Protein AF-A0A6V7XL40-F1 (afdb_monomer_lite)

Structure (mmCIF, N/CA/C/O backbone):
data_AF-A0A6V7XL40-F1
#
_entry.id   AF-A0A6V7XL40-F1
#
loop_
_atom_site.group_PDB
_atom_site.id
_atom_site.type_symbol
_atom_site.label_atom_id
_atom_site.label_alt_id
_atom_site.label_comp_id
_atom_site.label_asym_id
_atom_site.label_entity_id
_atom_site.label_seq_id
_atom_site.pdbx_PDB_ins_code
_atom_site.Cartn_x
_atom_site.Cartn_y
_atom_site.Cartn_z
_atom_site.occupancy
_atom_site.B_iso_or_equiv
_atom_site.auth_seq_id
_atom_site.auth_comp_id
_atom_site.auth_asym_id
_atom_site.auth_atom_id
_atom_site.pdbx_PDB_model_num
ATOM 1 N N . MET A 1 1 ? 49.633 5.378 22.545 1.00 52.31 1 MET A N 1
ATOM 2 C CA . MET A 1 1 ? 48.460 4.559 22.161 1.00 52.31 1 MET A CA 1
ATOM 3 C C . MET A 1 1 ? 47.069 5.016 22.667 1.00 52.31 1 MET A C 1
ATOM 5 O O . MET A 1 1 ? 46.115 4.449 22.156 1.00 52.31 1 MET A O 1
ATOM 9 N N . PRO A 1 2 ? 46.852 6.039 23.532 1.00 61.53 2 PRO A N 1
ATOM 10 C CA . PRO A 1 2 ? 45.483 6.381 23.978 1.00 61.53 2 PRO A CA 1
ATOM 11 C C . PRO A 1 2 ? 44.660 7.224 22.977 1.00 61.53 2 PRO A C 1
ATOM 13 O O . PRO A 1 2 ? 43.437 7.258 23.060 1.00 61.53 2 PRO A O 1
ATOM 16 N N . LYS A 1 3 ? 45.298 7.875 21.990 1.00 52.31 3 LYS A N 1
ATOM 17 C CA . LYS A 1 3 ? 44.603 8.740 21.013 1.00 52.31 3 LYS A CA 1
ATOM 18 C C . LYS A 1 3 ? 43.780 7.974 19.965 1.00 52.31 3 LYS A C 1
ATOM 20 O O . LYS A 1 3 ? 42.781 8.498 19.493 1.00 52.31 3 LYS A O 1
ATOM 25 N N . LEU A 1 4 ? 44.159 6.733 19.638 1.00 56.03 4 LEU A N 1
ATOM 26 C CA . LEU A 1 4 ? 43.422 5.912 18.666 1.00 56.03 4 LEU A CA 1
ATOM 27 C C . LEU A 1 4 ? 42.104 5.370 19.250 1.00 56.03 4 LEU A C 1
ATOM 29 O O . LEU A 1 4 ? 41.124 5.200 18.532 1.00 56.03 4 LEU A O 1
ATOM 33 N N . PHE A 1 5 ? 42.072 5.139 20.567 1.00 63.38 5 PHE A N 1
ATOM 34 C CA . PHE A 1 5 ? 40.897 4.611 21.260 1.00 63.38 5 PHE A CA 1
ATOM 35 C C . PHE A 1 5 ? 39.790 5.667 21.382 1.00 63.38 5 PHE A C 1
ATOM 37 O O . PHE A 1 5 ? 38.627 5.372 21.128 1.00 63.38 5 PHE A O 1
ATOM 44 N N . LEU A 1 6 ? 40.161 6.919 21.673 1.00 66.25 6 LEU A N 1
ATOM 45 C CA . LEU A 1 6 ? 39.222 8.044 21.749 1.00 66.25 6 LEU A CA 1
ATOM 46 C C . LEU A 1 6 ? 38.592 8.383 20.389 1.00 66.25 6 LEU A C 1
ATOM 48 O O . LEU A 1 6 ? 37.413 8.719 20.332 1.00 66.25 6 LEU A O 1
ATOM 52 N N . PHE A 1 7 ? 39.350 8.248 19.296 1.00 69.12 7 PHE A N 1
ATOM 53 C CA . PHE A 1 7 ? 38.850 8.535 17.950 1.00 69.12 7 PHE A CA 1
ATOM 54 C C . PHE A 1 7 ? 37.813 7.499 17.487 1.00 69.12 7 PHE A C 1
ATOM 56 O O . PHE A 1 7 ? 36.749 7.871 17.002 1.00 69.12 7 PHE A O 1
ATOM 63 N N . ASN A 1 8 ? 38.063 6.206 17.730 1.00 63.97 8 ASN A N 1
ATOM 64 C CA . ASN A 1 8 ? 37.089 5.150 17.433 1.00 63.97 8 ASN A CA 1
ATOM 65 C C . ASN A 1 8 ? 35.829 5.256 18.305 1.00 63.97 8 ASN A C 1
ATOM 67 O O . ASN A 1 8 ? 34.730 5.005 17.820 1.00 63.97 8 ASN A O 1
ATOM 71 N N . PHE A 1 9 ? 35.961 5.678 19.567 1.00 72.06 9 PHE A N 1
ATOM 72 C CA . PHE A 1 9 ? 34.811 5.855 20.457 1.00 72.06 9 PHE A CA 1
ATOM 73 C C . PHE A 1 9 ? 33.931 7.045 20.040 1.00 72.06 9 PHE A C 1
ATOM 75 O O . PHE A 1 9 ? 32.708 6.930 20.028 1.00 72.06 9 PHE A O 1
ATOM 82 N N . LEU A 1 10 ? 34.540 8.161 19.620 1.00 68.94 10 LEU A N 1
ATOM 83 C CA . LEU A 1 10 ? 33.813 9.308 19.065 1.00 68.94 10 LEU A CA 1
ATOM 84 C C . LEU A 1 10 ? 33.098 8.946 17.758 1.00 68.94 10 LEU A C 1
ATOM 86 O O . LEU A 1 10 ? 31.935 9.297 17.597 1.00 68.94 10 LEU A O 1
ATOM 90 N N . ILE A 1 11 ? 33.736 8.186 16.862 1.00 69.81 11 ILE A N 1
ATOM 91 C CA . ILE A 1 11 ? 33.095 7.712 15.624 1.00 69.81 11 ILE A CA 1
ATOM 92 C C . ILE A 1 11 ? 31.872 6.836 15.929 1.00 69.81 11 ILE A C 1
ATOM 94 O O . ILE A 1 11 ? 30.833 7.009 15.297 1.00 69.81 11 ILE A O 1
ATOM 98 N N . ILE A 1 12 ? 31.956 5.943 16.921 1.00 64.75 12 ILE A N 1
ATOM 99 C CA . ILE A 1 12 ? 30.818 5.106 17.332 1.00 64.75 12 ILE A CA 1
ATOM 100 C C . ILE A 1 12 ? 29.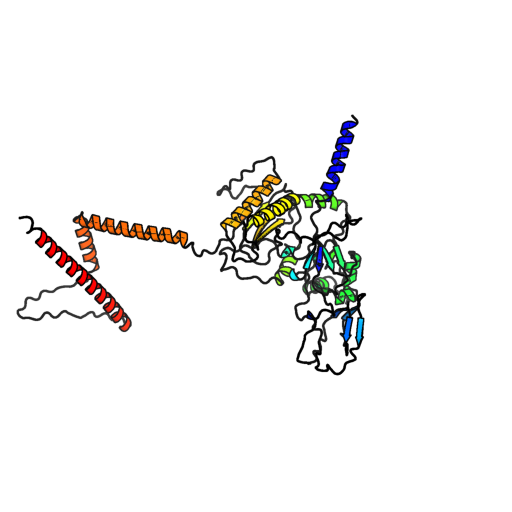686 5.967 17.909 1.00 64.75 12 ILE A C 1
ATOM 102 O O . ILE A 1 12 ? 28.534 5.746 17.547 1.00 64.75 12 ILE A O 1
ATOM 106 N N . ILE A 1 13 ? 29.992 6.977 18.733 1.00 70.94 13 ILE A N 1
ATOM 107 C CA . ILE A 1 13 ? 28.985 7.893 19.301 1.00 70.94 13 ILE A CA 1
ATOM 108 C C . ILE A 1 13 ? 28.318 8.747 18.213 1.00 70.94 13 ILE A C 1
ATOM 110 O O . ILE A 1 13 ? 27.107 8.933 18.266 1.00 70.94 13 ILE A O 1
ATOM 114 N N . TYR A 1 14 ? 29.063 9.218 17.208 1.00 61.72 14 TYR A N 1
ATOM 115 C CA . TYR A 1 14 ? 28.502 9.999 16.095 1.00 61.72 14 TYR A CA 1
ATOM 116 C C . TYR A 1 14 ? 27.740 9.142 15.070 1.00 61.72 14 TYR A C 1
ATOM 118 O O . TYR A 1 14 ? 26.803 9.634 14.444 1.00 61.72 14 TYR A O 1
ATOM 126 N N . LEU A 1 15 ? 28.083 7.858 14.912 1.00 55.84 15 LEU A N 1
ATOM 127 C CA . LEU A 1 15 ? 27.349 6.929 14.042 1.00 55.84 15 LEU A CA 1
ATOM 128 C C . LEU A 1 15 ? 26.084 6.360 14.698 1.00 55.84 15 LEU A C 1
ATOM 130 O O . LEU A 1 15 ? 25.142 6.011 13.989 1.00 55.84 15 LEU A O 1
ATOM 134 N N . PHE A 1 16 ? 26.032 6.278 16.030 1.00 54.66 16 PHE A N 1
ATOM 135 C CA . PHE A 1 16 ? 24.887 5.727 16.761 1.00 54.66 16 PHE A CA 1
ATOM 136 C C . PHE A 1 16 ? 23.542 6.448 16.517 1.00 54.66 16 PHE A C 1
ATOM 138 O O . PHE A 1 16 ? 22.542 5.750 16.335 1.00 54.66 16 PHE A O 1
ATOM 145 N N . PRO A 1 17 ? 23.460 7.797 16.473 1.00 52.09 17 PRO A N 1
ATOM 146 C CA . PRO A 1 17 ? 22.211 8.483 16.140 1.00 52.09 17 PRO A CA 1
ATOM 147 C C . PRO A 1 17 ? 21.814 8.273 14.673 1.00 52.09 17 PRO A C 1
ATOM 149 O O . PRO A 1 17 ? 20.637 8.063 14.399 1.00 52.09 17 PRO A O 1
ATOM 152 N N . PHE A 1 18 ? 22.784 8.197 13.751 1.00 51.53 18 PHE A N 1
ATOM 153 C CA . PHE A 1 18 ? 22.510 7.862 12.349 1.00 51.53 18 PHE A CA 1
ATOM 154 C C . PHE A 1 18 ? 21.955 6.436 12.209 1.00 51.53 18 PHE A C 1
ATOM 156 O O . PHE A 1 18 ? 20.991 6.227 11.486 1.00 51.53 18 PHE A O 1
ATOM 163 N N . LEU A 1 19 ? 22.487 5.456 12.947 1.00 49.34 19 LEU A N 1
ATOM 164 C CA . LEU A 1 19 ? 22.006 4.066 12.929 1.00 49.34 19 LEU A CA 1
ATOM 165 C C . LEU A 1 19 ? 20.575 3.895 13.467 1.00 49.34 19 LEU A C 1
ATOM 167 O O . LEU A 1 19 ? 19.862 3.008 13.000 1.00 49.34 19 LEU A O 1
ATOM 171 N N . LYS A 1 20 ? 20.124 4.741 14.404 1.00 47.19 20 LYS A N 1
ATOM 172 C CA . LYS A 1 20 ? 18.750 4.680 14.938 1.00 47.19 20 LYS A CA 1
ATOM 173 C C . LYS A 1 20 ? 17.686 5.190 13.963 1.00 47.19 20 LYS A C 1
ATOM 175 O O . LYS A 1 20 ? 16.531 4.794 14.088 1.00 47.19 20 LYS A O 1
ATOM 180 N N . GLN A 1 21 ? 18.063 6.017 12.990 1.00 46.59 21 GLN A N 1
ATOM 181 C CA . GLN A 1 21 ? 17.121 6.660 12.070 1.00 46.59 21 GLN A CA 1
ATOM 182 C C . GLN A 1 21 ? 16.740 5.783 10.860 1.00 46.59 21 GLN A C 1
ATOM 184 O O . GLN A 1 21 ? 15.840 6.137 10.109 1.00 46.59 21 GLN A O 1
ATOM 189 N N . PHE A 1 22 ? 17.368 4.610 10.694 1.00 44.00 22 PHE A N 1
ATOM 190 C CA . PHE A 1 22 ? 17.186 3.740 9.520 1.00 44.00 22 PHE A CA 1
ATOM 191 C C . PHE A 1 22 ? 16.277 2.526 9.731 1.00 44.00 22 PHE A C 1
ATOM 193 O O . PHE A 1 22 ? 16.297 1.600 8.916 1.00 44.00 22 PHE A O 1
ATOM 200 N N . LEU A 1 23 ? 15.475 2.490 10.798 1.00 49.78 23 LEU A N 1
ATOM 201 C CA . LEU A 1 23 ? 14.476 1.433 10.936 1.00 49.78 23 LEU A CA 1
ATOM 202 C C . LEU A 1 23 ? 13.494 1.537 9.767 1.00 49.78 23 LEU A C 1
ATOM 204 O O . LEU A 1 23 ? 12.936 2.606 9.531 1.00 49.78 23 LEU A O 1
ATOM 208 N N . ALA A 1 24 ? 13.317 0.432 9.031 1.00 53.97 24 ALA A N 1
ATOM 209 C CA . ALA A 1 24 ? 12.303 0.313 7.992 1.00 53.97 24 ALA A CA 1
ATOM 210 C C . ALA A 1 24 ? 10.995 0.896 8.537 1.00 53.97 24 ALA A C 1
ATOM 212 O O . ALA A 1 24 ? 10.492 0.408 9.550 1.00 53.97 24 ALA A O 1
ATOM 213 N N . GLU A 1 25 ? 10.538 1.997 7.930 1.00 66.44 25 GLU A N 1
ATOM 214 C CA . GLU A 1 25 ? 9.429 2.802 8.439 1.00 66.44 25 GLU A CA 1
ATOM 215 C C . GLU A 1 25 ? 8.180 1.924 8.477 1.00 66.44 25 GLU A C 1
ATOM 217 O O . GLU A 1 25 ? 7.480 1.751 7.483 1.00 66.44 25 GLU A O 1
ATOM 222 N N . SER A 1 26 ? 7.915 1.335 9.636 1.00 80.00 26 SER A N 1
ATOM 223 C CA . SER A 1 26 ? 6.609 0.786 9.946 1.00 80.00 26 SER A CA 1
ATOM 224 C C . SER A 1 26 ? 5.595 1.899 9.808 1.00 80.00 26 SER A C 1
ATOM 226 O O . SER A 1 26 ? 5.759 2.966 10.415 1.00 80.00 26 SER A O 1
ATOM 228 N N . LEU A 1 27 ? 4.561 1.651 9.027 1.00 89.75 27 LEU A N 1
ATOM 229 C CA . LEU A 1 27 ? 3.501 2.616 8.839 1.00 89.75 27 LEU A CA 1
ATOM 230 C C . LEU A 1 27 ? 2.459 2.426 9.940 1.00 89.75 27 LEU A C 1
ATOM 232 O O . LEU A 1 27 ? 2.191 1.306 10.380 1.00 89.75 27 LEU A O 1
ATOM 236 N N . LEU A 1 28 ? 1.878 3.535 10.391 1.00 92.69 28 LEU A N 1
ATOM 237 C CA . LEU A 1 28 ? 0.727 3.512 11.283 1.00 92.69 28 LEU A CA 1
ATOM 238 C C . LEU A 1 28 ? -0.531 3.629 10.433 1.00 92.69 28 LEU A C 1
ATOM 240 O O . LEU A 1 28 ? -0.762 4.660 9.806 1.00 92.69 28 LEU A O 1
ATOM 244 N N . PHE A 1 29 ? -1.353 2.595 10.426 1.00 94.81 29 PHE A N 1
ATOM 245 C CA . PHE A 1 29 ? -2.641 2.598 9.752 1.00 94.81 29 PHE A CA 1
ATOM 246 C C . PHE A 1 29 ? -3.738 2.909 10.763 1.00 94.81 29 PHE A C 1
ATOM 248 O O . PHE A 1 29 ? -4.001 2.130 11.679 1.00 94.81 29 PHE A O 1
ATOM 255 N N . GLU A 1 30 ? -4.392 4.053 10.599 1.00 95.56 30 GLU A N 1
ATOM 256 C CA . GLU A 1 30 ? -5.569 4.423 11.373 1.00 95.56 30 GLU A CA 1
ATOM 257 C C . GLU A 1 30 ? -6.850 4.017 10.647 1.00 95.56 30 GLU A C 1
ATOM 259 O O . GLU A 1 30 ? -7.038 4.308 9.464 1.00 95.56 30 GLU A O 1
ATOM 264 N N . TRP A 1 31 ? -7.768 3.401 11.384 1.00 95.75 31 TRP A N 1
ATOM 265 C CA . TRP A 1 31 ? -9.099 3.082 10.889 1.00 95.75 31 TRP A CA 1
ATOM 266 C C . TRP A 1 31 ? -9.963 4.342 10.686 1.00 95.75 31 TRP A C 1
ATOM 268 O O . TRP A 1 31 ? -10.182 5.150 11.603 1.00 95.75 31 TRP A O 1
ATOM 278 N N . ILE A 1 32 ? -10.478 4.514 9.467 1.00 94.44 32 ILE A N 1
ATOM 279 C CA . ILE A 1 32 ? -11.314 5.659 9.073 1.00 94.44 32 ILE A CA 1
ATOM 280 C C . ILE A 1 32 ? -12.787 5.464 9.467 1.00 94.44 32 ILE A C 1
ATOM 282 O O . ILE A 1 32 ? -13.358 6.409 10.038 1.00 94.44 32 ILE A O 1
ATOM 286 N N . PRO A 1 33 ? -13.434 4.312 9.174 1.00 92.25 33 PRO A N 1
ATOM 287 C CA . PRO A 1 33 ? -14.847 4.121 9.471 1.00 92.25 33 PRO A CA 1
ATOM 288 C C . PRO A 1 33 ? -15.156 4.339 10.951 1.00 92.25 33 PRO A C 1
ATOM 290 O O . PRO A 1 33 ? -14.380 4.011 11.843 1.00 92.25 33 PRO A O 1
ATOM 293 N N . SER A 1 34 ? -16.310 4.938 11.218 1.00 89.81 34 SER A N 1
ATOM 294 C CA . SER A 1 34 ? -16.709 5.338 12.565 1.00 89.81 34 SER A CA 1
ATOM 295 C C . SER A 1 34 ? -18.217 5.288 12.663 1.00 89.81 34 SER A C 1
ATOM 297 O O . SER A 1 34 ? -18.873 5.920 11.845 1.00 89.81 34 SER A O 1
ATOM 299 N N . ASN A 1 35 ? -18.772 4.625 13.670 1.00 86.38 35 ASN A N 1
ATOM 300 C CA . ASN A 1 35 ? -20.220 4.605 13.898 1.00 86.38 35 ASN A CA 1
ATOM 301 C C . ASN A 1 35 ? -20.615 5.654 14.951 1.00 86.38 35 ASN A C 1
ATOM 303 O O . ASN A 1 35 ? -21.229 5.343 15.972 1.00 86.38 35 ASN A O 1
ATOM 307 N N . GLN A 1 36 ? -20.189 6.902 14.748 1.00 88.00 36 GLN A N 1
ATOM 308 C CA . GLN A 1 36 ? -20.454 7.998 15.680 1.00 88.00 36 GLN A CA 1
ATOM 309 C C . GLN A 1 36 ? -21.864 8.566 15.477 1.00 88.00 36 GLN A C 1
ATOM 311 O O . GLN A 1 36 ? -22.170 9.094 14.409 1.00 88.00 36 GLN A O 1
ATOM 316 N N . LEU A 1 37 ? -22.700 8.502 16.516 1.00 85.75 37 LEU A N 1
ATOM 317 C CA . LEU A 1 37 ? -24.104 8.930 16.490 1.00 85.75 37 LEU A CA 1
ATOM 318 C C . LEU A 1 37 ? -24.268 10.435 16.266 1.00 85.75 37 LEU A C 1
ATOM 320 O O . LEU A 1 37 ? -25.254 10.851 15.675 1.00 85.75 37 LEU A O 1
ATOM 324 N N . SER A 1 38 ? -23.303 11.262 16.670 1.00 82.94 38 SER A N 1
ATOM 325 C CA . SER A 1 38 ? -23.374 12.714 16.459 1.00 82.94 38 SER A CA 1
ATOM 326 C C . SER A 1 38 ? -23.139 13.148 15.003 1.00 82.94 38 SER A C 1
ATOM 328 O O . SER A 1 38 ? -23.312 14.321 14.679 1.00 82.94 38 SER A O 1
ATOM 330 N N . LYS A 1 39 ? -22.752 12.235 14.097 1.00 81.69 39 LYS A N 1
ATOM 331 C CA . LYS A 1 39 ? -22.533 12.548 12.677 1.00 81.69 39 LYS A CA 1
ATOM 332 C C . LYS A 1 39 ? -23.801 12.295 11.860 1.00 81.69 39 LYS A C 1
ATOM 334 O O . LYS A 1 39 ? -24.202 11.150 11.670 1.00 81.69 39 LYS A O 1
ATOM 339 N N . THR A 1 40 ? -24.357 13.361 11.282 1.00 70.56 40 THR A N 1
ATOM 340 C CA . THR A 1 40 ? -25.590 13.344 10.466 1.00 70.56 40 THR A CA 1
ATOM 341 C C . THR A 1 40 ? -25.535 12.380 9.279 1.00 70.56 40 THR A C 1
ATOM 343 O O . THR A 1 40 ? -26.548 11.790 8.932 1.00 70.56 40 THR A O 1
ATOM 346 N N . LYS A 1 41 ? -24.352 12.132 8.696 1.00 78.62 41 LYS A N 1
ATOM 347 C CA . LYS A 1 41 ? -24.187 11.232 7.536 1.00 78.62 41 LYS A CA 1
ATOM 348 C C . LYS A 1 41 ? -24.621 9.773 7.756 1.00 78.62 41 LYS A C 1
ATOM 350 O O . LYS A 1 41 ? -24.739 9.041 6.779 1.00 78.62 41 LYS A O 1
ATOM 355 N N . TYR A 1 42 ? -24.798 9.332 9.002 1.00 73.25 42 TYR A N 1
ATOM 356 C CA . TYR A 1 42 ? -25.234 7.964 9.325 1.00 73.25 42 TYR A CA 1
ATOM 357 C C . TYR A 1 42 ? -26.732 7.848 9.613 1.00 73.25 42 TYR A C 1
ATOM 359 O O . TYR A 1 42 ? -27.263 6.746 9.765 1.00 73.25 42 TYR A O 1
ATOM 367 N N . TRP A 1 43 ? -27.419 8.983 9.655 1.00 72.44 43 TRP A N 1
ATOM 368 C CA . TRP A 1 43 ? -28.858 9.052 9.804 1.00 72.44 43 TRP A CA 1
ATOM 369 C C . TRP A 1 43 ? -29.467 9.184 8.418 1.00 72.44 43 TRP A C 1
ATOM 371 O O . TRP A 1 43 ? -29.058 10.021 7.613 1.00 72.44 43 TRP A O 1
ATOM 381 N N . ILE A 1 44 ? -30.419 8.309 8.098 1.00 68.06 44 ILE A N 1
ATOM 382 C CA . ILE A 1 44 ? -31.182 8.481 6.869 1.00 68.06 44 ILE A CA 1
ATOM 383 C C . ILE A 1 44 ? -32.331 9.425 7.178 1.00 68.06 44 ILE A C 1
ATOM 385 O O . ILE A 1 44 ? -33.244 9.056 7.915 1.00 68.06 44 ILE A O 1
ATOM 389 N N . ASN A 1 45 ? -32.320 10.586 6.524 1.00 62.38 45 ASN A N 1
ATOM 390 C CA . ASN A 1 45 ? -33.517 11.398 6.346 1.00 62.38 45 ASN A CA 1
ATOM 391 C C . ASN A 1 45 ? -34.480 10.625 5.449 1.00 62.38 45 ASN A C 1
ATOM 393 O O . ASN A 1 45 ? -34.427 10.703 4.221 1.00 62.38 45 ASN A O 1
ATOM 397 N N . LYS A 1 46 ? -35.317 9.796 6.064 1.00 53.94 46 LYS A N 1
ATOM 398 C CA . LYS A 1 46 ? -36.414 9.130 5.378 1.00 53.94 46 LYS A CA 1
ATOM 399 C C . LYS A 1 46 ? -37.636 10.022 5.496 1.00 53.94 46 LYS A C 1
ATOM 401 O O . LYS A 1 46 ? -38.193 10.166 6.574 1.00 53.94 46 LYS A O 1
ATOM 406 N N . GLU A 1 47 ? -38.096 10.530 4.361 1.00 52.97 47 GLU A N 1
ATOM 407 C CA . GLU A 1 47 ? -39.422 11.149 4.248 1.00 52.97 47 GLU A CA 1
ATOM 408 C C . GLU A 1 47 ? -40.566 10.125 4.425 1.00 52.97 47 GLU A C 1
ATOM 410 O O . GLU A 1 47 ? -41.714 10.514 4.594 1.00 52.97 47 GLU A O 1
ATOM 415 N N . ASN A 1 48 ? -40.271 8.815 4.461 1.00 44.91 48 ASN A N 1
ATOM 416 C CA . ASN A 1 48 ? -41.258 7.749 4.654 1.00 44.91 48 ASN A CA 1
ATOM 417 C C . ASN A 1 48 ? -40.956 6.917 5.913 1.00 44.91 48 ASN A C 1
ATOM 419 O O . ASN A 1 48 ? -40.038 6.087 5.929 1.00 44.91 48 ASN A O 1
ATOM 423 N N . CYS A 1 49 ? -41.769 7.139 6.951 1.00 50.97 49 CYS A N 1
ATOM 424 C CA . CYS A 1 49 ? -41.727 6.534 8.290 1.00 50.97 49 CYS A CA 1
ATOM 425 C C . CYS A 1 49 ? -42.223 5.072 8.317 1.00 50.97 49 CYS A C 1
ATOM 427 O O . CYS A 1 49 ? -43.063 4.691 9.132 1.00 50.97 49 CYS A O 1
ATOM 429 N N . GLU A 1 50 ? -41.753 4.229 7.399 1.00 54.75 50 GLU A N 1
ATOM 430 C CA . GLU A 1 50 ? -42.017 2.794 7.502 1.00 54.75 50 GLU A CA 1
ATOM 431 C C . GLU A 1 50 ? -40.981 2.130 8.410 1.00 54.75 50 GLU A C 1
ATOM 433 O O . GLU A 1 50 ? -39.783 2.067 8.094 1.00 54.75 50 GLU A O 1
ATOM 438 N N . LYS A 1 51 ? -41.477 1.602 9.535 1.00 56.28 51 LYS A N 1
ATOM 439 C CA . LYS A 1 51 ? -40.736 0.771 10.486 1.00 56.28 51 LYS A CA 1
ATOM 440 C C . LYS A 1 51 ? -40.087 -0.400 9.755 1.00 56.28 51 LYS A C 1
ATOM 442 O O . LYS A 1 51 ? -40.752 -1.364 9.384 1.00 56.28 51 LYS A O 1
ATOM 447 N N . ARG A 1 52 ? -38.767 -0.346 9.575 1.00 57.06 52 ARG A N 1
ATOM 448 C CA . ARG A 1 52 ? -37.985 -1.529 9.208 1.00 57.06 52 ARG A CA 1
ATOM 449 C C . ARG A 1 52 ? -37.503 -2.199 10.482 1.00 57.06 52 ARG A C 1
ATOM 451 O O . ARG A 1 52 ? -36.621 -1.681 11.158 1.00 57.06 52 ARG A O 1
ATOM 458 N N . GLU A 1 53 ? -38.064 -3.362 10.784 1.00 59.62 53 GLU A N 1
ATOM 459 C CA . GLU A 1 53 ? -37.478 -4.281 11.754 1.00 59.62 53 GLU A CA 1
ATOM 460 C C . GLU A 1 53 ? -36.169 -4.847 11.175 1.00 59.62 53 GLU A C 1
ATOM 462 O O . GLU A 1 53 ? -36.170 -5.818 10.421 1.00 59.62 53 GLU A O 1
ATOM 467 N N . ASN A 1 54 ? -35.030 -4.234 11.502 1.00 57.91 54 ASN A N 1
ATOM 468 C CA . ASN A 1 54 ? -33.715 -4.828 11.243 1.00 57.91 54 ASN A CA 1
ATOM 469 C C . ASN A 1 54 ? -33.420 -5.861 12.342 1.00 57.91 54 ASN A C 1
ATOM 471 O O . ASN A 1 54 ? -32.659 -5.596 13.268 1.00 57.91 54 ASN A O 1
ATOM 475 N N . LYS A 1 55 ? -34.061 -7.031 12.267 1.00 57.84 55 LYS A N 1
ATOM 476 C CA . LYS A 1 55 ? -34.068 -8.009 13.369 1.00 57.84 55 LYS A CA 1
ATOM 477 C C . LYS A 1 55 ? -32.741 -8.734 13.647 1.00 57.84 55 LYS A C 1
ATOM 479 O O . LYS A 1 55 ? -32.624 -9.327 14.706 1.00 57.84 55 LYS A O 1
ATOM 484 N N . ASN A 1 56 ? -31.725 -8.663 12.779 1.00 60.28 56 ASN A N 1
ATOM 485 C CA . ASN A 1 56 ? -30.570 -9.576 12.888 1.00 60.28 56 ASN A CA 1
ATOM 486 C C . ASN A 1 56 ? -29.169 -8.940 12.889 1.00 60.28 56 ASN A C 1
ATOM 488 O O . ASN A 1 56 ? -28.190 -9.682 12.932 1.00 60.28 56 ASN A O 1
ATOM 492 N N . ASN A 1 57 ? -29.025 -7.612 12.867 1.00 69.50 57 ASN A N 1
ATOM 493 C CA . ASN A 1 57 ? -27.691 -7.010 12.761 1.00 69.50 57 ASN A CA 1
ATOM 494 C C . ASN A 1 57 ? -27.195 -6.503 14.115 1.00 69.50 57 ASN A C 1
ATOM 496 O O . ASN A 1 57 ? -27.826 -5.647 14.733 1.00 69.50 57 ASN A O 1
ATOM 500 N N . SER A 1 58 ? -26.029 -6.998 14.535 1.00 81.38 58 SER A N 1
ATOM 501 C CA . SER A 1 58 ? -25.279 -6.441 15.656 1.00 81.38 58 SER A CA 1
ATOM 502 C C . SER A 1 58 ? -24.961 -4.966 15.412 1.00 81.38 58 SER A C 1
ATOM 504 O O . SER A 1 58 ? -24.450 -4.587 14.349 1.00 81.38 58 SER A O 1
ATOM 506 N N . PHE A 1 59 ? -25.259 -4.132 16.405 1.00 83.81 59 PHE A N 1
ATOM 507 C CA . PHE A 1 59 ? -25.070 -2.689 16.337 1.00 83.81 59 PHE A CA 1
ATOM 508 C C . PHE A 1 59 ? -23.960 -2.220 17.275 1.00 83.81 59 PHE A C 1
ATOM 510 O O . PHE A 1 59 ? -23.938 -2.575 18.448 1.00 83.81 59 PHE A O 1
ATOM 517 N N . VAL A 1 60 ? -23.046 -1.386 16.784 1.00 88.44 60 VAL A N 1
ATOM 518 C CA . VAL A 1 60 ? -22.009 -0.765 17.616 1.00 88.44 60 VAL A CA 1
ATOM 519 C C . VAL A 1 60 ? -21.923 0.700 17.252 1.00 88.44 60 VAL A C 1
ATOM 521 O O . VAL A 1 60 ? -21.617 1.014 16.102 1.00 88.44 60 VAL A O 1
ATOM 524 N N . ALA A 1 61 ? -22.161 1.586 18.214 1.00 90.88 61 ALA A N 1
ATOM 525 C CA . ALA A 1 61 ? -22.095 3.026 18.005 1.00 90.88 61 ALA A CA 1
ATOM 526 C C . ALA A 1 61 ? -21.416 3.757 19.163 1.00 90.88 61 ALA A C 1
ATOM 528 O O . ALA A 1 61 ? -21.297 3.221 20.261 1.00 90.88 61 ALA A O 1
ATOM 529 N N . ILE A 1 62 ? -20.950 4.979 18.909 1.00 92.25 62 ILE A N 1
ATOM 530 C CA . ILE A 1 62 ? -20.403 5.869 19.938 1.00 92.25 62 ILE A CA 1
ATOM 531 C C . ILE A 1 62 ? -21.162 7.191 19.931 1.00 92.25 62 ILE A C 1
ATOM 533 O O . ILE A 1 62 ? -21.366 7.795 18.877 1.00 92.25 62 ILE A O 1
ATOM 537 N N . LEU A 1 63 ? -21.569 7.654 21.104 1.00 92.62 63 LEU A N 1
ATOM 538 C CA . LEU A 1 63 ? -22.033 9.011 21.327 1.00 92.62 63 LEU A CA 1
ATOM 539 C C . LEU A 1 63 ? -20.889 9.796 21.962 1.00 92.62 63 LEU A C 1
ATOM 541 O O . LEU A 1 63 ? -20.557 9.562 23.115 1.00 92.62 63 LEU A O 1
ATOM 545 N N . ASP A 1 64 ? -20.288 10.720 21.221 1.00 90.62 64 ASP A N 1
ATOM 546 C CA . ASP A 1 64 ? -19.286 11.650 21.751 1.00 90.62 64 ASP A CA 1
ATOM 547 C C . ASP A 1 64 ? -19.685 13.070 21.339 1.00 90.62 64 ASP A C 1
ATOM 549 O O . ASP A 1 64 ? -19.306 13.564 20.274 1.00 90.62 64 ASP A O 1
ATOM 553 N N . GLY A 1 65 ? -20.593 13.651 22.126 1.00 91.25 65 GLY A N 1
ATOM 554 C CA . GLY A 1 65 ? -21.256 14.929 21.870 1.00 91.25 65 GLY A CA 1
ATOM 555 C C . GLY A 1 65 ? -22.682 14.983 22.429 1.00 91.25 65 GLY A C 1
ATOM 556 O O . GLY A 1 65 ? -23.159 14.034 23.054 1.00 91.25 65 GLY A O 1
ATOM 557 N N . GLU A 1 66 ? -23.367 16.097 22.181 1.00 91.56 66 GLU A N 1
ATOM 558 C CA . GLU A 1 66 ? -24.763 16.294 22.580 1.00 91.56 66 GLU A CA 1
ATOM 559 C C . GLU A 1 66 ? -25.727 15.758 21.513 1.00 91.56 66 GLU A C 1
ATOM 561 O O . GLU A 1 66 ? -25.552 16.008 20.320 1.00 91.56 66 GLU A O 1
ATOM 566 N N . MET A 1 67 ? -26.753 15.031 21.948 1.00 88.12 67 MET A N 1
ATOM 567 C CA . MET A 1 67 ? -27.835 14.523 21.116 1.00 88.12 67 MET A CA 1
ATOM 568 C C . MET A 1 67 ? -29.171 14.862 21.774 1.00 88.12 67 MET A C 1
ATOM 570 O O . MET A 1 67 ? -29.427 14.486 22.918 1.00 88.12 67 MET A O 1
ATOM 574 N N . LYS A 1 68 ? -30.030 15.568 21.040 1.00 85.69 68 LYS A N 1
ATOM 575 C CA . LYS A 1 68 ? -31.405 15.851 21.457 1.00 85.69 68 LYS A CA 1
ATOM 576 C C . LYS A 1 68 ? -32.309 14.782 20.879 1.00 85.69 68 LYS A C 1
ATOM 578 O O . LYS A 1 68 ? -32.265 14.531 19.678 1.00 85.69 68 LYS A O 1
ATOM 583 N N . VAL A 1 69 ? -33.075 14.115 21.733 1.00 85.62 69 VAL A N 1
ATOM 584 C CA . VAL A 1 69 ? -33.962 13.022 21.326 1.00 85.62 69 VAL A CA 1
ATOM 585 C C . VAL A 1 69 ? -35.340 13.205 21.934 1.00 85.62 69 VAL A C 1
ATOM 587 O O . VAL A 1 69 ? -35.482 13.593 23.091 1.00 85.62 69 VAL A O 1
ATOM 590 N N . TYR A 1 70 ? -36.373 12.900 21.154 1.00 81.44 70 TYR A N 1
ATOM 591 C CA . TYR A 1 70 ? -37.735 12.775 21.671 1.00 81.44 70 TYR A CA 1
ATOM 592 C C . TYR A 1 70 ? -37.995 11.362 22.210 1.00 81.44 70 TYR A C 1
ATOM 594 O O . TYR A 1 70 ? -38.556 11.180 23.285 1.00 81.44 70 TYR A O 1
ATOM 602 N N . ASN A 1 71 ? -37.566 10.352 21.451 1.00 81.88 71 ASN A N 1
ATOM 603 C CA . ASN A 1 71 ? -37.621 8.946 21.821 1.00 81.88 71 ASN A CA 1
ATOM 604 C C . ASN A 1 71 ? -36.395 8.244 21.228 1.00 81.88 71 ASN A C 1
ATOM 606 O O . ASN A 1 71 ? -36.082 8.452 20.056 1.00 81.88 71 ASN A O 1
ATOM 610 N N . LEU A 1 72 ? -35.713 7.421 22.022 1.00 82.50 72 LEU A N 1
ATOM 611 C CA . LEU A 1 72 ? -34.556 6.646 21.583 1.00 82.50 72 LEU A CA 1
ATOM 612 C C . LEU A 1 72 ? -34.891 5.159 21.685 1.00 82.50 72 LEU A C 1
ATOM 614 O O . LEU A 1 72 ? -34.994 4.610 22.780 1.00 82.50 72 LEU A O 1
ATOM 618 N N . VAL A 1 73 ? -35.047 4.507 20.535 1.00 83.50 73 VAL A N 1
ATOM 619 C CA . VAL A 1 73 ? -35.220 3.053 20.463 1.00 83.50 73 VAL A CA 1
ATOM 620 C C . VAL A 1 73 ? -33.847 2.415 20.298 1.00 83.50 73 VAL A C 1
ATOM 622 O O . VAL A 1 73 ? -33.147 2.676 19.321 1.00 83.50 73 VAL A O 1
ATOM 625 N N . LEU A 1 74 ? -33.460 1.589 21.266 1.00 84.12 74 LEU A N 1
ATOM 626 C CA . LEU A 1 74 ? -32.196 0.860 21.235 1.00 84.12 74 LEU A CA 1
ATOM 627 C C . LEU A 1 74 ? -32.340 -0.445 20.436 1.00 84.12 74 LEU A C 1
ATOM 629 O O . LEU A 1 74 ? -33.416 -1.046 20.439 1.00 84.12 74 LEU A O 1
ATOM 633 N N . PRO A 1 75 ? -31.276 -0.899 19.753 1.00 80.62 75 PRO A N 1
ATOM 634 C CA . PRO A 1 75 ? -31.279 -2.200 19.095 1.00 80.62 75 PRO A CA 1
ATOM 635 C C . PRO A 1 75 ? -31.348 -3.328 20.131 1.00 80.62 75 PRO A C 1
ATOM 637 O O . PRO A 1 75 ? -30.775 -3.215 21.212 1.00 80.62 75 PRO A O 1
ATOM 640 N N . GLU A 1 76 ? -31.982 -4.446 19.768 1.00 84.00 76 GLU A N 1
ATOM 641 C CA . GLU A 1 76 ? -32.021 -5.648 20.618 1.00 84.00 76 GLU A CA 1
ATOM 642 C C . GLU A 1 76 ? -30.617 -6.227 20.854 1.00 84.00 76 GLU A C 1
ATOM 644 O O . GLU A 1 76 ? -30.314 -6.700 21.945 1.00 84.00 76 GLU A O 1
ATOM 649 N N . ASN A 1 77 ? -29.746 -6.145 19.841 1.00 84.38 77 ASN A N 1
ATOM 650 C CA . ASN A 1 77 ? -28.371 -6.637 19.882 1.00 84.38 77 ASN A CA 1
ATOM 651 C C . ASN A 1 77 ? -27.397 -5.514 19.511 1.00 84.38 77 ASN A C 1
ATOM 653 O O . ASN A 1 77 ? -27.121 -5.276 18.332 1.00 84.38 77 ASN A O 1
ATOM 657 N N . GLY A 1 78 ? -26.852 -4.817 20.507 1.00 88.62 78 GLY A N 1
ATOM 658 C CA . GLY A 1 78 ? -25.816 -3.826 20.255 1.00 88.62 78 GLY A CA 1
ATOM 659 C C . GLY A 1 78 ? -25.215 -3.161 21.486 1.00 88.62 78 GLY A C 1
ATOM 660 O O . GLY A 1 78 ? -25.691 -3.339 22.602 1.00 88.62 78 GLY A O 1
ATOM 661 N N . ILE A 1 79 ? -24.162 -2.376 21.257 1.00 89.50 79 ILE A N 1
ATOM 662 C CA . ILE A 1 79 ? -23.502 -1.539 22.264 1.00 89.50 79 ILE A CA 1
ATOM 663 C C . ILE A 1 79 ? -23.491 -0.085 21.795 1.00 89.50 79 ILE A C 1
ATOM 665 O O . ILE A 1 79 ? -23.135 0.217 20.652 1.00 89.50 79 ILE A O 1
ATOM 669 N N . ILE A 1 80 ? -23.819 0.823 22.715 1.00 91.38 80 ILE A N 1
ATOM 670 C CA . ILE A 1 80 ? -23.579 2.259 22.568 1.00 91.38 80 ILE A CA 1
ATOM 671 C C . ILE A 1 80 ? -22.522 2.674 23.589 1.00 91.38 80 ILE A C 1
ATOM 673 O O . ILE A 1 80 ? -22.731 2.563 24.795 1.00 91.38 80 ILE A O 1
ATOM 677 N N . PHE A 1 81 ? -21.388 3.162 23.096 1.00 91.25 81 PHE A N 1
ATOM 678 C CA . PHE A 1 81 ? -20.334 3.744 23.916 1.00 91.25 81 PHE A CA 1
ATOM 679 C C . PHE A 1 81 ? -20.637 5.221 24.175 1.00 91.25 81 PHE A C 1
ATOM 681 O O . PHE A 1 81 ? -20.961 5.957 23.246 1.00 91.25 81 PHE A O 1
ATOM 688 N N . PHE A 1 82 ? -20.498 5.664 25.422 1.00 92.31 82 PHE A N 1
ATOM 689 C CA . PHE A 1 82 ? -20.633 7.069 25.800 1.00 92.31 82 PHE A CA 1
ATOM 690 C C . PHE A 1 82 ? -19.239 7.666 25.991 1.00 92.31 82 PHE A C 1
ATOM 692 O O . PHE A 1 82 ? -18.510 7.274 26.900 1.00 92.31 82 PHE A O 1
ATOM 699 N N . GLY A 1 83 ? -18.857 8.581 25.104 1.00 90.81 83 GLY A N 1
ATOM 700 C CA . GLY A 1 83 ? -17.639 9.372 25.231 1.00 90.81 83 GLY A CA 1
ATOM 701 C C . GLY A 1 83 ? -17.748 10.414 26.345 1.00 90.81 83 GLY A C 1
ATOM 702 O O . GLY A 1 83 ? -18.826 10.690 26.870 1.00 90.81 83 GLY A O 1
ATOM 703 N N . ASN A 1 84 ? -16.627 11.049 26.686 1.00 91.38 84 ASN A N 1
ATOM 704 C CA . ASN A 1 84 ? -16.571 12.025 27.783 1.00 91.38 84 ASN A CA 1
ATOM 705 C C . ASN A 1 84 ? -17.463 13.255 27.547 1.00 91.38 84 ASN A C 1
ATOM 707 O O . ASN A 1 84 ? -17.804 13.955 28.498 1.00 91.38 84 ASN A O 1
ATOM 711 N N . LYS A 1 85 ? -17.820 13.540 26.288 1.00 92.81 85 LYS A N 1
ATOM 712 C CA . LYS A 1 85 ? -18.693 14.660 25.907 1.00 92.81 85 LYS A CA 1
ATOM 713 C C . LYS A 1 85 ? -20.132 14.224 25.637 1.00 92.81 85 LYS A C 1
ATOM 715 O O . LYS A 1 85 ? -20.920 15.025 25.138 1.00 92.81 85 LYS A O 1
ATOM 720 N N . ALA A 1 86 ? -20.469 12.963 25.895 1.00 93.69 86 ALA A N 1
ATOM 721 C CA . ALA A 1 86 ? -21.790 12.429 25.618 1.00 93.69 86 ALA A CA 1
ATOM 722 C C . ALA A 1 86 ? -22.849 13.105 26.494 1.00 93.69 86 ALA A C 1
ATOM 724 O O . ALA A 1 86 ? -22.781 13.059 27.722 1.00 93.69 86 ALA A O 1
ATOM 725 N N . LYS A 1 87 ? -23.857 13.699 25.858 1.00 94.50 87 LYS A N 1
ATOM 726 C CA . LYS A 1 87 ? -25.011 14.282 26.540 1.00 94.50 87 LYS A CA 1
ATOM 727 C C . LYS A 1 87 ? -26.268 13.927 25.763 1.00 94.50 87 LYS A C 1
ATOM 729 O O . LYS A 1 87 ? -26.338 14.190 24.570 1.00 94.50 87 LYS A O 1
ATOM 734 N N . ILE A 1 88 ? -27.247 13.323 26.427 1.00 91.56 88 ILE A N 1
ATOM 735 C CA . ILE A 1 88 ? -28.569 13.080 25.844 1.00 91.56 88 ILE A CA 1
ATOM 736 C C . ILE A 1 88 ? -29.542 14.039 26.516 1.00 91.56 88 ILE A C 1
ATOM 738 O O . ILE A 1 88 ? -29.679 14.018 27.739 1.00 91.56 88 ILE A O 1
ATOM 742 N N . GLU A 1 89 ? -30.200 14.881 25.728 1.00 92.69 89 GLU A N 1
ATOM 743 C CA . GLU A 1 89 ? -31.236 15.787 26.216 1.00 92.69 89 GLU A CA 1
ATOM 744 C C . GLU A 1 89 ? -32.593 15.428 25.612 1.00 92.69 89 GLU A C 1
ATOM 746 O O . GLU A 1 89 ? -32.700 15.083 24.436 1.00 92.69 89 GLU A O 1
ATOM 751 N N . GLU A 1 90 ? -33.646 15.541 26.417 1.00 88.25 90 GLU A N 1
ATOM 752 C CA . GLU A 1 90 ? -35.016 15.391 25.935 1.00 88.25 90 GLU A CA 1
ATOM 753 C C . GLU A 1 90 ? -35.431 16.630 25.131 1.00 88.25 90 GLU A C 1
ATOM 755 O O . GLU A 1 90 ? -35.409 17.761 25.635 1.00 88.25 90 GLU A O 1
ATOM 760 N N . GLU A 1 91 ? -35.865 16.433 23.888 1.00 84.25 91 GLU A N 1
ATOM 761 C CA . GLU A 1 91 ? -36.418 17.519 23.083 1.00 84.25 91 GLU A CA 1
ATOM 762 C C . GLU A 1 91 ? -37.876 17.803 23.483 1.00 84.25 91 GLU A C 1
ATOM 764 O O . GLU A 1 91 ? -38.820 17.142 23.053 1.00 84.25 91 GLU A O 1
ATOM 769 N N . LYS A 1 92 ? -38.070 18.826 24.326 1.00 85.56 92 LYS A N 1
ATOM 770 C CA . LYS A 1 92 ? -39.388 19.195 24.885 1.00 85.56 92 LYS A CA 1
ATOM 771 C C . LYS A 1 92 ? -40.360 19.802 23.866 1.00 85.56 92 LYS A C 1
ATOM 773 O O . LYS A 1 92 ? -41.556 19.912 24.146 1.00 85.56 92 LYS A O 1
ATOM 778 N N . ASN A 1 93 ? -39.873 20.225 22.699 1.00 80.19 93 ASN A N 1
ATOM 779 C CA . ASN A 1 93 ? -40.644 21.035 21.763 1.00 80.19 93 ASN A CA 1
ATOM 780 C C . ASN A 1 93 ? -41.464 20.160 20.797 1.00 80.19 93 ASN A C 1
ATOM 782 O O . ASN A 1 93 ? -41.040 19.847 19.688 1.00 80.19 93 ASN A O 1
ATOM 786 N N . LYS A 1 94 ? -42.669 19.765 21.228 1.00 66.88 94 LYS A N 1
ATOM 787 C CA . LYS A 1 94 ? -43.584 18.882 20.475 1.00 66.88 94 LYS A CA 1
ATOM 788 C C . LYS A 1 94 ? -44.108 19.469 19.155 1.00 66.88 94 LYS A C 1
ATOM 790 O O . LYS A 1 94 ? -44.763 18.739 18.418 1.00 66.88 94 LYS A O 1
ATOM 795 N N . GLU A 1 95 ? -43.875 20.748 18.859 1.00 65.19 95 GLU A N 1
ATOM 796 C CA . GLU A 1 95 ? -44.449 21.431 17.688 1.00 65.19 95 GLU A CA 1
ATOM 797 C C . GLU A 1 95 ? -43.655 21.224 16.385 1.00 65.19 95 GLU A C 1
ATOM 799 O O . GLU A 1 95 ? -44.223 21.365 15.305 1.00 65.19 95 GLU A O 1
ATOM 804 N N . LYS A 1 96 ? -42.398 20.755 16.435 1.00 57.19 96 LYS A N 1
ATOM 805 C CA . LYS A 1 96 ? -41.644 20.305 15.241 1.00 57.19 96 LYS A CA 1
ATOM 806 C C . LYS A 1 96 ? -41.958 18.845 14.880 1.00 57.19 96 LYS A C 1
ATOM 808 O O . LYS A 1 96 ? -41.077 18.023 14.669 1.00 57.19 96 LYS A O 1
ATOM 813 N N . LYS A 1 97 ? -43.249 18.519 14.844 1.00 53.59 97 LYS A N 1
ATOM 814 C CA . LYS A 1 97 ? -43.805 17.160 14.720 1.00 53.59 97 LYS A CA 1
ATOM 815 C C . LYS A 1 97 ? -43.986 16.670 13.277 1.00 53.59 97 LYS A C 1
ATOM 817 O O . LYS A 1 97 ? -44.816 15.799 13.031 1.00 53.59 97 LYS A O 1
ATOM 822 N N . GLN A 1 98 ? -43.244 17.209 12.312 1.00 54.81 98 GLN A N 1
ATOM 823 C CA . GLN A 1 98 ? -43.086 16.515 11.033 1.00 54.81 98 GLN A CA 1
ATOM 824 C C . GLN A 1 98 ? -42.034 15.438 11.259 1.00 54.81 98 GLN A C 1
ATOM 826 O O . GLN A 1 98 ? -40.852 15.740 11.362 1.00 54.81 98 GLN A O 1
ATOM 831 N N . CYS A 1 99 ? -42.506 14.207 11.460 1.00 48.94 99 CYS A N 1
ATOM 832 C CA . CYS A 1 99 ? -41.709 13.021 11.735 1.00 48.94 99 CYS A CA 1
ATOM 833 C C . CYS A 1 99 ? -40.537 12.878 10.755 1.00 48.94 99 CYS A C 1
ATOM 835 O O . CYS A 1 99 ? -40.668 12.267 9.700 1.00 48.94 99 CYS A O 1
ATOM 837 N N . LEU A 1 100 ? -39.372 13.379 11.146 1.00 54.31 100 LEU A N 1
ATOM 838 C CA . LEU A 1 100 ? -38.101 12.798 10.755 1.00 54.31 100 LEU A CA 1
ATOM 839 C C . LEU A 1 100 ? -37.867 11.657 11.748 1.00 54.31 100 LEU A C 1
ATOM 841 O O . LEU A 1 100 ? -37.150 11.808 12.735 1.00 54.31 100 LEU A O 1
ATOM 845 N N . GLU A 1 101 ? -38.557 10.525 11.557 1.00 55.91 101 GLU A N 1
ATOM 846 C CA . GLU A 1 101 ? -38.089 9.269 12.147 1.00 55.91 101 GLU A CA 1
ATOM 847 C C . GLU A 1 101 ? -36.757 8.942 11.466 1.00 55.91 101 GLU A C 1
ATOM 849 O O . GLU A 1 101 ? -36.686 8.221 10.469 1.00 55.91 101 GLU A O 1
ATOM 854 N N . GLU A 1 102 ? -35.685 9.538 11.979 1.00 57.47 102 GLU A N 1
ATOM 855 C CA . GLU A 1 102 ? -34.334 9.225 11.557 1.00 57.47 102 GLU A CA 1
ATOM 856 C C . GLU A 1 102 ? -34.013 7.832 12.093 1.00 57.47 102 GLU A C 1
ATOM 858 O O . GLU A 1 102 ? -33.587 7.632 13.229 1.00 57.47 102 GLU A O 1
ATOM 863 N N . SER A 1 103 ? -34.263 6.814 11.274 1.00 59.44 103 SER A N 1
ATOM 864 C CA . SER A 1 103 ? -33.697 5.502 11.541 1.00 59.44 103 SER A CA 1
ATOM 865 C C . SER A 1 103 ? -32.193 5.614 11.327 1.00 59.44 103 SER A C 1
ATOM 867 O O . SER A 1 103 ? -31.762 5.972 10.221 1.00 59.44 103 SER A O 1
ATOM 869 N N . PHE A 1 104 ? -31.400 5.274 12.345 1.00 59.88 104 PHE A N 1
ATOM 870 C CA . PHE A 1 104 ? -29.979 5.037 12.139 1.00 59.88 104 PHE A CA 1
ATOM 871 C C . PHE A 1 104 ? -29.871 3.849 11.195 1.00 59.88 104 PHE A C 1
ATOM 873 O O . PHE A 1 104 ? -30.057 2.689 11.577 1.00 59.88 104 PHE A O 1
ATOM 880 N N . ASN A 1 105 ? -29.632 4.132 9.924 1.00 60.09 105 ASN A N 1
ATOM 881 C CA . ASN A 1 105 ? -29.356 3.067 9.001 1.00 60.09 105 ASN A CA 1
ATOM 882 C C . ASN A 1 105 ? -27.891 2.767 9.246 1.00 60.09 105 ASN A C 1
ATOM 884 O O . ASN A 1 105 ? -27.021 3.484 8.754 1.00 60.09 105 ASN A O 1
ATOM 888 N N . SER A 1 106 ? -27.629 1.715 10.032 1.00 53.53 106 SER A N 1
ATOM 889 C CA . SER A 1 106 ? -26.337 1.046 9.935 1.00 53.53 106 SER A CA 1
ATOM 890 C C . SER A 1 106 ? -26.106 0.894 8.437 1.00 53.53 106 SER A C 1
ATOM 892 O O . SER A 1 106 ? -27.007 0.366 7.767 1.00 53.53 106 SER A O 1
ATOM 894 N N . PRO A 1 107 ? -25.063 1.541 7.889 1.00 52.88 107 PRO A N 1
ATOM 895 C CA . PRO A 1 107 ? -24.949 1.691 6.459 1.00 52.88 107 PRO A CA 1
ATOM 896 C C . PRO A 1 107 ? -25.144 0.306 5.845 1.00 52.88 107 PRO A C 1
ATOM 898 O O . PRO A 1 107 ? -24.455 -0.638 6.203 1.00 52.88 107 PRO A O 1
ATOM 901 N N . LYS A 1 108 ? -26.147 0.165 4.966 1.00 52.69 108 LYS A N 1
ATOM 902 C CA . LYS A 1 108 ? -26.282 -1.038 4.128 1.00 52.69 108 LYS A CA 1
ATOM 903 C C . LYS A 1 108 ? -25.053 -1.226 3.230 1.00 52.69 108 LYS A C 1
ATOM 905 O O . LYS A 1 108 ? -24.937 -2.257 2.586 1.00 52.69 108 LYS A O 1
ATOM 910 N N . ILE A 1 109 ? -24.215 -0.189 3.160 1.00 49.72 109 ILE A N 1
ATOM 911 C CA . ILE A 1 109 ? -22.874 -0.184 2.602 1.00 49.72 109 ILE A CA 1
ATOM 912 C C . ILE A 1 109 ? -22.091 -1.234 3.381 1.00 49.72 109 ILE A C 1
ATOM 914 O O . ILE A 1 109 ? -21.972 -1.123 4.599 1.00 49.72 109 ILE A O 1
ATOM 918 N N . ASP A 1 110 ? -21.672 -2.256 2.647 1.00 64.56 110 ASP A N 1
ATOM 919 C CA . ASP A 1 110 ? -20.882 -3.411 3.053 1.00 64.56 110 ASP A CA 1
ATOM 920 C C . ASP A 1 110 ? -20.102 -3.181 4.349 1.00 64.56 110 ASP A C 1
ATOM 922 O O . ASP A 1 110 ? -19.358 -2.208 4.481 1.00 64.56 110 ASP A O 1
ATOM 926 N N . GLU A 1 111 ? -20.309 -4.066 5.327 1.00 85.12 111 GLU A N 1
ATOM 927 C CA . GLU A 1 111 ? -19.640 -3.994 6.623 1.00 85.12 111 GLU A CA 1
ATOM 928 C C . GLU A 1 111 ? -18.144 -3.726 6.409 1.00 85.12 111 GLU A C 1
ATOM 930 O O . GLU A 1 111 ? -17.487 -4.519 5.723 1.00 85.12 111 GLU A O 1
ATOM 935 N N . PRO A 1 112 ? -17.608 -2.605 6.932 1.00 91.06 112 PRO A N 1
ATOM 936 C CA . PRO A 1 112 ? -16.322 -2.100 6.484 1.00 91.06 112 PRO A CA 1
ATOM 937 C C . PRO A 1 112 ? -15.251 -3.159 6.710 1.00 91.06 112 PRO A C 1
ATOM 939 O O . PRO A 1 112 ? -15.086 -3.709 7.807 1.00 91.06 112 PRO A O 1
ATOM 942 N N . ASN A 1 113 ? -14.570 -3.502 5.623 1.00 93.50 113 ASN A N 1
ATOM 943 C CA . ASN A 1 113 ? -13.672 -4.636 5.590 1.00 93.50 113 ASN A CA 1
ATOM 944 C C . ASN A 1 113 ? -12.242 -4.208 5.892 1.00 93.50 113 ASN A C 1
ATOM 946 O O . ASN A 1 113 ? -11.789 -3.157 5.438 1.00 93.50 113 ASN A O 1
ATOM 950 N N . PHE A 1 114 ? -11.515 -5.061 6.611 1.00 94.88 114 PHE A N 1
ATOM 951 C CA . PHE A 1 114 ? -10.097 -4.860 6.887 1.00 94.88 114 PHE A CA 1
ATOM 952 C C . PHE A 1 114 ? -9.266 -4.739 5.603 1.00 94.88 114 PHE A C 1
ATOM 954 O O . PHE A 1 114 ? -8.293 -3.999 5.586 1.00 94.88 114 PHE A O 1
ATOM 961 N N . PHE A 1 115 ? -9.629 -5.445 4.531 1.00 95.62 115 PHE A N 1
ATOM 962 C CA . PHE A 1 115 ? -8.865 -5.459 3.280 1.00 95.62 115 PHE A CA 1
ATOM 963 C C . PHE A 1 115 ? -9.304 -4.402 2.262 1.00 95.62 115 PHE A C 1
ATOM 965 O O . PHE A 1 115 ? -8.758 -4.354 1.164 1.00 95.62 115 PHE A O 1
ATOM 972 N N . ASP A 1 116 ? -10.250 -3.537 2.615 1.00 96.06 116 ASP A N 1
ATOM 973 C CA . ASP A 1 116 ? -10.591 -2.385 1.790 1.00 96.06 116 ASP A CA 1
ATOM 974 C C . ASP A 1 116 ? -9.667 -1.210 2.142 1.00 96.06 116 ASP A C 1
ATOM 976 O O . ASP A 1 116 ? -9.734 -0.635 3.232 1.00 96.06 116 ASP A O 1
ATOM 980 N N . GLY A 1 117 ? -8.788 -0.851 1.204 1.00 95.38 117 GLY A N 1
ATOM 981 C CA . GLY A 1 117 ? -7.827 0.241 1.367 1.00 95.38 117 GLY A CA 1
ATOM 982 C C . GLY A 1 117 ? -8.473 1.607 1.621 1.00 95.38 117 GLY A C 1
ATOM 983 O O . GLY A 1 117 ? -7.824 2.475 2.198 1.00 95.38 117 GLY A O 1
ATOM 984 N N . ALA A 1 118 ? -9.744 1.810 1.253 1.00 95.31 118 ALA A N 1
ATOM 985 C CA . ALA A 1 118 ? -10.465 3.050 1.546 1.00 95.31 118 ALA A CA 1
ATOM 986 C C . ALA A 1 118 ? -10.810 3.212 3.038 1.00 95.31 118 ALA A C 1
ATOM 988 O O . ALA A 1 118 ? -11.094 4.326 3.484 1.00 95.31 118 ALA A O 1
ATOM 989 N N . ASN A 1 119 ? -10.753 2.130 3.822 1.00 96.12 119 ASN A N 1
ATOM 990 C CA . ASN A 1 119 ? -11.024 2.156 5.260 1.00 96.12 119 ASN A CA 1
ATOM 991 C C . ASN A 1 119 ? -9.802 2.542 6.105 1.00 96.12 119 ASN A C 1
ATOM 993 O O . ASN A 1 119 ? -9.918 2.659 7.329 1.00 96.12 119 ASN A O 1
ATOM 997 N N . TRP A 1 120 ? -8.651 2.783 5.474 1.00 96.44 120 TRP A N 1
ATOM 998 C CA . TRP A 1 120 ? -7.399 3.067 6.162 1.00 96.44 120 TRP A CA 1
ATOM 999 C C . TRP A 1 120 ? -6.808 4.423 5.806 1.00 96.44 120 TRP A C 1
ATOM 1001 O O . TRP A 1 120 ? -6.712 4.811 4.644 1.00 96.44 120 TRP A O 1
ATOM 1011 N N . GLN A 1 121 ? -6.335 5.123 6.833 1.00 95.06 121 GLN A N 1
ATOM 1012 C CA . GLN A 1 121 ? -5.522 6.321 6.704 1.00 95.06 121 GLN A CA 1
ATOM 1013 C C . GLN A 1 121 ? -4.110 6.016 7.185 1.00 95.06 121 GLN A C 1
ATOM 1015 O O . GLN A 1 121 ? -3.911 5.606 8.325 1.00 95.06 121 GLN A O 1
ATOM 1020 N N . ILE A 1 122 ? -3.114 6.260 6.340 1.00 92.62 122 ILE A N 1
ATOM 1021 C CA . ILE A 1 122 ? -1.716 6.075 6.723 1.00 92.62 122 ILE A CA 1
ATOM 1022 C C . ILE A 1 122 ? -1.234 7.340 7.430 1.00 92.62 122 ILE A C 1
ATOM 1024 O O . ILE A 1 122 ? -1.229 8.429 6.854 1.00 92.62 122 ILE A O 1
ATOM 1028 N N . LYS A 1 123 ? -0.813 7.189 8.682 1.00 90.44 123 LYS A N 1
ATOM 1029 C CA . LYS A 1 123 ? -0.172 8.221 9.490 1.00 90.44 123 LYS A CA 1
ATOM 1030 C C . LYS A 1 123 ? 1.336 8.005 9.509 1.00 90.44 123 LYS A C 1
ATOM 1032 O O . LYS A 1 123 ? 1.814 6.873 9.604 1.00 90.44 123 LYS A O 1
ATOM 1037 N N . LYS A 1 124 ? 2.101 9.102 9.466 1.00 74.69 124 LYS A N 1
ATOM 1038 C CA . LYS A 1 124 ? 3.523 9.041 9.823 1.00 74.69 124 LYS A CA 1
ATOM 1039 C C . LYS A 1 124 ? 3.605 8.607 11.272 1.00 74.69 124 LYS A C 1
ATOM 1041 O O . LYS A 1 124 ? 3.015 9.250 12.140 1.00 74.69 124 LYS A O 1
ATOM 1046 N N . VAL A 1 125 ? 4.377 7.562 11.544 1.00 66.62 125 VAL A N 1
ATOM 1047 C CA . VAL A 1 125 ? 4.887 7.369 12.895 1.00 66.62 125 VAL A CA 1
ATOM 1048 C C . VAL A 1 125 ? 5.867 8.516 13.117 1.00 66.62 125 VAL A C 1
ATOM 1050 O O . VAL A 1 125 ? 7.028 8.421 12.730 1.00 66.62 125 VAL A O 1
ATOM 1053 N N . LYS A 1 126 ? 5.400 9.632 13.697 1.00 60.31 126 LYS A N 1
ATOM 1054 C CA . LYS A 1 126 ? 6.303 10.544 14.407 1.00 60.31 126 LYS A CA 1
ATOM 1055 C C . LYS A 1 126 ? 7.029 9.646 15.392 1.00 60.31 126 LYS A C 1
ATOM 1057 O O . LYS A 1 126 ? 6.367 9.047 16.242 1.00 60.31 126 LYS A O 1
ATOM 1062 N N . SER A 1 127 ? 8.330 9.441 15.203 1.00 52.41 127 SER A N 1
ATOM 1063 C CA . SER A 1 127 ? 9.134 8.597 16.077 1.00 52.41 127 SER A CA 1
ATOM 1064 C C . SER A 1 127 ? 8.883 9.059 17.506 1.00 52.41 127 SER A C 1
ATOM 1066 O O . SER A 1 127 ? 9.331 10.124 17.914 1.00 52.41 127 SER A O 1
ATOM 1068 N N . VAL A 1 128 ? 8.109 8.269 18.253 1.00 42.06 128 VAL A N 1
ATOM 1069 C CA . VAL A 1 128 ? 7.609 8.596 19.602 1.00 42.06 128 VAL A CA 1
ATOM 1070 C C . VAL A 1 128 ? 8.761 8.849 20.589 1.00 42.06 128 VAL A C 1
ATOM 1072 O O . VAL A 1 128 ? 8.551 9.363 21.679 1.00 42.06 128 VAL A O 1
ATOM 1075 N N . ILE A 1 129 ? 9.989 8.536 20.178 1.00 48.69 129 ILE A N 1
ATOM 1076 C CA . ILE A 1 129 ? 11.225 8.650 20.942 1.00 48.69 129 ILE A CA 1
ATOM 1077 C C . ILE A 1 129 ? 11.650 10.116 21.184 1.00 48.69 129 ILE A C 1
ATOM 1079 O O . ILE A 1 129 ? 12.444 10.340 22.085 1.00 48.69 129 ILE A O 1
ATOM 1083 N N . GLU A 1 130 ? 11.092 11.114 20.487 1.00 48.94 130 GLU A N 1
ATOM 1084 C CA . GLU A 1 130 ? 11.432 12.539 20.715 1.00 48.94 130 GLU A CA 1
ATOM 1085 C C . GLU A 1 130 ? 10.339 13.350 21.433 1.00 48.94 130 GLU A C 1
ATOM 1087 O O . GLU A 1 130 ? 10.362 14.576 21.433 1.00 48.94 130 GLU A O 1
ATOM 1092 N N . LYS A 1 131 ? 9.376 12.695 22.096 1.00 44.66 131 LYS A N 1
ATOM 1093 C CA . LYS A 1 131 ? 8.409 13.397 22.959 1.00 44.66 131 LYS A CA 1
ATOM 1094 C C . LYS A 1 131 ? 8.971 13.666 24.356 1.00 44.66 131 LYS A C 1
ATOM 1096 O O . LYS A 1 131 ? 8.390 13.239 25.348 1.00 44.66 131 LYS A O 1
ATOM 1101 N N . GLU A 1 132 ? 10.062 14.409 24.428 1.00 47.25 132 GLU A N 1
ATOM 1102 C CA . GLU A 1 132 ? 10.365 15.227 25.598 1.00 47.25 132 GLU A CA 1
ATOM 1103 C C . GLU A 1 132 ? 10.623 16.646 25.074 1.00 47.25 132 GLU A C 1
ATOM 1105 O O . GLU A 1 132 ? 11.657 16.918 24.482 1.00 47.25 132 GLU A O 1
ATOM 1110 N N . GLU A 1 133 ? 9.628 17.523 25.261 1.00 53.16 133 GLU A N 1
ATOM 1111 C CA . GLU A 1 133 ? 9.800 18.984 25.250 1.00 53.16 133 GLU A CA 1
ATOM 1112 C C . GLU A 1 133 ? 9.999 19.676 23.877 1.00 53.16 133 GLU A C 1
ATOM 1114 O O . GLU A 1 133 ? 11.035 20.274 23.620 1.00 53.16 133 GLU A O 1
ATOM 1119 N N . TYR A 1 134 ? 8.987 19.676 22.994 1.00 47.00 134 TYR A N 1
ATOM 1120 C CA . TYR A 1 134 ? 8.953 20.619 21.859 1.00 47.00 134 TYR A CA 1
ATOM 1121 C C . TYR A 1 134 ? 7.567 21.250 21.658 1.00 47.00 134 TYR A C 1
ATOM 1123 O O . TYR A 1 134 ? 6.545 20.565 21.727 1.00 47.00 134 TYR A O 1
ATOM 1131 N N . ASP A 1 135 ? 7.588 22.571 21.453 1.00 56.12 135 ASP A N 1
ATOM 1132 C CA . ASP A 1 135 ? 6.473 23.520 21.338 1.00 56.12 135 ASP A CA 1
ATOM 1133 C C . ASP A 1 135 ? 5.321 23.051 20.428 1.00 56.12 135 ASP A C 1
ATOM 1135 O O . ASP A 1 135 ? 5.524 22.635 19.289 1.00 56.12 135 ASP A O 1
ATOM 1139 N N . GLU A 1 136 ? 4.079 23.219 20.897 1.00 64.44 136 GLU A N 1
ATOM 1140 C CA . GLU A 1 136 ? 2.825 22.853 20.206 1.00 64.44 136 GLU A CA 1
ATOM 1141 C C . GLU A 1 136 ? 2.500 23.705 18.954 1.00 64.44 136 GLU A C 1
ATOM 1143 O O . GLU A 1 136 ? 1.391 23.623 18.427 1.00 64.44 136 GLU A O 1
ATOM 1148 N N . ASN A 1 137 ? 3.441 24.513 18.453 1.00 62.72 137 ASN A N 1
ATOM 1149 C CA . ASN A 1 137 ? 3.177 25.540 17.439 1.00 62.72 137 ASN A CA 1
ATOM 1150 C C . ASN A 1 137 ? 3.779 25.273 16.046 1.00 62.72 137 ASN A C 1
ATOM 1152 O O . ASN A 1 137 ? 3.697 26.158 15.196 1.00 62.72 137 ASN A O 1
ATOM 1156 N N . GLU A 1 138 ? 4.362 24.101 15.769 1.00 55.78 138 GLU A N 1
ATOM 1157 C CA . GLU A 1 138 ? 4.909 23.822 14.430 1.00 55.78 138 GLU A CA 1
ATOM 1158 C C . GLU A 1 138 ? 3.875 23.277 13.431 1.00 55.78 138 GLU A C 1
ATOM 1160 O O . GLU A 1 138 ? 3.111 22.347 13.700 1.00 55.78 138 GLU A O 1
ATOM 1165 N N . GLU A 1 139 ? 3.900 23.936 12.273 1.00 54.62 139 GLU A N 1
ATOM 1166 C CA . GLU A 1 139 ? 2.988 23.913 11.136 1.00 54.62 139 GLU A CA 1
ATOM 1167 C C . GLU A 1 139 ? 2.692 22.519 10.557 1.00 54.62 139 GLU A C 1
ATOM 1169 O O . GLU A 1 139 ? 3.468 21.570 10.670 1.00 54.62 139 GLU A O 1
ATOM 1174 N N . GLU A 1 140 ? 1.513 22.447 9.931 1.00 57.50 140 GLU A N 1
ATOM 1175 C CA . GLU A 1 140 ? 0.890 21.326 9.224 1.00 57.50 140 GLU A CA 1
ATOM 1176 C C . GLU A 1 140 ? 1.854 20.204 8.809 1.00 57.50 140 GLU A C 1
ATOM 1178 O O . GLU A 1 140 ? 2.689 20.353 7.917 1.00 57.50 140 GLU A O 1
ATOM 1183 N N . GLU A 1 141 ? 1.682 19.035 9.439 1.00 56.78 141 GLU A N 1
ATOM 1184 C CA . GLU A 1 141 ? 2.375 17.799 9.089 1.00 56.78 141 GLU A CA 1
ATOM 1185 C C . GLU A 1 141 ? 2.266 17.539 7.577 1.00 56.78 141 GLU A C 1
ATOM 1187 O O . GLU A 1 141 ? 1.231 17.072 7.093 1.00 56.78 141 GLU A O 1
ATOM 1192 N N . GLU A 1 142 ? 3.344 17.801 6.825 1.00 56.31 142 GLU 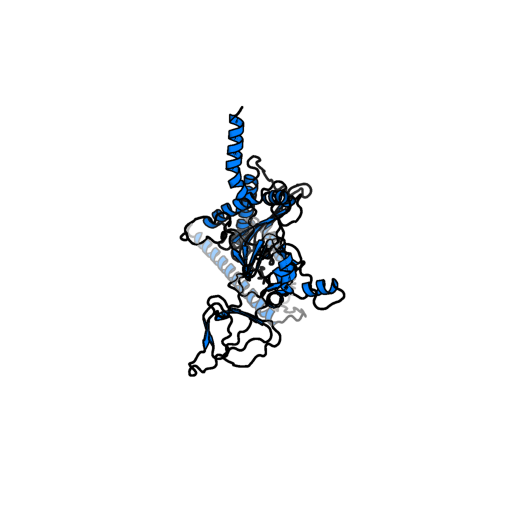A N 1
ATOM 1193 C CA . GLU A 1 142 ? 3.477 17.371 5.433 1.00 56.31 142 GLU A CA 1
ATOM 1194 C C . GLU A 1 142 ? 3.137 15.874 5.378 1.00 56.31 142 GLU A C 1
ATOM 1196 O O . GLU A 1 142 ? 3.900 15.023 5.856 1.00 56.31 142 GLU A O 1
ATOM 1201 N N . SER A 1 143 ? 1.965 15.546 4.827 1.00 56.28 143 SER A N 1
ATOM 1202 C CA . SER A 1 143 ? 1.518 14.168 4.603 1.00 56.28 143 SER A CA 1
ATOM 1203 C C . SER A 1 143 ? 2.632 13.357 3.928 1.00 56.28 143 SER A C 1
ATOM 1205 O O . SER A 1 143 ? 3.425 13.915 3.167 1.00 56.28 143 SER A O 1
ATOM 1207 N N . ILE A 1 144 ? 2.766 12.062 4.262 1.00 53.72 144 ILE A N 1
ATOM 1208 C CA . ILE A 1 144 ? 3.788 11.168 3.678 1.00 53.72 144 ILE A CA 1
ATOM 1209 C C . ILE A 1 144 ? 3.856 11.422 2.190 1.00 53.72 144 ILE A C 1
ATOM 1211 O O . ILE A 1 144 ? 2.877 11.216 1.485 1.00 53.72 144 ILE A O 1
ATOM 1215 N N . SER A 1 145 ? 5.018 11.955 1.809 1.00 52.44 145 SER A N 1
ATOM 1216 C CA . SER A 1 145 ? 5.358 12.569 0.540 1.00 52.44 145 SER A CA 1
ATOM 1217 C C . SER A 1 145 ? 4.399 12.188 -0.574 1.00 52.44 145 SER A C 1
ATOM 1219 O O . SER A 1 145 ? 4.367 11.023 -0.980 1.00 52.44 145 SER A O 1
ATOM 1221 N N . SER A 1 146 ? 3.739 13.187 -1.149 1.00 61.19 146 SER A N 1
ATOM 1222 C CA . SER A 1 146 ? 2.968 13.092 -2.392 1.00 61.19 146 SER A CA 1
ATOM 1223 C C . SER A 1 146 ? 3.704 12.369 -3.535 1.00 61.19 146 SER A C 1
ATOM 1225 O O . SER A 1 146 ? 3.098 12.079 -4.559 1.00 61.19 146 SER A O 1
ATOM 1227 N N . ASN A 1 147 ? 4.999 12.070 -3.393 1.00 70.25 147 ASN A N 1
ATOM 1228 C CA . ASN A 1 147 ? 5.899 11.554 -4.417 1.00 70.25 147 ASN A CA 1
ATOM 1229 C C . ASN A 1 147 ? 5.988 10.022 -4.492 1.00 70.25 147 ASN A C 1
ATOM 1231 O O . ASN A 1 147 ? 6.354 9.516 -5.554 1.00 70.25 147 ASN A O 1
ATOM 1235 N N . ILE A 1 148 ? 5.662 9.284 -3.422 1.00 83.88 148 ILE A N 1
ATOM 1236 C CA . ILE A 1 148 ? 5.638 7.812 -3.467 1.00 83.88 148 ILE A CA 1
ATOM 1237 C C . ILE A 1 148 ? 4.231 7.351 -3.825 1.00 83.88 148 ILE A C 1
ATOM 1239 O O . ILE A 1 148 ? 3.263 7.666 -3.136 1.00 83.88 148 ILE A O 1
ATOM 1243 N N . PHE A 1 149 ? 4.132 6.559 -4.888 1.00 90.31 149 PHE A N 1
ATOM 1244 C CA . PHE A 1 149 ? 2.898 5.868 -5.222 1.00 90.31 149 PHE A CA 1
ATOM 1245 C C . PHE A 1 149 ? 2.772 4.611 -4.368 1.00 90.31 149 PHE A C 1
ATOM 1247 O O . PHE A 1 149 ? 3.639 3.737 -4.409 1.00 90.31 149 PHE A O 1
ATOM 1254 N N . LEU A 1 150 ? 1.687 4.511 -3.608 1.00 93.25 150 LEU A N 1
ATOM 1255 C CA . LEU A 1 150 ? 1.358 3.299 -2.870 1.00 93.25 150 LEU A CA 1
ATOM 1256 C C . LEU A 1 150 ? 0.541 2.368 -3.760 1.00 93.25 150 LEU A C 1
ATOM 1258 O O . LEU A 1 150 ? -0.538 2.734 -4.234 1.00 93.25 150 LEU A O 1
ATOM 1262 N N . LEU A 1 151 ? 1.057 1.157 -3.955 1.00 96.12 151 LEU A N 1
ATOM 1263 C CA . LEU A 1 151 ? 0.329 0.074 -4.612 1.00 96.12 151 LEU A CA 1
ATOM 1264 C C . LEU A 1 151 ? -0.885 -0.328 -3.767 1.00 96.12 151 LEU A C 1
ATOM 1266 O O . LEU A 1 151 ? -0.878 -0.131 -2.551 1.00 96.12 151 LEU A O 1
ATOM 1270 N N . ASP A 1 152 ? -1.912 -0.919 -4.378 1.00 97.31 152 ASP A N 1
ATOM 1271 C CA . ASP A 1 152 ? -3.150 -1.279 -3.663 1.00 97.31 152 ASP A CA 1
ATOM 1272 C C . ASP A 1 152 ? -2.886 -2.132 -2.411 1.00 97.31 152 ASP A C 1
ATOM 1274 O O . ASP A 1 152 ? -3.407 -1.835 -1.339 1.00 97.31 152 ASP A O 1
ATOM 1278 N N . ALA A 1 153 ? -1.985 -3.111 -2.500 1.00 97.19 153 ALA A N 1
ATOM 1279 C CA . ALA A 1 153 ? -1.598 -3.962 -1.374 1.00 97.19 153 ALA A CA 1
ATOM 1280 C C . ALA A 1 153 ? -0.854 -3.233 -0.234 1.00 97.19 153 ALA A C 1
ATOM 1282 O O . ALA A 1 153 ? -0.802 -3.739 0.887 1.00 97.19 153 ALA A O 1
ATOM 1283 N N . GLN A 1 154 ? -0.300 -2.045 -0.495 1.00 95.38 154 GLN A N 1
ATOM 1284 C CA . GLN A 1 154 ? 0.328 -1.182 0.515 1.00 95.38 154 GLN A CA 1
ATOM 1285 C C . GLN A 1 154 ? -0.664 -0.202 1.160 1.00 95.38 154 GLN A C 1
ATOM 1287 O O . GLN A 1 154 ? -0.299 0.482 2.111 1.00 95.38 154 GLN A O 1
ATOM 1292 N N . LYS A 1 155 ? -1.906 -0.118 0.663 1.00 95.56 155 LYS A N 1
ATOM 1293 C CA . LYS A 1 155 ? -2.977 0.713 1.248 1.00 95.56 155 LYS A CA 1
ATOM 1294 C C . LYS A 1 155 ? -3.709 0.016 2.398 1.00 95.56 155 LYS A C 1
ATOM 1296 O O . LYS A 1 155 ? -4.576 0.615 3.022 1.00 95.56 155 LYS A O 1
ATOM 1301 N N . VAL A 1 156 ? -3.359 -1.235 2.682 1.00 96.50 156 VAL A N 1
ATOM 1302 C CA . VAL A 1 156 ? -3.917 -2.054 3.762 1.00 96.50 156 VAL A CA 1
ATOM 1303 C C . VAL A 1 156 ? -2.775 -2.479 4.689 1.00 96.50 156 VAL A C 1
ATOM 1305 O O . VAL A 1 156 ? -1.684 -2.763 4.181 1.00 96.50 156 VAL A O 1
ATOM 1308 N N . PRO A 1 157 ? -2.996 -2.557 6.017 1.00 96.06 157 PRO A N 1
ATOM 1309 C CA . PRO A 1 157 ? -1.953 -2.951 6.956 1.00 96.06 157 PRO A CA 1
ATOM 1310 C C . PRO A 1 157 ? -1.353 -4.320 6.625 1.00 96.06 157 PRO A C 1
ATOM 1312 O O . PRO A 1 157 ? -2.067 -5.261 6.264 1.00 96.06 157 PRO A O 1
ATOM 1315 N N . SER A 1 158 ? -0.039 -4.440 6.782 1.00 94.25 158 SER A N 1
ATOM 1316 C CA . SER A 1 158 ? 0.731 -5.672 6.609 1.00 94.25 158 SER A CA 1
ATOM 1317 C C . SER A 1 158 ? 1.348 -6.147 7.932 1.00 94.25 158 SER A C 1
ATOM 1319 O O . SER A 1 158 ? 1.231 -5.496 8.971 1.00 94.25 158 SER A O 1
ATOM 1321 N N . ILE A 1 159 ? 2.077 -7.269 7.895 1.00 91.50 159 ILE A N 1
ATOM 1322 C CA . ILE A 1 159 ? 2.741 -7.876 9.067 1.00 91.50 159 ILE A CA 1
ATOM 1323 C C . ILE A 1 159 ? 3.688 -6.943 9.836 1.00 91.50 159 ILE A C 1
ATOM 1325 O O . ILE A 1 159 ? 4.006 -7.217 10.992 1.00 91.50 159 ILE A O 1
ATOM 1329 N N . LYS A 1 160 ? 4.144 -5.857 9.213 1.00 89.06 160 LYS A N 1
ATOM 1330 C CA . LYS A 1 160 ? 5.107 -4.913 9.797 1.00 89.06 160 LYS A CA 1
ATOM 1331 C C . LYS A 1 160 ? 4.496 -3.624 10.304 1.00 89.06 160 LYS A C 1
ATOM 1333 O O . LYS A 1 160 ? 5.197 -2.816 10.910 1.00 89.06 160 LYS A O 1
ATOM 1338 N N . ASP A 1 161 ? 3.214 -3.449 10.047 1.00 92.38 161 ASP A N 1
ATOM 1339 C CA . ASP A 1 161 ? 2.548 -2.190 10.279 1.00 92.38 161 ASP A CA 1
ATOM 1340 C C . ASP A 1 161 ? 1.856 -2.185 11.633 1.00 92.38 161 ASP A C 1
ATOM 1342 O O . ASP A 1 161 ? 1.460 -3.228 12.168 1.00 92.38 161 ASP A O 1
ATOM 1346 N N . ASP A 1 162 ? 1.721 -0.989 12.186 1.00 92.31 162 ASP A N 1
ATOM 1347 C CA . ASP A 1 162 ? 0.930 -0.768 13.381 1.00 92.31 162 ASP A CA 1
ATOM 1348 C C . ASP A 1 162 ? -0.482 -0.387 12.977 1.00 92.31 162 ASP A C 1
ATOM 1350 O O . ASP A 1 162 ? -0.693 0.438 12.088 1.00 92.31 162 ASP A O 1
ATOM 1354 N N . VAL A 1 163 ? -1.457 -0.961 13.664 1.00 94.75 163 VAL A N 1
ATOM 1355 C CA . VAL A 1 163 ? -2.866 -0.671 13.431 1.00 94.75 163 VAL A CA 1
ATOM 1356 C C . VAL A 1 163 ? -3.437 0.080 14.621 1.00 94.75 163 VAL A C 1
ATOM 1358 O O . VAL A 1 163 ? -3.284 -0.345 15.765 1.00 94.75 163 VAL A O 1
ATOM 1361 N N . LEU A 1 164 ? -4.129 1.183 14.347 1.00 94.50 164 LEU A N 1
ATOM 1362 C CA . LEU A 1 164 ? -4.795 2.016 15.338 1.00 94.50 164 LEU A CA 1
ATOM 1363 C C . LEU A 1 164 ? -6.293 2.103 15.054 1.00 94.50 164 LEU A C 1
ATOM 1365 O O . LEU A 1 164 ? -6.723 2.644 14.035 1.00 94.50 164 LEU A O 1
ATOM 1369 N N . PHE A 1 165 ? -7.084 1.652 16.020 1.00 93.88 165 PHE A N 1
ATOM 1370 C CA . PHE A 1 165 ? -8.508 1.941 16.123 1.00 93.88 165 PHE A CA 1
ATOM 1371 C C . PHE A 1 165 ? -8.702 3.044 17.169 1.00 93.88 165 PHE A C 1
ATOM 1373 O O . PHE A 1 165 ? -8.548 2.776 18.367 1.00 93.88 165 PHE A O 1
ATOM 1380 N N . PRO A 1 166 ? -8.994 4.291 16.747 1.00 92.62 166 PRO A N 1
ATOM 1381 C CA . PRO A 1 166 ? -9.090 5.426 17.660 1.00 92.62 166 PRO A CA 1
ATOM 1382 C C . PRO A 1 166 ? -10.139 5.195 18.744 1.00 92.62 166 PRO A C 1
ATOM 1384 O O . PRO A 1 166 ? -11.249 4.752 18.453 1.00 92.62 166 PRO A O 1
ATOM 1387 N N . LYS A 1 167 ? -9.815 5.541 19.993 1.00 90.75 167 LYS A N 1
ATOM 1388 C CA . LYS A 1 167 ? -10.739 5.392 21.133 1.00 90.75 167 LYS A CA 1
ATOM 1389 C C . LYS A 1 167 ? -12.000 6.250 20.981 1.00 90.75 167 LYS A C 1
ATOM 1391 O O . LYS A 1 167 ? -13.046 5.909 21.519 1.00 90.75 167 LYS A O 1
ATOM 1396 N N . GLU A 1 168 ? -11.909 7.342 20.225 1.00 88.88 168 GLU A N 1
ATOM 1397 C CA . GLU A 1 168 ? -13.005 8.267 19.931 1.00 88.88 168 GLU A CA 1
ATOM 1398 C C . GLU A 1 168 ? -13.937 7.748 18.820 1.00 88.88 168 GLU A C 1
ATOM 1400 O O . GLU A 1 168 ? -14.931 8.394 18.482 1.00 88.88 168 GLU A O 1
ATOM 1405 N N . LYS A 1 169 ? -13.631 6.591 18.216 1.00 89.50 169 LYS A N 1
ATOM 1406 C CA . LYS A 1 169 ? -14.423 5.983 17.144 1.00 89.50 169 LYS A CA 1
ATOM 1407 C C . LYS A 1 169 ? -14.853 4.573 17.550 1.00 89.50 169 LYS A C 1
ATOM 1409 O O . LYS A 1 169 ? -14.031 3.686 17.754 1.00 89.50 169 LYS A O 1
ATOM 1414 N N . SER A 1 170 ? -16.159 4.321 17.573 1.00 85.56 170 SER A N 1
ATOM 1415 C CA . SER A 1 170 ? -16.661 2.948 17.527 1.00 85.56 170 SER A CA 1
ATOM 1416 C C . SER A 1 170 ? -16.335 2.352 16.159 1.00 85.56 170 SER A C 1
ATOM 1418 O O . SER A 1 170 ? -16.660 2.932 15.119 1.00 85.56 170 SER A O 1
ATOM 1420 N N . SER A 1 171 ? -15.680 1.196 16.173 1.00 86.62 171 SER A N 1
ATOM 1421 C CA . SER A 1 171 ? -15.252 0.496 14.966 1.00 86.62 171 SER A CA 1
ATOM 1422 C C . SER A 1 171 ? -15.963 -0.848 14.904 1.00 86.62 171 SER A C 1
ATOM 1424 O O . SER A 1 171 ? -15.946 -1.601 15.873 1.00 86.62 171 SER A O 1
ATOM 1426 N N . LYS A 1 172 ? -16.608 -1.132 13.773 1.00 89.75 172 LYS A N 1
ATOM 1427 C CA . LYS A 1 172 ? -17.031 -2.479 13.380 1.00 89.75 172 LYS A CA 1
ATOM 1428 C C . LYS A 1 172 ? -16.132 -2.870 12.213 1.00 89.75 172 LYS A C 1
ATOM 1430 O O . LYS A 1 172 ? -15.924 -2.025 11.350 1.00 89.75 172 LYS A O 1
ATOM 1435 N N . ILE A 1 173 ? -15.555 -4.063 12.205 1.00 91.31 173 ILE A N 1
ATOM 1436 C CA . ILE A 1 173 ? -14.570 -4.491 11.206 1.00 91.31 173 ILE A CA 1
ATOM 1437 C C . ILE A 1 173 ? -14.918 -5.903 10.761 1.00 91.31 173 ILE A C 1
ATOM 1439 O O . ILE A 1 173 ? -15.105 -6.790 11.595 1.00 91.31 173 ILE A O 1
ATOM 1443 N N . SER A 1 174 ? -14.950 -6.117 9.451 1.00 91.44 174 SER A N 1
ATOM 1444 C CA . SER A 1 174 ? -15.074 -7.444 8.859 1.00 91.44 174 SER A CA 1
ATOM 1445 C C . SER A 1 174 ? -13.707 -8.000 8.448 1.00 91.44 174 SER A C 1
ATOM 1447 O O . SER A 1 174 ? -12.910 -7.319 7.798 1.00 91.44 174 SER A O 1
ATOM 1449 N N . LEU A 1 175 ? -13.428 -9.244 8.840 1.00 90.56 175 LEU A N 1
ATOM 1450 C CA . LEU A 1 175 ? -12.185 -9.971 8.578 1.00 90.56 175 LEU A CA 1
ATOM 1451 C C . LEU A 1 175 ? -12.492 -11.265 7.823 1.00 90.56 175 LEU A C 1
ATOM 1453 O O . LEU A 1 175 ? -12.941 -12.257 8.399 1.00 90.56 175 LEU A O 1
ATOM 1457 N N . ASN A 1 176 ? -12.205 -11.263 6.522 1.00 86.31 176 ASN A N 1
ATOM 1458 C CA . ASN A 1 176 ? -12.484 -12.400 5.636 1.00 86.31 176 ASN A CA 1
ATOM 1459 C C . ASN A 1 176 ? -11.310 -13.372 5.483 1.00 86.31 176 ASN A C 1
ATOM 1461 O O . ASN A 1 176 ? -11.491 -14.474 4.966 1.00 86.31 176 ASN A O 1
ATOM 1465 N N . VAL A 1 177 ? -10.113 -12.957 5.897 1.00 87.25 177 VAL A N 1
ATOM 1466 C CA . VAL A 1 177 ? -8.860 -13.702 5.763 1.00 87.25 177 VAL A CA 1
ATOM 1467 C C . VAL A 1 177 ? -7.996 -13.452 6.997 1.00 87.25 177 VAL A C 1
ATOM 1469 O O . VAL A 1 177 ? -8.015 -12.359 7.563 1.00 87.25 177 VAL A O 1
ATOM 1472 N N . GLN A 1 178 ? -7.224 -14.462 7.407 1.00 86.44 178 GLN A N 1
ATOM 1473 C CA . GLN A 1 178 ? -6.213 -14.305 8.448 1.00 86.44 178 GLN A CA 1
ATOM 1474 C C . GLN A 1 178 ? -5.168 -13.262 8.032 1.00 86.44 178 GLN A C 1
ATOM 1476 O O . GLN A 1 178 ? -4.511 -13.377 6.994 1.00 86.44 178 GLN A O 1
ATOM 1481 N N . THR A 1 179 ? -4.947 -12.293 8.905 1.00 89.12 179 THR A N 1
ATOM 1482 C CA . THR A 1 179 ? -3.927 -11.267 8.750 1.00 89.12 179 THR A CA 1
ATOM 1483 C C . THR A 1 179 ? -2.986 -11.246 9.955 1.00 89.12 179 THR A C 1
ATOM 1485 O O . THR A 1 179 ? -3.235 -11.832 11.013 1.00 89.12 179 THR A O 1
ATOM 1488 N N . LYS A 1 180 ? -1.826 -10.632 9.781 1.00 90.88 180 LYS A N 1
ATOM 1489 C CA . LYS A 1 180 ? -0.860 -10.396 10.851 1.00 90.88 180 LYS A CA 1
ATOM 1490 C C . LYS A 1 180 ? -0.449 -8.945 10.755 1.00 90.88 180 LYS A C 1
ATOM 1492 O O . LYS A 1 180 ? -0.336 -8.426 9.650 1.00 90.88 180 LYS A O 1
ATOM 1497 N N . VAL A 1 181 ? -0.223 -8.332 11.901 1.00 93.19 181 VAL A N 1
ATOM 1498 C CA . VAL A 1 181 ? 0.217 -6.943 12.021 1.00 93.19 181 VAL A CA 1
ATOM 1499 C C . VAL A 1 181 ? 1.316 -6.888 13.069 1.00 93.19 181 VAL A C 1
ATOM 1501 O O . VAL A 1 181 ? 1.452 -7.809 13.882 1.00 93.19 181 VAL A O 1
ATOM 1504 N N . ARG A 1 182 ? 2.132 -5.840 13.062 1.00 89.31 182 ARG A N 1
ATOM 1505 C CA . ARG A 1 182 ? 3.192 -5.722 14.061 1.00 89.31 182 ARG A CA 1
ATOM 1506 C C . ARG A 1 182 ? 2.601 -5.426 15.422 1.00 89.31 182 ARG A C 1
ATOM 1508 O O . ARG A 1 182 ? 2.943 -6.104 16.383 1.00 89.31 182 ARG A O 1
ATOM 1515 N N . SER A 1 183 ? 1.700 -4.454 15.489 1.00 90.62 183 SER A N 1
ATOM 1516 C CA . SER A 1 183 ? 0.991 -4.104 16.711 1.00 90.62 183 SER A CA 1
ATOM 1517 C C . SER A 1 183 ? -0.439 -3.661 16.423 1.00 90.62 183 SER A C 1
ATOM 1519 O O . SER A 1 183 ? -0.774 -3.252 15.311 1.00 90.62 183 SER A O 1
ATOM 1521 N N . LEU A 1 184 ? -1.299 -3.791 17.431 1.00 92.75 184 LEU A N 1
ATOM 1522 C CA . LEU A 1 184 ? -2.710 -3.450 17.336 1.00 92.75 184 LEU A CA 1
ATOM 1523 C C . LEU A 1 184 ? -3.122 -2.650 18.570 1.00 92.75 184 LEU A C 1
ATOM 1525 O O . LEU A 1 184 ? -3.205 -3.191 19.673 1.00 92.75 184 LEU A O 1
ATOM 1529 N N . ASN A 1 185 ? -3.390 -1.365 18.372 1.00 93.56 185 ASN A N 1
ATOM 1530 C CA . ASN A 1 185 ? -4.028 -0.511 19.358 1.00 93.56 185 ASN A CA 1
ATOM 1531 C C . ASN A 1 185 ? -5.536 -0.501 19.101 1.00 93.56 185 ASN A C 1
ATOM 1533 O O . ASN A 1 185 ? -6.002 0.018 18.086 1.00 93.56 185 ASN A O 1
ATOM 1537 N N . PHE A 1 186 ? -6.289 -1.099 20.018 1.00 91.56 186 PHE A N 1
ATOM 1538 C CA . PHE A 1 186 ? -7.732 -1.237 19.927 1.00 91.56 186 PHE A CA 1
ATOM 1539 C C . PHE A 1 186 ? -8.396 -0.524 21.102 1.00 91.56 186 PHE A C 1
ATOM 1541 O O . PHE A 1 186 ? -8.117 -0.828 22.264 1.00 91.56 186 PHE A O 1
ATOM 1548 N N . SER A 1 187 ? -9.250 0.460 20.805 1.00 86.69 187 SER A N 1
ATOM 1549 C CA . SER A 1 187 ? -9.931 1.280 21.819 1.00 86.69 187 SER A CA 1
ATOM 1550 C C . SER A 1 187 ? -8.967 1.958 22.807 1.00 86.69 187 SER A C 1
ATOM 1552 O O . SER A 1 187 ? -9.269 2.103 23.989 1.00 86.69 187 SER A O 1
ATOM 1554 N N . GLY A 1 188 ? -7.791 2.374 22.326 1.00 88.12 188 GLY A N 1
ATOM 1555 C CA . GLY A 1 188 ? -6.762 3.041 23.129 1.00 88.12 188 GLY A CA 1
ATOM 1556 C C . GLY A 1 188 ? -5.820 2.100 23.884 1.00 88.12 188 GLY A C 1
ATOM 1557 O O . GLY A 1 188 ? -4.859 2.581 24.484 1.00 88.12 188 GLY A O 1
ATOM 1558 N N . ASN A 1 189 ? -6.049 0.785 23.834 1.00 92.06 189 ASN A N 1
ATOM 1559 C CA . ASN A 1 189 ? -5.194 -0.209 24.469 1.00 92.06 189 ASN A CA 1
ATOM 1560 C C . ASN A 1 189 ? -4.328 -0.915 23.428 1.00 92.06 189 ASN A C 1
ATOM 1562 O O . ASN A 1 189 ? -4.838 -1.492 22.467 1.00 92.06 189 ASN A O 1
ATOM 1566 N N . LEU A 1 190 ? -3.014 -0.920 23.650 1.00 91.56 190 LEU A N 1
ATOM 1567 C CA . LEU A 1 190 ? -2.104 -1.777 22.901 1.00 91.56 190 LEU A CA 1
ATOM 1568 C C . LEU A 1 190 ? -2.343 -3.228 23.328 1.00 91.56 190 LEU A C 1
ATOM 1570 O O . LEU A 1 190 ? -2.009 -3.604 24.452 1.00 91.56 190 LEU A O 1
ATOM 1574 N N . LEU A 1 191 ? -2.949 -4.024 22.452 1.00 90.56 191 LEU A N 1
ATOM 1575 C CA . LEU A 1 191 ? -3.277 -5.408 22.766 1.00 90.56 191 LEU A CA 1
ATOM 1576 C C . LEU A 1 191 ? -2.013 -6.271 22.741 1.00 90.56 191 LEU A C 1
ATOM 1578 O O . LEU A 1 191 ? -1.154 -6.095 21.881 1.00 90.56 191 LEU A O 1
ATOM 1582 N N . SER A 1 192 ? -1.911 -7.229 23.661 1.00 89.00 192 SER A N 1
ATOM 1583 C CA . SER A 1 192 ? -0.976 -8.356 23.564 1.00 89.00 192 SER A CA 1
ATOM 1584 C C . SER A 1 192 ? -1.567 -9.491 22.720 1.00 89.00 192 SER A C 1
ATOM 1586 O O . SER A 1 192 ? -2.777 -9.531 22.476 1.00 89.00 192 SER A O 1
ATOM 1588 N N . ASN A 1 193 ? -0.746 -10.465 22.302 1.00 83.88 193 ASN A N 1
ATOM 1589 C CA . ASN A 1 193 ? -1.262 -11.654 21.611 1.00 83.88 193 ASN A CA 1
ATOM 1590 C C . ASN A 1 193 ? -2.296 -12.413 22.447 1.00 83.88 193 ASN A C 1
ATOM 1592 O O . ASN A 1 193 ? -3.270 -12.924 21.896 1.00 83.88 193 ASN A O 1
ATOM 1596 N N . ASP A 1 194 ? -2.108 -12.481 23.765 1.00 86.69 194 ASP A N 1
ATOM 1597 C CA . ASP A 1 194 ? -3.063 -13.138 24.650 1.00 86.69 194 ASP A CA 1
ATOM 1598 C C . ASP A 1 194 ? -4.369 -12.349 24.738 1.00 86.69 194 ASP A C 1
ATOM 1600 O O . ASP A 1 194 ? -5.435 -12.938 24.596 1.00 86.69 194 ASP A O 1
ATOM 1604 N N . GLN A 1 195 ? -4.331 -11.022 24.874 1.00 89.62 195 GLN A N 1
ATOM 1605 C CA . GLN A 1 195 ? -5.555 -10.208 24.869 1.00 89.62 195 GLN A CA 1
ATOM 1606 C C . GLN A 1 195 ? -6.311 -10.332 23.543 1.00 89.62 195 GLN A C 1
ATOM 1608 O O . GLN A 1 195 ? -7.525 -10.521 23.533 1.00 89.62 195 GLN A O 1
ATOM 1613 N N . LEU A 1 196 ? -5.592 -10.312 22.422 1.00 85.12 196 LEU A N 1
ATOM 1614 C CA . LEU A 1 196 ? -6.164 -10.467 21.088 1.00 85.12 196 LEU A CA 1
ATOM 1615 C C . LEU A 1 196 ? -6.820 -11.842 20.882 1.00 85.12 196 LEU A C 1
ATOM 1617 O O . LEU A 1 196 ? -7.877 -11.932 20.261 1.00 85.12 196 LEU A O 1
ATOM 1621 N N . ARG A 1 197 ? -6.244 -12.906 21.459 1.00 82.00 197 ARG A N 1
ATOM 1622 C CA . ARG A 1 197 ? -6.846 -14.252 21.489 1.00 82.00 197 ARG A CA 1
ATOM 1623 C C . ARG A 1 197 ? -8.150 -14.311 22.274 1.00 82.00 197 ARG A C 1
ATOM 1625 O O . ARG A 1 197 ? -8.982 -15.158 21.974 1.00 82.00 197 ARG A O 1
ATOM 1632 N N . HIS A 1 198 ? -8.313 -13.465 23.284 1.00 85.06 198 HIS A N 1
ATOM 1633 C CA . HIS A 1 198 ? -9.528 -13.425 24.095 1.00 85.06 198 HIS A CA 1
ATOM 1634 C C . HIS A 1 198 ? -10.574 -12.458 23.531 1.00 85.06 198 HIS A C 1
ATOM 1636 O O . HIS A 1 198 ? -11.757 -12.637 23.797 1.00 85.06 198 HIS A O 1
ATOM 1642 N N . LEU A 1 199 ? -10.168 -11.465 22.732 1.00 85.56 199 LEU A N 1
ATOM 1643 C CA . LEU A 1 199 ? -11.035 -10.366 22.306 1.00 85.56 199 LEU A CA 1
ATOM 1644 C C . LEU A 1 199 ? -12.344 -10.841 21.643 1.00 85.56 199 LEU A C 1
ATOM 1646 O O . LEU A 1 199 ? -13.402 -10.462 22.126 1.00 85.56 199 LEU A O 1
ATOM 1650 N N . PRO A 1 200 ? -12.358 -11.721 20.629 1.00 83.12 200 PRO A N 1
ATOM 1651 C CA . PRO A 1 200 ? -13.632 -12.133 20.014 1.00 83.12 200 PRO A CA 1
ATOM 1652 C C . PRO A 1 200 ? -14.467 -13.130 20.839 1.00 83.12 200 PRO A C 1
ATOM 1654 O O . PRO A 1 200 ? -15.522 -13.578 20.390 1.00 83.12 200 PRO A O 1
ATOM 1657 N N . TYR A 1 201 ? -14.032 -13.460 22.058 1.00 82.81 201 TYR A N 1
ATOM 1658 C CA . TYR A 1 201 ? -14.880 -14.088 23.072 1.00 82.81 201 TYR A CA 1
ATOM 1659 C C . TYR A 1 201 ? -15.572 -13.083 23.987 1.00 82.81 201 TYR A C 1
ATOM 1661 O O . TYR A 1 201 ? -16.503 -13.459 24.698 1.00 82.81 201 TYR A O 1
ATOM 1669 N N . THR A 1 202 ? -15.121 -11.830 23.999 1.00 88.44 202 THR A N 1
ATOM 1670 C CA . THR A 1 202 ? -15.805 -10.770 24.730 1.00 88.44 202 THR A CA 1
ATOM 1671 C C . THR A 1 202 ? -16.993 -10.268 23.917 1.00 88.44 202 THR A C 1
ATOM 1673 O O . THR A 1 202 ? -17.043 -10.408 22.691 1.00 88.44 202 THR A O 1
ATOM 1676 N N . ILE A 1 203 ? -17.969 -9.677 24.604 1.00 88.12 203 ILE A N 1
ATOM 1677 C CA . ILE A 1 203 ? -19.164 -9.115 23.964 1.00 88.12 203 ILE A CA 1
ATOM 1678 C C . ILE A 1 203 ? -18.750 -7.997 22.995 1.00 88.12 203 ILE A C 1
ATOM 1680 O O . ILE A 1 203 ? -19.264 -7.911 21.881 1.00 88.12 203 ILE A O 1
ATOM 1684 N N . GLU A 1 204 ? -17.769 -7.180 23.381 1.00 88.81 204 GLU A N 1
ATOM 1685 C CA . GLU A 1 204 ? -17.211 -6.118 22.546 1.00 88.81 204 GLU A CA 1
ATOM 1686 C C . GLU A 1 204 ? -16.606 -6.690 21.267 1.00 88.81 204 GLU A C 1
ATOM 1688 O O . GLU A 1 204 ? -16.952 -6.237 20.177 1.00 88.81 204 GLU A O 1
ATOM 1693 N N . GLY A 1 205 ? -15.758 -7.716 21.380 1.00 88.81 205 GLY A N 1
ATOM 1694 C CA . GLY A 1 205 ? -15.140 -8.336 20.217 1.00 88.81 205 GLY A CA 1
ATOM 1695 C C . GLY A 1 205 ? -16.156 -8.996 19.292 1.00 88.81 205 GLY A C 1
ATOM 1696 O O . GLY A 1 205 ? -16.037 -8.839 18.086 1.00 88.81 205 GLY A O 1
ATOM 1697 N N . GLN A 1 206 ? -17.191 -9.661 19.809 1.00 87.38 206 GLN A N 1
ATOM 1698 C CA . GLN A 1 206 ? -18.237 -10.269 18.968 1.00 87.38 206 GLN A CA 1
ATOM 1699 C C . GLN A 1 206 ? -19.079 -9.241 18.206 1.00 87.38 206 GLN A C 1
ATOM 1701 O O . GLN A 1 206 ? -19.557 -9.517 17.105 1.00 87.38 206 GLN A O 1
ATOM 1706 N N . LEU A 1 207 ? -19.284 -8.058 18.784 1.00 88.00 207 LEU A N 1
ATOM 1707 C CA . LEU A 1 207 ? -20.075 -7.004 18.152 1.00 88.00 207 LEU A CA 1
ATOM 1708 C C . LEU A 1 207 ? -19.238 -6.135 17.205 1.00 88.00 207 LEU A C 1
ATOM 1710 O O . LEU A 1 207 ? -19.771 -5.636 16.211 1.00 88.00 207 LEU A O 1
ATOM 1714 N N . GLN A 1 208 ? -17.947 -5.957 17.494 1.00 90.12 208 GLN A N 1
ATOM 1715 C CA . GLN A 1 208 ? -17.031 -5.122 16.712 1.00 90.12 208 GLN A CA 1
ATOM 1716 C C . GLN A 1 208 ? -16.235 -5.899 15.660 1.00 90.12 208 GLN A C 1
ATOM 1718 O O . GLN A 1 208 ? -15.857 -5.307 14.654 1.00 90.12 208 GLN A O 1
ATOM 1723 N N . LEU A 1 209 ? -15.987 -7.197 15.844 1.00 89.06 209 LEU A N 1
ATOM 1724 C CA . LEU A 1 209 ? -15.242 -8.037 14.905 1.00 89.06 209 LEU A CA 1
ATOM 1725 C C . LEU A 1 209 ? -16.165 -9.074 14.279 1.00 89.06 209 LEU A C 1
ATOM 1727 O O . LEU A 1 209 ? -16.675 -9.978 14.938 1.00 89.06 209 LEU A O 1
ATOM 1731 N N . ILE A 1 210 ? -16.326 -8.966 12.968 1.00 86.94 210 ILE A N 1
ATOM 1732 C CA . ILE A 1 210 ? -17.123 -9.883 12.168 1.00 86.94 210 ILE A CA 1
ATOM 1733 C C . ILE A 1 210 ? -16.159 -10.785 11.420 1.00 86.94 210 ILE A C 1
ATOM 1735 O O . ILE A 1 210 ? -15.322 -10.321 10.647 1.00 86.94 210 ILE A O 1
ATOM 1739 N N . LEU A 1 211 ? -16.255 -12.084 11.664 1.00 84.06 211 LEU A N 1
ATOM 1740 C CA . LEU A 1 211 ? -15.414 -13.069 10.997 1.00 84.06 211 LEU A CA 1
ATOM 1741 C C . LEU A 1 211 ? -16.160 -13.610 9.777 1.00 84.06 211 LEU A C 1
ATOM 1743 O O . LEU A 1 211 ? -17.247 -14.167 9.920 1.00 84.06 211 LEU A O 1
ATOM 1747 N N . GLY A 1 212 ? -15.573 -13.458 8.590 1.00 80.00 212 GLY A N 1
ATOM 1748 C CA . GLY A 1 212 ? -16.155 -13.952 7.344 1.00 80.00 212 GLY A CA 1
ATOM 1749 C C . GLY A 1 212 ? -16.218 -15.483 7.269 1.00 80.00 212 GLY A C 1
ATOM 1750 O O . GLY A 1 212 ? -15.505 -16.198 7.979 1.00 80.00 212 GLY A O 1
ATOM 1751 N N . ASP A 1 213 ? -17.041 -16.006 6.356 1.00 74.12 213 ASP A N 1
ATOM 1752 C CA . ASP A 1 213 ? -17.333 -17.445 6.244 1.00 74.12 213 ASP A CA 1
ATOM 1753 C C . ASP A 1 213 ? -16.098 -18.326 6.049 1.00 74.12 213 ASP A C 1
ATOM 1755 O O . ASP A 1 213 ? -16.019 -19.417 6.604 1.00 74.12 213 ASP A O 1
ATOM 1759 N N . ARG A 1 214 ? -15.101 -17.870 5.284 1.00 65.75 214 ARG A N 1
ATOM 1760 C CA . ARG A 1 214 ? -13.869 -18.648 5.060 1.00 65.75 214 ARG A CA 1
ATOM 1761 C C . ARG A 1 214 ? -13.118 -18.894 6.362 1.00 65.75 214 ARG A C 1
ATOM 1763 O O . ARG A 1 214 ? -12.736 -20.025 6.655 1.00 65.75 214 ARG A O 1
ATOM 1770 N N . VAL A 1 215 ? -12.987 -17.838 7.155 1.00 61.22 215 VAL A N 1
ATOM 1771 C CA . VAL A 1 215 ? -12.373 -17.876 8.478 1.00 61.22 215 VAL A CA 1
ATOM 1772 C C . VAL A 1 215 ? -13.212 -18.777 9.389 1.00 61.22 215 VAL A C 1
ATOM 1774 O O . VAL A 1 215 ? -12.681 -19.693 10.013 1.00 61.22 215 VAL A O 1
ATOM 1777 N N . SER A 1 216 ? -14.539 -18.619 9.385 1.00 58.41 216 SER A N 1
ATOM 1778 C CA . SER A 1 216 ? -15.437 -19.435 10.213 1.00 58.41 216 SER A CA 1
ATOM 1779 C C . SER A 1 216 ? -15.417 -20.937 9.856 1.00 58.41 216 SER A C 1
ATOM 1781 O O . SER A 1 216 ? -15.478 -21.783 10.752 1.00 58.41 216 SER A O 1
ATOM 1783 N N . ILE A 1 217 ? -15.287 -21.296 8.572 1.00 58.16 217 ILE A N 1
ATOM 1784 C CA . ILE A 1 217 ? -15.265 -22.684 8.077 1.00 58.16 217 ILE A CA 1
ATOM 1785 C C . ILE A 1 217 ? -13.944 -23.387 8.399 1.00 58.16 217 ILE A C 1
ATOM 1787 O O . ILE A 1 217 ? -13.977 -24.534 8.858 1.00 58.16 217 ILE A O 1
ATOM 1791 N N . GLU A 1 218 ? -12.792 -22.746 8.172 1.00 60.09 218 GLU A N 1
ATOM 1792 C CA . GLU A 1 218 ? -11.493 -23.324 8.556 1.00 60.09 218 GLU A CA 1
ATOM 1793 C C . GLU A 1 218 ? -11.457 -23.643 10.055 1.00 60.09 218 GLU A C 1
ATOM 1795 O O . GLU A 1 218 ? -10.982 -24.709 10.454 1.00 60.09 218 GLU A O 1
ATOM 1800 N N . TYR A 1 219 ? -12.084 -22.800 10.879 1.00 58.34 219 TYR A N 1
ATOM 1801 C CA . TYR A 1 219 ? -12.220 -23.056 12.311 1.00 58.34 219 TYR A CA 1
ATOM 1802 C C . TYR A 1 219 ? -13.138 -24.225 12.651 1.00 58.34 219 TYR A C 1
ATOM 1804 O O . TYR A 1 219 ? -12.761 -25.074 13.462 1.00 58.34 219 TYR A O 1
ATOM 1812 N N . LYS A 1 220 ? -14.310 -24.325 12.013 1.00 57.81 220 LYS A N 1
ATOM 1813 C CA . LYS A 1 220 ? -15.226 -25.462 12.224 1.00 57.81 220 LYS A CA 1
ATOM 1814 C C . LYS A 1 220 ? -14.569 -26.806 11.890 1.00 57.81 220 LYS A C 1
ATOM 1816 O O . LYS A 1 220 ? -14.912 -27.815 12.497 1.00 57.81 220 LYS A O 1
ATOM 1821 N N . LYS A 1 221 ? -13.611 -26.833 10.956 1.00 60.19 221 LYS A N 1
ATOM 1822 C CA . LYS A 1 221 ? -12.847 -28.046 10.614 1.00 60.19 221 LYS A CA 1
ATOM 1823 C C . LYS A 1 221 ? -11.799 -28.425 11.667 1.00 60.19 221 LYS A C 1
ATOM 1825 O O . LYS A 1 221 ? -11.512 -29.612 11.809 1.00 60.19 221 LYS A O 1
ATOM 1830 N N . LEU A 1 222 ? -11.243 -27.454 12.394 1.00 57.69 222 LEU A N 1
ATOM 1831 C CA . LEU A 1 222 ? -10.182 -27.666 13.388 1.00 57.69 222 LEU A CA 1
ATOM 1832 C C . LEU A 1 222 ? -10.705 -28.100 14.770 1.00 57.69 222 LEU A C 1
ATOM 1834 O O . LEU A 1 222 ? -9.971 -28.764 15.496 1.00 57.69 222 LEU A O 1
ATOM 1838 N N . ASN A 1 223 ? -11.965 -27.810 15.117 1.00 46.19 223 ASN A N 1
ATOM 1839 C CA . ASN A 1 223 ? -12.588 -28.230 16.381 1.00 46.19 223 ASN A CA 1
ATOM 1840 C C . ASN A 1 223 ? -13.836 -29.093 16.128 1.00 46.19 223 ASN A C 1
ATOM 1842 O O . ASN A 1 223 ? -14.926 -28.583 15.883 1.00 46.19 223 ASN A O 1
ATOM 1846 N N . LYS A 1 224 ? -13.687 -30.424 16.215 1.00 47.69 224 LYS A N 1
ATOM 1847 C CA . LYS A 1 224 ? -14.749 -31.407 15.907 1.00 47.69 224 LYS A CA 1
ATOM 1848 C C . LYS A 1 224 ? -15.906 -31.493 16.913 1.00 47.69 224 LYS A C 1
ATOM 1850 O O . LYS A 1 224 ? -16.852 -32.229 16.655 1.00 47.69 224 LYS A O 1
ATOM 1855 N N . SER A 1 225 ? -15.894 -30.758 18.021 1.00 44.91 225 SER A N 1
ATOM 1856 C CA . SER A 1 225 ? -17.028 -30.741 18.951 1.00 44.91 225 SER A CA 1
ATOM 1857 C C . SER A 1 225 ? -16.903 -29.601 19.956 1.00 44.91 225 SER A C 1
ATOM 1859 O O . SER A 1 225 ? -16.001 -29.643 20.785 1.00 44.91 225 SER A O 1
ATOM 1861 N N . LEU A 1 226 ? -17.826 -28.636 19.873 1.00 36.88 226 LEU A N 1
ATOM 1862 C CA . LEU A 1 226 ? -18.399 -27.790 20.937 1.00 36.88 226 LEU A CA 1
ATOM 1863 C C . LEU A 1 226 ? -18.601 -26.346 20.468 1.00 36.88 226 LEU A C 1
ATOM 1865 O O . LEU A 1 226 ? -17.677 -25.643 20.063 1.00 36.88 226 LEU A O 1
ATOM 1869 N N . LEU A 1 227 ? -19.861 -25.925 20.573 1.00 45.12 227 LEU A N 1
ATOM 1870 C CA . LEU A 1 227 ? -20.288 -24.537 20.592 1.00 45.12 227 LEU A CA 1
ATOM 1871 C C . LEU A 1 227 ? -19.472 -23.762 21.649 1.00 45.12 227 LEU A C 1
ATOM 1873 O O . LEU A 1 227 ? -19.302 -24.238 22.768 1.00 45.12 227 LEU A O 1
ATOM 1877 N N . PHE A 1 228 ? -19.008 -22.566 21.276 1.00 42.22 228 PHE A N 1
ATOM 1878 C CA . PHE A 1 228 ? -18.412 -21.532 22.140 1.00 42.22 228 PHE A CA 1
ATOM 1879 C C . PHE A 1 228 ? -16.945 -21.654 22.592 1.00 42.22 228 PHE A C 1
ATOM 1881 O O . PHE A 1 228 ? -16.573 -21.000 23.556 1.00 42.22 228 PHE A O 1
ATOM 1888 N N . ASN A 1 229 ? -16.063 -22.349 21.861 1.00 37.25 229 ASN A N 1
ATOM 1889 C CA . ASN A 1 229 ? -14.608 -22.202 22.052 1.00 37.25 229 ASN A CA 1
ATOM 1890 C C . ASN A 1 229 ? -13.870 -21.894 20.726 1.00 37.25 229 ASN A C 1
ATOM 1892 O O . ASN A 1 229 ? -13.454 -22.803 20.012 1.00 37.25 229 ASN A O 1
ATOM 1896 N N . LEU A 1 230 ? -13.727 -20.602 20.395 1.00 45.03 230 LEU A N 1
ATOM 1897 C CA . LEU A 1 230 ? -13.017 -20.026 19.233 1.00 45.03 230 LEU A CA 1
ATOM 1898 C C . LEU A 1 230 ? -11.551 -19.627 19.549 1.00 45.03 230 LEU A C 1
ATOM 1900 O O . LEU A 1 230 ? -11.311 -18.456 19.796 1.00 45.03 230 LEU A O 1
ATOM 1904 N N . PRO A 1 231 ? -10.524 -20.496 19.587 1.00 42.38 231 PRO A N 1
ATOM 1905 C CA . PRO A 1 231 ? -9.173 -20.046 19.951 1.00 42.38 231 PRO A CA 1
ATOM 1906 C C . PRO A 1 231 ? -8.599 -19.085 18.887 1.00 42.38 231 PRO A C 1
ATOM 1908 O O . PRO A 1 231 ? -8.053 -19.498 17.865 1.00 42.38 231 PRO A O 1
ATOM 1911 N N . LEU A 1 232 ? -8.704 -17.778 19.138 1.00 46.94 232 LEU A N 1
ATOM 1912 C CA . LEU A 1 232 ? -8.474 -16.674 18.192 1.00 46.94 232 LEU A CA 1
ATOM 1913 C C . LEU A 1 232 ? -7.014 -16.270 18.009 1.00 46.94 232 LEU A C 1
ATOM 1915 O O . LEU A 1 232 ? -6.702 -15.194 17.509 1.00 46.94 232 LEU A O 1
ATOM 1919 N N . GLY A 1 233 ? -6.088 -17.185 18.284 1.00 44.22 233 GLY A N 1
ATOM 1920 C CA . GLY A 1 233 ? -4.667 -16.987 17.993 1.00 44.22 233 GLY A CA 1
ATOM 1921 C C . GLY A 1 233 ? -4.340 -17.008 16.503 1.00 44.22 233 GLY A C 1
ATOM 1922 O O . GLY A 1 233 ? -3.177 -17.181 16.161 1.00 44.22 233 GLY A O 1
ATOM 1923 N N . LEU A 1 234 ? -5.332 -16.914 15.613 1.00 49.88 234 LEU A N 1
ATOM 1924 C CA . LEU A 1 234 ? -5.229 -17.232 14.194 1.00 49.88 234 LEU A CA 1
ATOM 1925 C C . LEU A 1 234 ? -5.902 -16.212 13.254 1.00 49.88 234 LEU A C 1
ATOM 1927 O O . LEU A 1 234 ? -5.786 -16.434 12.065 1.00 49.88 234 LEU A O 1
ATOM 1931 N N . VAL A 1 235 ? -6.539 -15.112 13.682 1.00 56.50 235 VAL A N 1
ATOM 1932 C CA . VAL A 1 235 ? -7.110 -14.129 12.711 1.00 56.50 235 VAL A CA 1
ATOM 1933 C C . VAL A 1 235 ? -6.268 -12.865 12.592 1.00 56.50 235 VAL A C 1
ATOM 1935 O O . VAL A 1 235 ? -5.999 -12.424 11.484 1.00 56.50 235 VAL A O 1
ATOM 1938 N N . LEU A 1 236 ? -5.819 -12.323 13.721 1.00 56.78 236 LEU A N 1
ATOM 1939 C CA . LEU A 1 236 ? -4.845 -11.241 13.824 1.00 56.78 236 LEU A CA 1
ATOM 1940 C C . LEU A 1 236 ? -3.744 -11.748 14.763 1.00 56.78 236 LEU A C 1
ATOM 1942 O O . LEU A 1 236 ? -4.040 -12.210 15.864 1.00 56.78 236 LEU A O 1
ATOM 1946 N N . LYS A 1 237 ? -2.483 -11.734 14.326 1.00 63.41 237 LYS A N 1
ATOM 1947 C CA . LYS A 1 237 ? -1.327 -12.010 15.198 1.00 63.41 237 LYS A CA 1
ATOM 1948 C C . LYS A 1 237 ? -0.473 -10.761 15.298 1.00 63.41 237 LYS A C 1
ATOM 1950 O O . LYS A 1 237 ? -0.192 -10.162 14.264 1.00 63.41 237 LYS A O 1
ATOM 1955 N N . ILE A 1 238 ? -0.046 -10.442 16.514 1.00 70.25 238 ILE A N 1
ATOM 1956 C CA . ILE A 1 238 ? 0.952 -9.416 16.809 1.00 70.25 238 ILE A CA 1
ATOM 1957 C C . ILE A 1 238 ? 2.316 -10.086 16.696 1.00 70.25 238 ILE A C 1
ATOM 1959 O O . ILE A 1 238 ? 2.573 -11.115 17.333 1.00 70.25 238 ILE A O 1
ATOM 1963 N N . ASN A 1 239 ? 3.179 -9.537 15.851 1.00 69.44 239 ASN A N 1
ATOM 1964 C CA . ASN A 1 239 ? 4.543 -10.028 15.730 1.00 69.44 239 ASN A CA 1
ATOM 1965 C C . ASN A 1 239 ? 5.343 -9.601 16.977 1.00 69.44 239 ASN A C 1
ATOM 1967 O O . ASN A 1 239 ? 5.771 -8.457 17.083 1.00 69.44 239 ASN A O 1
ATOM 1971 N N . GLU A 1 240 ? 5.496 -10.494 17.960 1.00 64.44 240 GLU A N 1
ATOM 1972 C CA . GLU A 1 240 ? 6.240 -10.195 19.191 1.00 64.44 240 GLU A CA 1
ATOM 1973 C C . GLU A 1 240 ? 7.752 -10.135 18.929 1.00 64.44 240 GLU A C 1
ATOM 1975 O O . GLU A 1 240 ? 8.418 -11.149 18.744 1.00 64.44 240 GLU A O 1
ATOM 1980 N N . GLU A 1 241 ? 8.286 -8.916 18.945 1.00 59.62 241 GLU A N 1
ATOM 1981 C CA . GLU A 1 241 ? 9.643 -8.548 18.513 1.00 59.62 241 GLU A CA 1
ATOM 1982 C C . GLU A 1 241 ? 10.727 -8.695 19.613 1.00 59.62 241 GLU A C 1
ATOM 1984 O O . GLU A 1 241 ? 11.553 -7.803 19.816 1.00 59.62 241 GLU A O 1
ATOM 1989 N N . LYS A 1 242 ? 10.708 -9.775 20.410 1.00 54.75 242 LYS A N 1
ATOM 1990 C CA . LYS A 1 242 ? 11.558 -9.883 21.623 1.00 54.75 242 LYS A CA 1
ATOM 1991 C C . LYS A 1 242 ? 12.700 -10.901 21.582 1.00 54.75 242 LYS A C 1
ATOM 1993 O O . LYS A 1 242 ? 13.309 -11.161 22.622 1.00 54.75 242 LYS A O 1
ATOM 1998 N N . SER A 1 243 ? 13.052 -11.476 20.437 1.00 68.06 243 SER A N 1
ATOM 1999 C CA . SER A 1 243 ? 14.143 -12.456 20.364 1.00 68.06 243 SER A CA 1
ATOM 2000 C C . SER A 1 243 ? 15.440 -11.846 19.812 1.00 68.06 243 SER A C 1
ATOM 2002 O O . SER A 1 243 ? 15.421 -11.040 18.895 1.00 68.06 243 SER A O 1
ATOM 2004 N N . LYS A 1 244 ? 16.619 -12.276 20.292 1.00 69.56 244 LYS A N 1
ATOM 2005 C CA . LYS A 1 244 ? 17.928 -11.896 19.699 1.00 69.56 244 LYS A CA 1
ATOM 2006 C C . LYS A 1 244 ? 18.054 -12.247 18.204 1.00 69.56 244 LYS A C 1
ATOM 2008 O O . LYS A 1 244 ? 18.954 -11.762 17.523 1.00 69.56 244 LYS A O 1
ATOM 2013 N N . LYS A 1 245 ? 17.177 -13.112 17.681 1.00 72.31 245 LYS A N 1
ATOM 2014 C CA . LYS A 1 245 ? 17.067 -13.400 16.245 1.00 72.31 245 LYS A CA 1
ATOM 2015 C C . LYS A 1 245 ? 16.563 -12.175 15.466 1.00 72.31 245 LYS A C 1
ATOM 2017 O O . LYS A 1 245 ? 16.864 -12.053 14.281 1.00 72.31 245 LYS A O 1
ATOM 2022 N N . ASP A 1 246 ? 15.881 -11.259 16.145 1.00 69.88 246 ASP A N 1
ATOM 2023 C CA . ASP A 1 246 ? 15.188 -10.117 15.560 1.00 69.88 246 ASP A CA 1
ATOM 2024 C C . ASP A 1 246 ? 16.164 -8.979 15.231 1.00 69.88 246 ASP A C 1
ATOM 2026 O O . ASP A 1 246 ? 15.960 -8.285 14.246 1.00 69.88 246 ASP A O 1
ATOM 2030 N N . GLU A 1 247 ? 17.284 -8.830 15.951 1.00 77.75 247 GLU A N 1
ATOM 2031 C CA . GLU A 1 247 ? 18.331 -7.854 15.586 1.00 77.75 247 GLU A CA 1
ATOM 2032 C C . GLU A 1 247 ? 18.983 -8.199 14.239 1.00 77.75 247 GLU A C 1
ATOM 2034 O O . GLU A 1 247 ? 19.074 -7.352 13.352 1.00 77.75 247 GLU A O 1
ATOM 2039 N N . LYS A 1 248 ? 19.347 -9.474 14.030 1.00 78.56 248 LYS A N 1
ATOM 2040 C CA . LYS A 1 248 ? 19.853 -9.944 12.727 1.00 78.56 248 LYS A CA 1
AT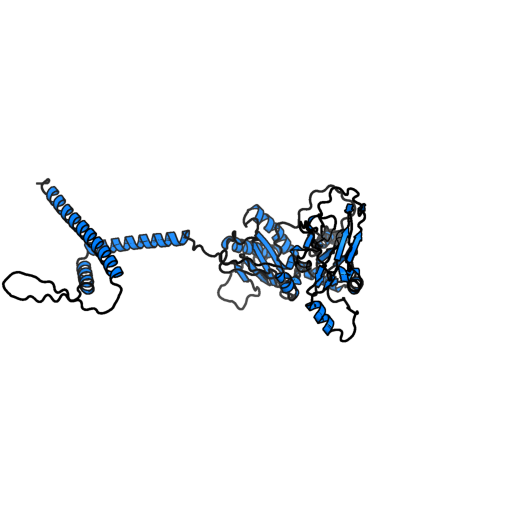OM 2041 C C . LYS A 1 248 ? 18.803 -9.823 11.626 1.00 78.56 248 LYS A C 1
ATOM 2043 O O . LYS A 1 248 ? 19.151 -9.612 10.467 1.00 78.56 248 LYS A O 1
ATOM 2048 N N . MET A 1 249 ? 17.527 -9.995 11.971 1.00 78.56 249 MET A N 1
ATOM 2049 C CA . MET A 1 249 ? 16.427 -9.797 11.033 1.00 78.56 249 MET A CA 1
ATOM 2050 C C . MET A 1 249 ? 16.296 -8.316 10.655 1.00 78.56 249 MET A C 1
ATOM 2052 O O . MET A 1 249 ? 16.219 -8.016 9.470 1.00 78.56 249 MET A O 1
ATOM 2056 N N . LYS A 1 250 ? 16.394 -7.392 11.617 1.00 79.62 250 LYS A N 1
ATOM 2057 C CA . LYS A 1 250 ? 16.372 -5.939 11.381 1.00 79.62 250 LYS A CA 1
ATOM 2058 C C . LYS A 1 250 ? 17.505 -5.480 10.468 1.00 79.62 250 LYS A C 1
ATOM 2060 O O . LYS A 1 250 ? 17.247 -4.750 9.518 1.00 79.62 250 LYS A O 1
ATOM 2065 N N . GLU A 1 251 ? 18.735 -5.946 10.687 1.00 80.75 251 GLU A N 1
ATOM 2066 C CA . GLU A 1 251 ? 19.847 -5.635 9.775 1.00 80.75 251 GLU A CA 1
ATOM 2067 C C . GLU A 1 251 ? 19.550 -6.110 8.350 1.00 80.75 251 GLU A C 1
ATOM 2069 O O . GLU A 1 251 ? 19.674 -5.340 7.398 1.00 80.75 251 GLU A O 1
ATOM 2074 N N . ARG A 1 252 ? 19.088 -7.356 8.192 1.00 82.94 252 ARG A N 1
ATOM 2075 C CA . ARG A 1 252 ? 18.706 -7.891 6.876 1.00 82.94 252 ARG A CA 1
ATOM 2076 C C . ARG A 1 252 ? 17.603 -7.078 6.218 1.00 82.94 252 ARG A C 1
ATOM 2078 O O . ARG A 1 252 ? 17.648 -6.892 5.012 1.00 82.94 252 ARG A O 1
ATOM 2085 N N . GLU A 1 253 ? 16.636 -6.589 6.978 1.00 83.44 253 GLU A N 1
ATOM 2086 C CA . GLU A 1 253 ? 15.551 -5.768 6.447 1.00 83.44 253 GLU A CA 1
ATOM 2087 C C . GLU A 1 253 ? 16.026 -4.402 5.960 1.00 83.44 253 GLU A C 1
ATOM 2089 O O . GLU A 1 253 ? 15.531 -3.925 4.944 1.00 83.44 253 GLU A O 1
ATOM 2094 N N . ILE A 1 254 ? 17.010 -3.795 6.621 1.00 82.06 254 ILE A N 1
ATOM 2095 C CA . ILE A 1 254 ? 17.607 -2.530 6.168 1.00 82.06 254 ILE A CA 1
ATOM 2096 C C . ILE A 1 254 ? 18.290 -2.718 4.805 1.00 82.06 254 ILE A C 1
ATOM 2098 O O . ILE A 1 254 ? 18.156 -1.880 3.909 1.00 82.06 254 ILE A O 1
ATOM 2102 N N . PHE A 1 255 ? 19.010 -3.829 4.625 1.00 86.75 255 PHE A N 1
ATOM 2103 C CA . PHE A 1 255 ? 19.686 -4.119 3.361 1.00 86.75 255 PHE A CA 1
ATOM 2104 C C . P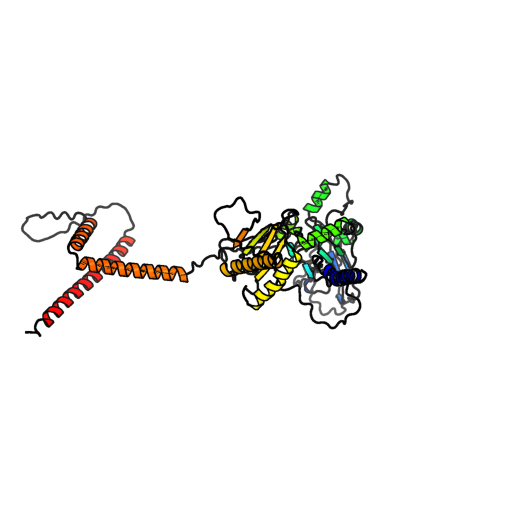HE A 1 255 ? 18.709 -4.603 2.293 1.00 86.75 255 PHE A C 1
ATOM 2106 O O . PHE A 1 255 ? 18.576 -3.984 1.246 1.00 86.75 255 PHE A O 1
ATOM 2113 N N . PHE A 1 256 ? 17.967 -5.668 2.560 1.00 89.06 256 PHE A N 1
ATOM 2114 C CA . PHE A 1 256 ? 17.178 -6.339 1.535 1.00 89.06 256 PHE A CA 1
ATOM 2115 C C . PHE A 1 256 ? 15.757 -5.818 1.402 1.00 89.06 256 PHE A C 1
ATOM 2117 O O . PHE A 1 256 ? 15.100 -6.123 0.408 1.00 89.06 256 PHE A O 1
ATOM 2124 N N . GLY A 1 257 ? 15.263 -5.058 2.375 1.00 90.00 257 GLY A N 1
ATOM 2125 C CA . GLY A 1 257 ? 13.839 -4.808 2.516 1.00 90.00 257 GLY A CA 1
ATOM 2126 C C . GLY A 1 257 ? 13.078 -6.087 2.856 1.00 90.00 257 GLY A C 1
ATOM 2127 O O . GLY A 1 257 ? 13.615 -7.199 2.921 1.00 90.00 257 GLY A O 1
ATOM 2128 N N . SER A 1 258 ? 11.776 -5.937 3.037 1.00 90.81 258 SER A N 1
ATOM 2129 C CA . SER A 1 258 ? 10.857 -7.059 3.196 1.00 90.81 258 SER A CA 1
ATOM 2130 C C . SER A 1 258 ? 9.711 -6.950 2.216 1.00 90.81 258 SER A C 1
ATOM 2132 O O . SER A 1 258 ? 9.191 -5.844 2.033 1.00 90.81 258 SER A O 1
ATOM 2134 N N . PRO A 1 259 ? 9.264 -8.074 1.648 1.00 93.31 259 PRO A N 1
ATOM 2135 C CA . PRO A 1 259 ? 8.049 -8.068 0.863 1.00 93.31 259 PRO A CA 1
ATOM 2136 C C . PRO A 1 259 ? 6.852 -7.733 1.760 1.00 93.31 259 PRO A C 1
ATOM 2138 O O . PRO A 1 259 ? 6.792 -8.131 2.927 1.00 93.31 259 PRO A O 1
ATOM 2141 N N . ASN A 1 260 ? 5.895 -6.988 1.214 1.00 94.38 260 ASN A N 1
ATOM 2142 C CA . ASN A 1 260 ? 4.623 -6.767 1.887 1.00 94.38 260 ASN A CA 1
ATOM 2143 C C . ASN A 1 260 ? 3.841 -8.090 1.881 1.00 94.38 260 ASN A C 1
ATOM 2145 O O . ASN A 1 260 ? 3.665 -8.706 0.829 1.00 94.38 260 ASN A O 1
ATOM 2149 N N . SER A 1 261 ? 3.359 -8.530 3.046 1.00 94.69 261 SER A N 1
ATOM 2150 C CA . SER A 1 261 ? 2.608 -9.787 3.169 1.00 94.69 261 SER A CA 1
ATOM 2151 C C . SER A 1 261 ? 1.339 -9.818 2.313 1.00 94.69 261 SER A C 1
ATOM 2153 O O . SER A 1 261 ? 0.906 -10.893 1.911 1.00 94.69 261 SER A O 1
ATOM 2155 N N . ASN A 1 262 ? 0.773 -8.653 1.996 1.00 96.50 262 ASN A N 1
ATOM 2156 C CA . ASN A 1 262 ? -0.435 -8.508 1.189 1.00 96.50 262 ASN A CA 1
ATOM 2157 C C . ASN A 1 262 ? -0.183 -8.694 -0.316 1.00 96.50 262 ASN A C 1
ATOM 2159 O O . ASN A 1 262 ? -1.137 -8.677 -1.085 1.00 96.50 262 ASN A O 1
ATOM 2163 N N . PHE A 1 263 ? 1.068 -8.877 -0.759 1.00 96.00 263 PHE A N 1
ATOM 2164 C CA . PHE A 1 263 ? 1.375 -9.250 -2.149 1.00 96.00 263 PHE A CA 1
ATOM 2165 C C . PHE A 1 263 ? 1.058 -10.714 -2.461 1.00 96.00 263 PHE A C 1
ATOM 2167 O O . PHE A 1 263 ? 1.026 -11.095 -3.629 1.00 96.00 263 PHE A O 1
ATOM 2174 N N . PHE A 1 264 ? 0.846 -11.533 -1.432 1.00 95.56 264 PHE A N 1
ATOM 2175 C CA . PHE A 1 264 ? 0.659 -12.968 -1.569 1.00 95.56 264 PHE A CA 1
ATOM 2176 C C . PHE A 1 264 ? -0.778 -13.375 -1.236 1.00 95.56 264 PHE A C 1
ATOM 2178 O O . PHE A 1 264 ? -1.513 -12.681 -0.529 1.00 95.56 264 PHE A O 1
ATOM 2185 N N . GLU A 1 265 ? -1.188 -14.523 -1.769 1.00 94.75 265 GLU A N 1
ATOM 2186 C CA . GLU A 1 265 ? -2.472 -15.124 -1.426 1.00 94.75 265 GLU A CA 1
ATOM 2187 C C . GLU A 1 265 ? -2.441 -15.715 -0.009 1.00 94.75 265 GLU A C 1
ATOM 2189 O O . GLU A 1 265 ? -1.399 -16.228 0.417 1.00 94.75 265 GLU A O 1
ATOM 2194 N N . PRO A 1 266 ? -3.575 -15.723 0.717 1.00 94.50 266 PRO A N 1
ATOM 2195 C CA . PRO A 1 266 ? -4.921 -15.291 0.298 1.00 94.50 266 PRO A CA 1
ATOM 2196 C C . PRO A 1 266 ? -5.245 -13.793 0.484 1.00 94.50 266 PRO A C 1
ATOM 2198 O O . PRO A 1 266 ? -6.359 -13.367 0.177 1.00 94.50 266 PRO A O 1
ATOM 2201 N N . GLN A 1 267 ? -4.336 -12.986 1.036 1.00 94.19 267 GLN A N 1
ATOM 2202 C CA . GLN A 1 267 ? -4.608 -11.579 1.361 1.00 94.19 267 GLN A CA 1
ATOM 2203 C C . GLN A 1 267 ? -4.825 -10.735 0.104 1.00 94.19 267 GLN A C 1
ATOM 2205 O O . GLN A 1 267 ? -5.721 -9.891 0.078 1.00 94.19 267 GLN A O 1
ATOM 2210 N N . PHE A 1 268 ? -4.034 -10.986 -0.940 1.00 96.62 268 PHE A N 1
ATOM 2211 C CA . PHE A 1 268 ? -4.106 -10.217 -2.175 1.00 96.62 268 PHE A CA 1
ATOM 2212 C C . PHE A 1 268 ? -5.480 -10.329 -2.853 1.00 96.62 268 PHE A C 1
ATOM 2214 O O . PHE A 1 268 ? -6.082 -9.305 -3.175 1.00 96.62 268 PHE A O 1
ATOM 2221 N N . SER A 1 269 ? -6.040 -11.538 -2.987 1.00 96.12 269 SER A N 1
ATOM 2222 C CA . SER A 1 269 ? -7.390 -11.706 -3.545 1.00 96.12 269 SER A CA 1
ATOM 2223 C C . SER A 1 269 ? -8.489 -11.080 -2.684 1.00 96.12 269 SER A C 1
ATOM 2225 O O . SER A 1 269 ? -9.429 -10.503 -3.231 1.00 96.12 269 SER A O 1
ATOM 2227 N N . ALA A 1 270 ? -8.377 -11.152 -1.352 1.00 93.88 270 ALA A N 1
ATOM 2228 C CA . ALA A 1 270 ? -9.337 -10.520 -0.445 1.00 93.88 270 ALA A CA 1
ATOM 2229 C C . ALA A 1 270 ? -9.345 -8.993 -0.574 1.00 93.88 270 ALA A C 1
ATOM 2231 O O . ALA A 1 270 ? -10.411 -8.388 -0.529 1.00 93.88 270 ALA A O 1
ATOM 2232 N N . LEU A 1 271 ? -8.176 -8.388 -0.777 1.00 96.12 271 LEU A N 1
ATOM 2233 C CA . LEU A 1 271 ? -8.029 -6.957 -1.021 1.00 96.12 271 LEU A CA 1
ATOM 2234 C C . LEU A 1 271 ? -8.575 -6.552 -2.388 1.00 96.12 271 LEU A C 1
ATOM 2236 O O . LEU A 1 271 ? -9.353 -5.606 -2.492 1.00 96.12 271 LEU A O 1
ATOM 2240 N N . CYS A 1 272 ? -8.237 -7.297 -3.440 1.00 97.56 272 CYS A N 1
ATOM 2241 C CA . CYS A 1 272 ? -8.693 -6.973 -4.789 1.00 97.56 272 CYS A CA 1
ATOM 2242 C C . CYS A 1 272 ? -10.204 -7.135 -4.992 1.00 97.56 272 CYS A C 1
ATOM 2244 O O . CYS A 1 272 ? -10.737 -6.563 -5.937 1.00 97.56 272 CYS A O 1
ATOM 2246 N N . ALA A 1 273 ? -10.907 -7.838 -4.098 1.00 96.06 273 ALA A N 1
ATOM 2247 C CA . ALA A 1 273 ? -12.369 -7.906 -4.106 1.00 96.06 273 ALA A CA 1
ATOM 2248 C C . ALA A 1 273 ? -13.050 -6.541 -3.876 1.00 96.06 273 ALA A C 1
ATOM 2250 O O . ALA A 1 273 ? -14.213 -6.385 -4.238 1.00 96.06 273 ALA A O 1
ATOM 2251 N N . PHE A 1 274 ? -12.337 -5.563 -3.305 1.00 94.94 274 PHE A N 1
ATOM 2252 C CA . PHE A 1 274 ? -12.841 -4.208 -3.045 1.00 94.94 274 PHE A CA 1
ATOM 2253 C C . PHE A 1 274 ? -12.375 -3.174 -4.080 1.00 94.94 274 PHE A C 1
ATOM 2255 O O . PHE A 1 274 ? -12.769 -2.011 -4.012 1.00 94.94 274 PHE A O 1
ATOM 2262 N N . VAL A 1 275 ? -11.538 -3.570 -5.044 1.00 95.69 275 VAL A N 1
ATOM 2263 C CA . VAL A 1 275 ? -11.000 -2.657 -6.058 1.00 95.69 275 VAL A CA 1
ATOM 2264 C C . VAL A 1 275 ? -11.775 -2.815 -7.362 1.00 95.69 275 VAL A C 1
ATOM 2266 O O . VAL A 1 275 ? -11.747 -3.866 -7.997 1.00 95.69 275 VAL A O 1
ATOM 2269 N N . ASN A 1 276 ? -12.422 -1.736 -7.799 1.00 95.31 276 ASN A N 1
ATOM 2270 C CA . ASN A 1 276 ? -13.080 -1.681 -9.101 1.00 95.31 276 ASN A CA 1
ATOM 2271 C C . ASN A 1 276 ? -12.074 -1.263 -10.179 1.00 95.31 276 ASN A C 1
ATOM 2273 O O . ASN A 1 276 ? -11.509 -0.172 -10.112 1.00 95.31 276 ASN A O 1
ATOM 2277 N N . CYS A 1 277 ? -11.858 -2.125 -11.174 1.00 96.06 277 CYS A N 1
ATOM 2278 C CA . CYS A 1 277 ? -10.916 -1.865 -12.260 1.00 96.06 277 CYS A CA 1
ATOM 2279 C C . CYS A 1 277 ? -11.580 -1.183 -13.455 1.00 96.06 277 CYS A C 1
ATOM 2281 O O . CYS A 1 277 ? -12.581 -1.665 -13.983 1.00 96.06 277 CYS A O 1
ATOM 2283 N N . GLU A 1 278 ? -10.978 -0.088 -13.915 1.00 93.88 278 GLU A N 1
ATOM 2284 C CA . GLU A 1 278 ? -11.394 0.610 -15.130 1.00 93.88 278 GLU A CA 1
ATOM 2285 C C . GLU A 1 278 ? -10.819 -0.064 -16.390 1.00 93.88 278 GLU A C 1
ATOM 2287 O O . GLU A 1 278 ? -9.692 -0.569 -16.367 1.00 93.88 278 GLU A O 1
ATOM 2292 N N . PRO A 1 279 ? -11.559 -0.078 -17.513 1.00 94.31 279 PRO A N 1
ATOM 2293 C CA . PRO A 1 279 ? -11.067 -0.636 -18.768 1.00 94.31 279 PRO A CA 1
ATOM 2294 C C . PRO A 1 279 ? -9.959 0.235 -19.382 1.00 94.31 279 PRO A C 1
ATOM 2296 O O . PRO A 1 279 ? -10.105 1.450 -19.514 1.00 94.31 279 PRO A O 1
ATOM 2299 N N . LEU A 1 280 ? -8.868 -0.394 -19.834 1.00 94.50 280 LEU A N 1
ATOM 2300 C CA . LEU A 1 280 ? -7.674 0.307 -20.335 1.00 94.50 280 LEU A CA 1
ATOM 2301 C C . LEU A 1 280 ? -7.499 0.342 -21.851 1.00 94.50 280 LEU A C 1
ATOM 2303 O O . LEU A 1 280 ? -6.576 0.996 -22.339 1.00 94.50 280 LEU A O 1
ATOM 2307 N N . ASN A 1 281 ? -8.388 -0.317 -22.595 1.00 90.19 281 ASN A N 1
ATOM 2308 C CA . ASN A 1 281 ? -8.256 -0.528 -24.041 1.00 90.19 281 ASN A CA 1
ATOM 2309 C C . ASN A 1 281 ? -8.113 0.774 -24.852 1.00 90.19 281 ASN A C 1
ATOM 2311 O O . ASN A 1 281 ? -7.621 0.744 -25.974 1.00 90.19 281 ASN A O 1
ATOM 2315 N N . ASN A 1 282 ? -8.525 1.911 -24.286 1.00 91.31 282 ASN A N 1
ATOM 2316 C CA . ASN A 1 282 ? -8.444 3.224 -24.926 1.00 91.31 282 ASN A CA 1
ATOM 2317 C C . ASN A 1 282 ? -7.131 3.976 -24.638 1.00 91.31 282 ASN A C 1
ATOM 2319 O O . ASN A 1 282 ? -6.905 5.032 -25.224 1.00 91.31 282 ASN A O 1
ATOM 2323 N N . TYR A 1 283 ? -6.282 3.475 -23.737 1.00 90.69 283 TYR A N 1
ATOM 2324 C CA . TYR A 1 283 ? -5.102 4.194 -23.241 1.00 90.69 283 TYR A CA 1
ATOM 2325 C C . TYR A 1 283 ? -3.787 3.489 -23.600 1.00 90.69 283 TYR A C 1
ATOM 2327 O O . TYR A 1 283 ? -2.859 4.120 -24.111 1.00 90.69 283 TYR A O 1
ATOM 2335 N N . CYS A 1 284 ? -3.700 2.174 -23.389 1.00 94.12 284 CYS A N 1
ATOM 2336 C CA . CYS A 1 284 ? -2.531 1.374 -23.761 1.00 94.12 284 CYS A CA 1
ATOM 2337 C C . CYS A 1 284 ? -2.931 0.003 -24.327 1.00 94.12 284 CYS A C 1
ATOM 2339 O O . CYS A 1 284 ? -3.918 -0.598 -23.919 1.00 94.12 284 CYS A O 1
ATOM 2341 N N . SER A 1 285 ? -2.165 -0.462 -25.316 1.00 92.12 285 SER A N 1
ATOM 2342 C CA . SER A 1 285 ? -2.378 -1.734 -26.025 1.00 92.12 285 SER A CA 1
ATOM 2343 C C . SER A 1 285 ? -1.805 -2.929 -25.269 1.00 92.12 285 SER A C 1
ATOM 2345 O O . SER A 1 285 ? -2.228 -4.059 -25.487 1.00 92.12 285 SER A O 1
ATOM 2347 N N . LEU A 1 286 ? -0.845 -2.671 -24.379 1.00 94.50 286 LEU A N 1
ATOM 2348 C CA . LEU A 1 286 ? -0.234 -3.668 -23.514 1.00 94.50 286 LEU A CA 1
ATOM 2349 C C . LEU A 1 286 ? -0.258 -3.146 -22.073 1.00 94.50 286 LEU A C 1
ATOM 2351 O O . LEU A 1 286 ? 0.746 -2.595 -21.617 1.00 94.50 286 LEU A O 1
ATOM 2355 N N . PRO A 1 287 ? -1.404 -3.223 -21.379 1.00 96.00 287 PRO A N 1
ATOM 2356 C CA . PRO A 1 287 ? -1.475 -2.808 -19.988 1.00 96.00 287 PRO A CA 1
ATOM 2357 C C . PRO A 1 287 ? -0.602 -3.723 -19.120 1.00 96.00 287 PRO A C 1
ATOM 2359 O O . PRO A 1 287 ? -0.328 -4.877 -19.456 1.00 96.00 287 PRO A O 1
ATOM 2362 N N . LEU A 1 288 ? -0.111 -3.187 -18.007 1.00 96.62 288 LEU A N 1
ATOM 2363 C CA . LEU A 1 288 ? 0.788 -3.889 -17.100 1.00 96.62 288 LEU A CA 1
ATOM 2364 C C . LEU A 1 288 ? 0.157 -4.015 -15.717 1.00 96.62 288 LEU A C 1
ATOM 2366 O O . LEU A 1 288 ? -0.518 -3.104 -15.253 1.00 96.62 288 LEU A O 1
ATOM 2370 N N . LYS A 1 289 ? 0.431 -5.113 -15.014 1.00 97.44 289 LYS A N 1
ATOM 2371 C CA . LYS A 1 289 ? -0.016 -5.322 -13.632 1.00 97.44 289 LYS A CA 1
ATOM 2372 C C . LYS A 1 289 ? 1.192 -5.506 -12.708 1.00 97.44 289 LYS A C 1
ATOM 2374 O O . LYS A 1 289 ? 1.734 -6.610 -12.643 1.00 97.44 289 LYS A O 1
ATOM 2379 N N . PRO A 1 290 ? 1.660 -4.436 -12.038 1.00 97.19 290 PRO A N 1
ATOM 2380 C CA . PRO A 1 290 ? 2.719 -4.532 -11.037 1.00 97.19 290 PRO A CA 1
ATOM 2381 C C . PRO A 1 290 ? 2.317 -5.466 -9.895 1.00 97.19 290 PRO A C 1
ATOM 2383 O O . PRO A 1 290 ? 1.150 -5.496 -9.496 1.00 97.19 290 PRO A O 1
ATOM 2386 N N . VAL A 1 291 ? 3.279 -6.196 -9.325 1.00 97.25 291 VAL A N 1
ATOM 2387 C CA . VAL A 1 291 ? 3.020 -6.996 -8.117 1.00 97.25 291 VAL A CA 1
ATOM 2388 C C . VAL A 1 291 ? 2.523 -6.072 -7.009 1.00 97.25 291 VAL A C 1
ATOM 2390 O O . VAL A 1 291 ? 3.162 -5.060 -6.734 1.00 97.25 291 VAL A O 1
ATOM 2393 N N . GLY A 1 292 ? 1.386 -6.416 -6.401 1.00 96.62 292 GLY A N 1
ATOM 2394 C CA . GLY A 1 292 ? 0.721 -5.604 -5.381 1.00 96.62 292 GLY A CA 1
ATOM 2395 C C . GLY A 1 292 ? -0.351 -4.639 -5.902 1.00 96.62 292 GLY A C 1
ATOM 2396 O O . GLY A 1 292 ? -1.011 -4.006 -5.082 1.00 96.62 292 GLY A O 1
ATOM 2397 N N . GLN A 1 293 ? -0.564 -4.540 -7.219 1.00 97.62 293 GLN A N 1
ATOM 2398 C CA . GLN A 1 293 ? -1.646 -3.753 -7.824 1.00 97.62 293 GLN A CA 1
ATOM 2399 C C . GLN A 1 293 ? -2.790 -4.665 -8.286 1.00 97.62 293 GLN A C 1
ATOM 2401 O O . GLN A 1 293 ? -2.540 -5.662 -8.965 1.00 97.62 293 GLN A O 1
ATOM 2406 N N . CYS A 1 294 ? -4.044 -4.344 -7.958 1.00 98.12 294 CYS A N 1
ATOM 2407 C CA . CYS A 1 294 ? -5.186 -5.210 -8.279 1.00 98.12 294 CYS A CA 1
ATOM 2408 C C . CYS A 1 294 ? -5.611 -5.134 -9.744 1.00 98.12 294 CYS A C 1
ATOM 2410 O O . CYS A 1 294 ? -5.932 -6.157 -10.358 1.00 98.12 294 CYS A O 1
ATOM 2412 N N . CYS A 1 295 ? -5.555 -3.936 -10.311 1.00 97.50 295 CYS A N 1
ATOM 2413 C CA . CYS A 1 295 ? -5.909 -3.675 -11.696 1.00 97.50 295 CYS A CA 1
ATOM 2414 C C . CYS A 1 295 ? -4.666 -3.607 -12.575 1.00 97.50 295 CYS A C 1
ATOM 2416 O O . CYS A 1 295 ? -3.582 -3.236 -12.120 1.00 97.50 295 CYS A O 1
ATOM 2418 N N . GLU A 1 296 ? -4.831 -3.939 -13.849 1.00 97.12 296 GLU A N 1
ATOM 2419 C CA . GLU A 1 296 ? -3.846 -3.543 -14.848 1.00 97.12 296 GLU A CA 1
ATOM 2420 C C . GLU A 1 296 ? -3.826 -2.007 -14.951 1.00 97.12 296 GLU A C 1
ATOM 2422 O O . GLU A 1 296 ? -4.811 -1.349 -14.604 1.00 97.12 296 GLU A O 1
ATOM 2427 N N . GLN A 1 297 ? -2.701 -1.430 -15.374 1.00 95.94 297 GLN A N 1
ATOM 2428 C CA . GLN A 1 297 ? -2.462 0.009 -15.507 1.00 95.94 297 GLN A CA 1
ATOM 2429 C C . GLN A 1 297 ? -1.522 0.301 -16.681 1.00 95.94 297 GLN A C 1
ATOM 2431 O O . GLN A 1 297 ? -0.673 -0.519 -17.036 1.00 95.94 297 GLN A O 1
ATOM 2436 N N . CYS A 1 298 ? -1.646 1.493 -17.268 1.00 96.50 298 CYS A N 1
ATOM 2437 C CA . CYS A 1 298 ? -0.664 1.996 -18.224 1.00 96.50 298 CYS A CA 1
ATOM 2438 C C . CYS A 1 298 ? 0.510 2.623 -17.458 1.00 96.50 298 CYS A C 1
ATOM 2440 O O . CYS A 1 298 ? 0.328 3.563 -16.682 1.00 96.50 298 CYS A O 1
ATOM 2442 N N . GLY A 1 299 ? 1.714 2.092 -17.650 1.00 96.62 299 GLY A N 1
ATOM 2443 C CA . GLY A 1 299 ? 2.882 2.478 -16.866 1.00 96.62 299 GLY A CA 1
ATOM 2444 C C . GLY A 1 299 ? 4.186 1.864 -17.363 1.00 96.62 299 GLY A C 1
ATOM 2445 O O . GLY A 1 299 ? 4.299 1.398 -18.499 1.00 96.62 299 GLY A O 1
ATOM 2446 N N . ALA A 1 300 ? 5.187 1.865 -16.492 1.00 97.06 300 ALA A N 1
ATOM 2447 C CA . ALA A 1 300 ? 6.437 1.142 -16.696 1.00 97.06 300 ALA A CA 1
ATOM 2448 C C . ALA A 1 300 ? 6.778 0.337 -15.441 1.00 97.06 300 ALA A C 1
ATOM 2450 O O . ALA A 1 300 ? 6.568 0.806 -14.321 1.00 97.06 300 ALA A O 1
ATOM 2451 N N . ILE A 1 301 ? 7.297 -0.873 -15.631 1.00 97.56 301 ILE A N 1
ATOM 2452 C CA . ILE A 1 301 ? 7.718 -1.784 -14.567 1.00 97.56 301 ILE A CA 1
ATOM 2453 C C . ILE A 1 301 ? 9.128 -2.259 -14.883 1.00 97.56 301 ILE A C 1
ATOM 2455 O O . ILE A 1 301 ? 9.379 -2.788 -15.964 1.00 97.56 301 ILE A O 1
ATOM 2459 N N . LEU A 1 302 ? 10.033 -2.118 -13.926 1.00 96.81 302 LEU A N 1
ATOM 2460 C CA . LEU A 1 302 ? 11.385 -2.647 -13.999 1.00 96.81 302 LEU A CA 1
ATOM 2461 C C . LEU A 1 302 ? 11.583 -3.587 -12.816 1.00 96.81 302 LEU A C 1
ATOM 2463 O O . LEU A 1 302 ? 11.561 -3.159 -11.663 1.00 96.81 302 LEU A O 1
ATOM 2467 N N . SER A 1 303 ? 11.770 -4.868 -13.110 1.00 96.62 303 SER A N 1
ATOM 2468 C CA . SER A 1 303 ? 12.071 -5.896 -12.115 1.00 96.62 303 SER A CA 1
ATOM 2469 C C . SER A 1 303 ? 13.529 -6.318 -12.221 1.00 96.62 303 SER A C 1
ATOM 2471 O O . SER A 1 303 ? 14.046 -6.425 -13.330 1.00 96.62 303 SER A O 1
ATOM 2473 N N . PHE A 1 304 ? 14.197 -6.539 -11.091 1.00 94.75 304 PHE A N 1
ATOM 2474 C CA . PHE A 1 304 ? 15.601 -6.956 -11.061 1.00 94.75 304 PHE A CA 1
ATOM 2475 C C . PHE A 1 304 ? 15.957 -7.674 -9.760 1.00 94.75 304 PHE A C 1
ATOM 2477 O O . PHE A 1 304 ? 15.399 -7.367 -8.707 1.00 94.75 304 PHE A O 1
ATOM 2484 N N . ARG A 1 305 ? 16.906 -8.614 -9.818 1.00 92.19 305 ARG A N 1
ATOM 2485 C CA . ARG A 1 305 ? 17.473 -9.269 -8.627 1.00 92.19 305 ARG A CA 1
ATOM 2486 C C . ARG A 1 305 ? 18.777 -8.598 -8.214 1.00 92.19 305 ARG A C 1
ATOM 2488 O O . ARG A 1 305 ? 19.562 -8.230 -9.088 1.00 92.19 305 ARG A O 1
ATOM 2495 N N . GLN A 1 306 ? 19.004 -8.423 -6.910 1.00 90.06 306 GLN A N 1
ATOM 2496 C CA . GLN A 1 306 ? 20.269 -7.868 -6.412 1.00 90.06 306 GLN A CA 1
ATOM 2497 C C . GLN A 1 306 ? 20.587 -8.258 -4.959 1.00 90.06 306 GLN A C 1
ATOM 2499 O O . GLN A 1 306 ? 19.876 -7.875 -4.039 1.00 90.06 306 GLN A O 1
ATOM 2504 N N . ASN A 1 307 ? 21.729 -8.910 -4.726 1.00 87.44 307 ASN A N 1
ATOM 2505 C CA . ASN A 1 307 ? 22.100 -9.456 -3.406 1.00 87.44 307 ASN A CA 1
ATOM 2506 C C . ASN A 1 307 ? 22.867 -8.466 -2.513 1.00 87.44 307 ASN A C 1
ATOM 2508 O O . ASN A 1 307 ? 23.231 -8.789 -1.386 1.00 87.44 307 ASN A O 1
ATOM 2512 N N . THR A 1 308 ? 23.179 -7.278 -3.020 1.00 86.44 308 THR A N 1
ATOM 2513 C CA . THR A 1 308 ? 23.952 -6.250 -2.299 1.00 86.44 308 THR A CA 1
ATOM 2514 C C . THR A 1 308 ? 23.238 -4.904 -2.271 1.00 86.44 308 THR A C 1
ATOM 2516 O O . THR A 1 308 ? 23.844 -3.872 -1.980 1.00 86.44 308 THR A O 1
ATOM 2519 N N . LEU A 1 309 ? 21.939 -4.896 -2.584 1.00 89.00 309 LEU A N 1
ATOM 2520 C CA . LEU A 1 309 ? 21.139 -3.685 -2.535 1.00 89.00 309 LEU A CA 1
ATOM 2521 C C . LEU A 1 309 ? 21.062 -3.192 -1.082 1.00 89.00 309 LEU A C 1
ATOM 2523 O O . LEU A 1 309 ? 20.903 -3.992 -0.168 1.00 89.00 309 LEU A O 1
ATOM 2527 N N . ASN A 1 310 ? 21.162 -1.879 -0.868 1.00 91.44 310 ASN A N 1
ATOM 2528 C CA . ASN A 1 310 ? 20.693 -1.253 0.365 1.00 91.44 310 ASN A CA 1
ATOM 2529 C C . ASN A 1 310 ? 19.318 -0.637 0.081 1.00 91.44 310 ASN A C 1
ATOM 2531 O O . ASN A 1 310 ? 19.216 0.408 -0.570 1.00 91.44 310 ASN A O 1
ATOM 2535 N N . PHE A 1 311 ? 18.264 -1.325 0.509 1.00 91.12 311 PHE A N 1
ATOM 2536 C CA . PHE A 1 311 ? 16.878 -0.997 0.197 1.00 91.12 311 PHE A CA 1
ATOM 2537 C C . PHE A 1 311 ? 16.478 0.368 0.757 1.00 91.12 311 PHE A C 1
ATOM 2539 O O . PHE A 1 311 ? 15.917 1.179 0.019 1.00 91.12 311 PHE A O 1
ATOM 2546 N N . THR A 1 312 ? 16.847 0.674 2.005 1.00 89.44 312 THR A N 1
ATOM 2547 C CA . THR A 1 312 ? 16.546 1.970 2.635 1.00 89.44 312 THR A CA 1
ATOM 2548 C C . THR A 1 312 ? 17.183 3.135 1.877 1.00 89.44 312 THR A C 1
ATOM 2550 O O . THR A 1 312 ? 16.488 4.078 1.501 1.00 89.44 312 THR A O 1
ATOM 2553 N N . LYS A 1 313 ? 18.476 3.043 1.534 1.00 91.19 313 LYS A N 1
ATOM 2554 C CA . LYS A 1 313 ? 19.147 4.067 0.710 1.00 91.19 313 LYS A CA 1
ATOM 2555 C C . LYS A 1 313 ? 18.522 4.194 -0.680 1.00 91.19 313 LYS A C 1
ATOM 2557 O O . LYS A 1 313 ? 18.394 5.294 -1.209 1.00 91.19 313 LYS A O 1
ATOM 2562 N N . SER A 1 314 ? 18.113 3.076 -1.278 1.00 92.94 314 SER A N 1
ATOM 2563 C CA . SER A 1 314 ? 17.447 3.074 -2.587 1.00 92.94 314 SER A CA 1
ATOM 2564 C C . SER A 1 314 ? 16.099 3.800 -2.529 1.00 92.94 314 SER A C 1
ATOM 2566 O O . SER A 1 314 ? 15.795 4.603 -3.411 1.00 92.94 314 SER A O 1
ATOM 2568 N N . LEU A 1 315 ? 15.322 3.589 -1.461 1.00 91.31 315 LEU A N 1
ATOM 2569 C CA . LEU A 1 315 ? 14.082 4.324 -1.208 1.00 91.31 315 LEU A CA 1
ATOM 2570 C C . LEU A 1 315 ? 14.325 5.824 -1.029 1.00 91.31 315 LEU A C 1
ATOM 2572 O O . LEU A 1 315 ? 13.561 6.619 -1.568 1.00 91.31 315 LEU A O 1
ATOM 2576 N N . GLU A 1 316 ? 15.378 6.235 -0.325 1.00 90.12 316 GLU A N 1
ATOM 2577 C CA . GLU A 1 316 ? 15.734 7.655 -0.184 1.00 90.12 316 GLU A CA 1
ATOM 2578 C C . GLU A 1 316 ? 16.093 8.300 -1.525 1.00 90.12 316 GLU A C 1
ATOM 2580 O O . GLU A 1 316 ? 15.639 9.409 -1.821 1.00 90.12 316 GLU A O 1
ATOM 2585 N N . ILE A 1 317 ? 16.855 7.594 -2.369 1.00 92.50 317 ILE A N 1
ATOM 2586 C CA . ILE A 1 317 ? 17.170 8.037 -3.734 1.00 92.50 317 ILE A CA 1
ATOM 2587 C C . ILE A 1 317 ? 15.876 8.246 -4.524 1.00 92.50 317 ILE A C 1
ATOM 2589 O O . ILE A 1 317 ? 15.722 9.280 -5.176 1.00 92.50 317 ILE A O 1
ATOM 2593 N N . ILE A 1 318 ? 14.926 7.313 -4.429 1.00 92.12 318 ILE A N 1
ATOM 2594 C CA . ILE A 1 318 ? 13.622 7.413 -5.094 1.00 92.12 318 ILE A CA 1
ATOM 2595 C C . ILE A 1 318 ? 12.782 8.556 -4.523 1.00 92.12 318 ILE A C 1
ATOM 2597 O O . ILE A 1 318 ? 12.225 9.320 -5.302 1.00 92.12 318 ILE A O 1
ATOM 2601 N N . LYS A 1 319 ? 12.721 8.735 -3.197 1.00 91.06 319 LYS A N 1
ATOM 2602 C CA . LYS A 1 319 ? 12.015 9.858 -2.549 1.00 91.06 319 LYS A CA 1
ATOM 2603 C C . LYS A 1 319 ? 12.567 11.200 -3.048 1.00 91.06 319 LYS A C 1
ATOM 2605 O O . LYS A 1 319 ? 11.806 12.066 -3.485 1.00 91.06 319 LYS A O 1
ATOM 2610 N N . LYS A 1 320 ? 13.896 11.354 -3.038 1.00 91.19 320 LYS A N 1
ATOM 2611 C CA . LYS A 1 320 ? 14.594 12.571 -3.478 1.00 91.19 320 LYS A CA 1
ATOM 2612 C C . LYS A 1 320 ? 14.395 12.831 -4.968 1.00 91.19 320 LYS A C 1
ATOM 2614 O O . LYS A 1 320 ? 14.082 13.951 -5.360 1.00 91.19 320 LYS A O 1
ATOM 2619 N N . TYR A 1 321 ? 14.572 11.813 -5.803 1.00 91.00 321 TYR A N 1
ATOM 2620 C CA . TYR A 1 321 ? 14.467 11.965 -7.250 1.00 91.00 321 TYR A CA 1
ATOM 2621 C C . TYR A 1 321 ? 13.016 12.080 -7.726 1.00 91.00 321 TYR A C 1
ATOM 2623 O O . TYR A 1 321 ? 12.741 12.851 -8.635 1.00 91.00 321 TYR A O 1
ATOM 2631 N N . GLY A 1 322 ? 12.075 11.405 -7.068 1.00 89.75 322 GLY A N 1
ATOM 2632 C CA . GLY A 1 322 ? 10.641 11.559 -7.304 1.00 89.75 322 GLY A CA 1
ATOM 2633 C C . GLY A 1 322 ? 10.156 12.983 -7.043 1.00 89.75 322 GLY A C 1
ATOM 2634 O O . GLY A 1 322 ? 9.324 13.479 -7.796 1.00 89.75 322 GLY A O 1
ATOM 2635 N N . LYS A 1 323 ? 10.728 13.672 -6.043 1.00 89.44 323 LYS A N 1
ATOM 2636 C CA . LYS A 1 323 ? 10.499 15.110 -5.836 1.00 89.44 323 LYS A CA 1
ATOM 2637 C C . LYS A 1 323 ? 10.979 15.926 -7.040 1.00 89.44 323 LYS A C 1
ATOM 2639 O O . LYS A 1 323 ? 10.190 16.649 -7.629 1.00 89.44 323 LYS A O 1
ATOM 2644 N N . LEU A 1 324 ? 12.225 15.708 -7.473 1.00 90.31 324 LEU A N 1
ATOM 2645 C CA . LEU A 1 324 ? 12.797 16.404 -8.633 1.00 90.31 324 LEU A CA 1
ATOM 2646 C C . LEU A 1 324 ? 11.985 16.171 -9.916 1.00 90.31 324 LEU A C 1
ATOM 2648 O O . LEU A 1 324 ? 11.686 17.120 -10.627 1.00 90.31 324 LEU A O 1
ATOM 2652 N N . ILE A 1 325 ? 11.595 14.926 -10.203 1.00 89.06 325 ILE A N 1
ATOM 2653 C CA . ILE A 1 325 ? 10.777 14.577 -11.375 1.00 89.06 325 ILE A CA 1
ATOM 2654 C C . ILE A 1 325 ? 9.486 15.402 -11.413 1.00 89.06 325 ILE A C 1
ATOM 2656 O O . ILE A 1 325 ? 9.083 15.855 -12.483 1.00 89.06 325 ILE A O 1
ATOM 2660 N N . LYS A 1 326 ? 8.837 15.592 -10.261 1.00 85.81 326 LYS A N 1
ATOM 2661 C CA . LYS A 1 326 ? 7.606 16.379 -10.170 1.00 85.81 326 LYS A CA 1
ATOM 2662 C C . LYS A 1 326 ? 7.857 17.873 -10.282 1.00 85.81 326 LYS A C 1
ATOM 2664 O O . LYS A 1 326 ? 7.116 18.534 -10.999 1.00 85.81 326 LYS A O 1
ATOM 2669 N N . ASP A 1 327 ? 8.910 18.374 -9.641 1.00 87.88 327 ASP A N 1
ATOM 2670 C CA . ASP A 1 327 ? 9.296 19.787 -9.710 1.00 87.88 327 ASP A CA 1
ATOM 2671 C C . ASP A 1 327 ? 9.637 20.211 -11.153 1.00 87.88 327 ASP A C 1
ATOM 2673 O O . ASP A 1 327 ? 9.357 21.338 -11.551 1.00 87.88 327 ASP A O 1
ATOM 2677 N N . PHE A 1 328 ? 10.189 19.296 -11.962 1.00 88.94 328 PHE A N 1
ATOM 2678 C CA . PHE A 1 328 ? 10.491 19.518 -13.382 1.00 88.94 328 PHE A CA 1
ATOM 2679 C C . PHE A 1 328 ? 9.379 19.075 -14.351 1.00 88.94 328 PHE A C 1
ATOM 2681 O O . PHE A 1 328 ? 9.599 19.089 -15.562 1.00 88.94 328 PHE A O 1
ATOM 2688 N N . GLU A 1 329 ? 8.215 18.650 -13.847 1.00 89.94 329 GLU A N 1
ATOM 2689 C CA . GLU A 1 329 ? 7.083 18.141 -14.645 1.00 89.94 329 GLU A CA 1
ATOM 2690 C C . GLU A 1 329 ? 7.473 17.023 -15.642 1.00 89.94 329 GLU A C 1
ATOM 2692 O O . GLU A 1 329 ? 6.856 16.832 -16.692 1.00 89.94 329 GLU A O 1
ATOM 2697 N N . TRP A 1 330 ? 8.497 16.231 -15.307 1.00 89.69 330 TRP A N 1
ATOM 2698 C CA . TRP A 1 330 ? 8.958 15.095 -16.115 1.00 89.69 330 TRP A CA 1
ATOM 2699 C C . TRP A 1 330 ? 8.016 13.901 -16.074 1.00 89.69 330 TRP A C 1
ATOM 2701 O O . TRP A 1 330 ? 8.222 12.950 -16.822 1.00 89.69 330 TRP A O 1
ATOM 2711 N N . LEU A 1 331 ? 7.006 13.921 -15.217 1.00 91.06 331 LEU A N 1
ATOM 2712 C CA . LEU A 1 331 ? 5.873 13.015 -15.274 1.00 91.06 331 LEU A CA 1
ATOM 2713 C C . LEU A 1 331 ? 4.586 13.807 -14.982 1.00 91.06 331 LEU A C 1
ATOM 2715 O O . LEU A 1 331 ? 4.648 14.860 -14.342 1.00 91.06 331 LEU A O 1
ATOM 2719 N N . PRO A 1 332 ? 3.408 13.305 -15.395 1.00 90.44 332 PRO A N 1
ATOM 2720 C CA . PRO A 1 332 ? 2.127 13.907 -15.030 1.00 90.44 332 PRO A CA 1
ATOM 2721 C C . PRO A 1 332 ? 1.978 14.069 -13.509 1.00 90.44 332 PRO A C 1
ATOM 2723 O O . PRO A 1 332 ? 2.441 13.218 -12.750 1.00 90.44 332 PRO A O 1
ATOM 2726 N N . LYS A 1 333 ? 1.271 15.113 -13.054 1.00 88.94 333 LYS A N 1
ATOM 2727 C CA . LYS A 1 333 ? 1.093 15.419 -11.616 1.00 88.94 333 LYS A CA 1
ATOM 2728 C C . LYS A 1 333 ? 0.513 14.251 -10.805 1.00 88.94 333 LYS A C 1
ATOM 2730 O O . LYS A 1 333 ? 0.905 14.049 -9.657 1.00 88.94 333 LYS A O 1
ATOM 2735 N N . ASP A 1 334 ? -0.343 13.453 -11.439 1.00 89.69 334 ASP A N 1
ATOM 2736 C CA . ASP A 1 334 ? -1.017 12.294 -10.840 1.00 89.69 334 ASP A CA 1
ATOM 2737 C C . ASP A 1 334 ? -0.239 10.975 -10.974 1.00 89.69 334 ASP A C 1
ATOM 2739 O O . ASP A 1 334 ? -0.740 9.902 -10.625 1.00 89.69 334 ASP A O 1
ATOM 2743 N N . SER A 1 335 ? 0.986 11.036 -11.493 1.00 92.00 335 SER A N 1
ATOM 2744 C CA . SER A 1 335 ? 1.886 9.893 -11.510 1.00 92.00 335 SER A CA 1
ATOM 2745 C C . SER A 1 335 ? 2.639 9.751 -10.194 1.00 92.00 335 SER A C 1
ATOM 2747 O O . SER A 1 335 ? 2.862 10.710 -9.442 1.00 92.00 335 SER A O 1
ATOM 2749 N N . GLY A 1 336 ? 3.090 8.535 -9.931 1.00 92.25 336 GLY A N 1
ATOM 2750 C CA . GLY A 1 336 ? 4.063 8.318 -8.886 1.00 92.25 336 GLY A CA 1
ATOM 2751 C C . GLY A 1 336 ? 4.876 7.056 -9.098 1.00 92.25 336 GLY A C 1
ATOM 2752 O O . GLY A 1 336 ? 4.637 6.253 -10.003 1.00 92.25 336 GLY A O 1
ATOM 2753 N N . ILE A 1 337 ? 5.880 6.931 -8.243 1.00 95.25 337 ILE A N 1
ATOM 2754 C CA . ILE A 1 337 ? 6.903 5.899 -8.317 1.00 95.25 337 ILE A CA 1
ATOM 2755 C C . ILE A 1 337 ? 6.725 5.000 -7.099 1.00 95.25 337 ILE A C 1
ATOM 2757 O O . ILE A 1 337 ? 6.626 5.500 -5.976 1.00 95.25 337 ILE A O 1
ATOM 2761 N N . SER A 1 338 ? 6.710 3.690 -7.309 1.00 95.56 338 SER A N 1
ATOM 2762 C CA . SER A 1 338 ? 6.762 2.702 -6.237 1.00 95.56 338 SER A CA 1
ATOM 2763 C C . SER A 1 338 ? 8.020 1.850 -6.365 1.00 95.56 338 SER A C 1
ATOM 2765 O O . SER A 1 338 ? 8.512 1.588 -7.466 1.00 95.56 338 SER A O 1
ATOM 2767 N N . PHE A 1 339 ? 8.561 1.438 -5.220 1.00 96.00 339 PHE A N 1
ATOM 2768 C CA . PHE A 1 339 ? 9.717 0.558 -5.143 1.00 96.00 339 PHE A CA 1
ATOM 2769 C C . PHE A 1 339 ? 9.531 -0.447 -4.022 1.00 96.00 339 PHE A C 1
ATOM 2771 O O . PHE A 1 339 ? 9.367 -0.072 -2.860 1.00 96.00 339 PHE A O 1
ATOM 2778 N N . VAL A 1 340 ? 9.510 -1.724 -4.387 1.00 95.69 340 VAL A N 1
ATOM 2779 C CA . VAL A 1 340 ? 9.122 -2.807 -3.486 1.00 95.69 340 VAL A CA 1
ATOM 2780 C C . VAL A 1 340 ? 9.963 -4.055 -3.735 1.00 95.69 340 VAL A C 1
ATOM 2782 O O . VAL A 1 340 ? 10.413 -4.306 -4.852 1.00 95.69 340 VAL A O 1
ATOM 2785 N N . ARG A 1 341 ? 10.156 -4.860 -2.687 1.00 95.62 341 ARG A N 1
ATOM 2786 C CA . ARG A 1 341 ? 10.596 -6.255 -2.807 1.00 95.62 341 ARG A CA 1
ATOM 2787 C C . ARG A 1 341 ? 9.366 -7.133 -3.033 1.00 95.62 341 ARG A C 1
ATOM 2789 O O . ARG A 1 341 ? 8.376 -6.970 -2.324 1.00 95.62 341 ARG A O 1
ATOM 2796 N N . ILE A 1 342 ? 9.416 -8.031 -4.012 1.00 96.06 342 ILE A N 1
ATOM 2797 C CA . ILE A 1 342 ? 8.242 -8.783 -4.493 1.00 96.06 342 ILE A CA 1
ATOM 2798 C C . ILE A 1 342 ? 8.341 -10.296 -4.276 1.00 96.06 342 ILE A C 1
ATOM 2800 O O . ILE A 1 342 ? 7.442 -11.032 -4.674 1.00 96.06 342 ILE A O 1
ATOM 2804 N N . ASP A 1 343 ? 9.403 -10.774 -3.631 1.00 94.69 343 ASP A N 1
ATOM 2805 C CA . ASP A 1 343 ? 9.586 -12.181 -3.289 1.00 94.69 343 ASP A CA 1
ATOM 2806 C C . ASP A 1 343 ? 10.033 -12.390 -1.836 1.00 94.69 343 ASP A C 1
ATOM 2808 O O . ASP A 1 343 ? 10.451 -11.466 -1.138 1.00 94.69 343 ASP A O 1
ATOM 2812 N N . ASN A 1 344 ? 9.925 -13.643 -1.392 1.00 91.94 344 ASN A N 1
ATOM 2813 C CA . ASN A 1 344 ? 10.376 -14.102 -0.077 1.00 91.94 344 ASN A CA 1
ATOM 2814 C C . ASN A 1 344 ? 11.774 -14.756 -0.128 1.00 91.94 344 ASN A C 1
ATOM 2816 O O . ASN A 1 344 ? 12.199 -15.341 0.865 1.00 91.94 344 ASN A O 1
ATOM 2820 N N . ASP A 1 345 ? 12.472 -14.720 -1.272 1.00 90.44 345 ASP A N 1
ATOM 2821 C CA . ASP A 1 345 ? 13.812 -15.304 -1.402 1.00 90.44 345 ASP A CA 1
ATOM 2822 C C . ASP A 1 345 ? 14.851 -14.342 -0.822 1.00 90.44 345 ASP A C 1
ATOM 2824 O O . ASP A 1 345 ? 15.092 -13.262 -1.358 1.00 90.44 345 ASP A O 1
ATOM 2828 N N . ASP A 1 346 ? 15.430 -14.708 0.318 1.00 84.19 346 ASP A N 1
ATOM 2829 C CA . ASP A 1 346 ? 16.460 -13.916 0.995 1.00 84.19 346 ASP A CA 1
ATOM 2830 C C . ASP A 1 346 ? 17.833 -14.005 0.321 1.00 84.19 346 ASP A C 1
ATOM 2832 O O . ASP A 1 346 ? 18.694 -13.170 0.592 1.00 84.19 346 ASP A O 1
ATOM 2836 N N . PHE A 1 347 ? 18.063 -15.007 -0.529 1.00 86.88 347 PHE A N 1
ATOM 2837 C CA . PHE A 1 347 ? 19.348 -15.189 -1.199 1.00 86.88 347 PHE A CA 1
ATOM 2838 C C . PHE A 1 347 ? 19.442 -14.383 -2.484 1.00 86.88 347 PHE A C 1
ATOM 2840 O O . PHE A 1 347 ? 20.510 -13.849 -2.769 1.00 86.88 347 PHE A O 1
ATOM 2847 N N . HIS A 1 348 ? 18.348 -14.292 -3.239 1.00 88.81 348 HIS A N 1
ATOM 2848 C CA . HIS A 1 348 ? 18.294 -13.558 -4.501 1.00 88.81 348 HIS A CA 1
ATOM 2849 C C . HIS A 1 348 ? 17.087 -12.626 -4.549 1.00 88.81 348 HIS A C 1
ATOM 2851 O O . HIS A 1 348 ? 16.228 -12.821 -5.403 1.00 88.81 348 HIS A O 1
ATOM 2857 N N . PRO A 1 349 ? 16.988 -11.620 -3.667 1.00 92.12 349 PRO A N 1
ATOM 2858 C CA . PRO A 1 349 ? 15.778 -10.818 -3.552 1.00 92.12 349 PRO A CA 1
ATOM 2859 C C . PRO A 1 349 ? 15.433 -10.135 -4.878 1.00 92.12 349 PRO A C 1
ATOM 2861 O O . PRO A 1 349 ? 16.293 -9.545 -5.543 1.00 92.12 349 PRO A O 1
ATOM 2864 N N . LEU A 1 350 ? 14.161 -10.235 -5.256 1.00 94.94 350 LEU A N 1
ATOM 2865 C CA . LEU A 1 350 ? 13.588 -9.640 -6.454 1.00 94.94 350 LEU A CA 1
ATOM 2866 C C . LEU A 1 350 ? 12.908 -8.323 -6.096 1.00 94.94 350 LEU A C 1
ATOM 2868 O O . LEU A 1 350 ? 11.967 -8.266 -5.299 1.00 94.94 350 LEU A O 1
ATOM 2872 N N . TYR A 1 351 ? 13.368 -7.262 -6.737 1.00 96.56 351 TYR A N 1
ATOM 2873 C CA . TYR A 1 351 ? 12.840 -5.919 -6.593 1.00 96.56 351 TYR A CA 1
ATOM 2874 C C . TYR A 1 351 ? 12.011 -5.533 -7.806 1.00 96.56 351 TYR A C 1
ATOM 2876 O O . TYR A 1 351 ? 12.234 -6.016 -8.916 1.00 96.56 351 TYR A O 1
ATOM 2884 N N . GLN A 1 352 ? 11.071 -4.623 -7.589 1.00 97.38 352 GLN A N 1
ATOM 2885 C CA . GLN A 1 352 ? 10.258 -4.011 -8.623 1.00 97.38 352 GLN A CA 1
ATOM 2886 C C . GLN A 1 352 ? 10.221 -2.503 -8.393 1.00 97.38 352 GLN A C 1
ATOM 2888 O O . GLN A 1 352 ? 9.831 -2.038 -7.321 1.00 97.38 352 GLN A O 1
ATOM 2893 N N . ILE A 1 353 ? 10.602 -1.749 -9.417 1.00 97.31 353 ILE A N 1
ATOM 2894 C CA . ILE A 1 353 ? 10.270 -0.335 -9.558 1.00 97.31 353 ILE A CA 1
ATOM 2895 C C . ILE A 1 353 ? 9.058 -0.278 -10.481 1.00 97.31 353 ILE A C 1
ATOM 2897 O O . ILE A 1 353 ? 9.041 -0.947 -11.517 1.00 97.31 353 ILE A O 1
ATOM 2901 N N . SER A 1 354 ? 8.053 0.515 -10.140 1.00 97.38 354 SER A N 1
ATOM 2902 C CA . SER A 1 354 ? 6.985 0.836 -11.084 1.00 97.38 354 SER A CA 1
ATOM 2903 C C . SER A 1 354 ? 6.674 2.320 -11.089 1.00 97.38 354 SER A C 1
ATOM 2905 O O . SER A 1 354 ? 6.660 2.964 -10.044 1.00 97.38 354 SER A O 1
ATOM 2907 N N . ILE A 1 355 ? 6.436 2.853 -12.284 1.00 96.69 355 ILE A N 1
ATOM 2908 C CA . ILE A 1 355 ? 5.928 4.205 -12.491 1.00 96.69 355 ILE A CA 1
ATOM 2909 C C . ILE A 1 355 ? 4.522 4.064 -13.036 1.00 96.69 355 ILE A C 1
ATOM 2911 O O . ILE A 1 355 ? 4.316 3.512 -14.121 1.00 96.69 355 ILE A O 1
ATOM 2915 N N . LEU A 1 356 ? 3.567 4.542 -12.252 1.00 94.81 356 LEU A N 1
ATOM 2916 C CA . LEU A 1 356 ? 2.146 4.380 -12.503 1.00 94.81 356 LEU A CA 1
ATOM 2917 C C . LEU A 1 356 ? 1.487 5.745 -12.519 1.00 94.81 356 LEU A C 1
ATOM 2919 O O . LEU A 1 356 ? 1.949 6.686 -11.870 1.00 94.81 356 LEU A O 1
ATOM 2923 N N . ASN A 1 357 ? 0.406 5.848 -13.276 1.00 91.81 357 ASN A N 1
ATOM 2924 C CA . ASN A 1 357 ? -0.425 7.034 -13.302 1.00 91.81 357 ASN A CA 1
ATOM 2925 C C . ASN A 1 357 ? -1.767 6.718 -12.656 1.00 91.81 357 ASN A C 1
ATOM 2927 O O . ASN A 1 357 ? -2.353 5.678 -12.950 1.00 91.81 357 ASN A O 1
ATOM 2931 N N . LYS A 1 358 ? -2.273 7.615 -11.804 1.00 89.25 358 LYS A N 1
ATOM 2932 C CA . LYS A 1 358 ? -3.619 7.470 -11.239 1.00 89.25 358 LYS A CA 1
ATOM 2933 C C . LYS A 1 358 ? -4.686 7.446 -12.336 1.00 89.25 358 LYS A C 1
ATOM 2935 O O . LYS A 1 358 ? -5.692 6.768 -12.170 1.00 89.25 358 LYS A O 1
ATOM 2940 N N . HIS A 1 359 ? -4.456 8.167 -13.437 1.00 89.25 359 HIS A N 1
ATOM 2941 C CA . HIS A 1 359 ? -5.351 8.189 -14.588 1.00 89.25 359 HIS A CA 1
ATOM 2942 C C . HIS A 1 359 ? -4.591 7.890 -15.887 1.00 89.25 359 HIS A C 1
ATOM 2944 O O . HIS A 1 359 ? -3.646 8.591 -16.258 1.00 89.25 359 HIS A O 1
ATOM 2950 N N . SER A 1 360 ? -5.020 6.859 -16.613 1.00 88.94 360 SER A N 1
ATOM 2951 C CA . SER A 1 360 ? -4.311 6.334 -17.790 1.00 88.94 360 SER A CA 1
ATOM 2952 C C . SER A 1 360 ? -4.265 7.293 -18.989 1.00 88.94 360 SER A C 1
ATOM 2954 O O . SER A 1 360 ? -3.462 7.095 -19.896 1.00 88.94 360 SER A O 1
ATOM 2956 N N . SER A 1 361 ? -5.069 8.365 -18.992 1.00 88.50 361 SER A N 1
ATOM 2957 C CA . SER A 1 361 ? -5.118 9.347 -20.092 1.00 88.50 361 SER A CA 1
ATOM 2958 C C . SER A 1 361 ? -3.812 10.098 -20.329 1.00 88.50 361 SER A C 1
ATOM 2960 O O . SER A 1 361 ? -3.563 10.531 -21.448 1.00 88.50 361 SER A O 1
ATOM 2962 N N . ASN A 1 362 ? -2.989 10.274 -19.292 1.00 89.06 362 ASN A N 1
ATOM 2963 C CA . ASN A 1 362 ? -1.771 11.086 -19.379 1.00 89.06 362 ASN A CA 1
ATOM 2964 C C . ASN A 1 362 ? -0.518 10.209 -19.533 1.00 89.06 362 ASN A C 1
ATOM 2966 O O . ASN A 1 362 ? 0.590 10.642 -19.226 1.00 89.06 362 ASN A O 1
ATOM 2970 N N . TYR A 1 363 ? -0.685 8.947 -19.933 1.00 91.25 363 TYR A N 1
ATOM 2971 C CA . TYR A 1 363 ? 0.424 8.024 -20.129 1.00 91.25 363 TYR A CA 1
ATOM 2972 C C . TYR A 1 363 ? 1.235 8.369 -21.388 1.00 91.25 363 TYR A C 1
ATOM 2974 O O . TYR A 1 363 ? 0.675 8.543 -22.470 1.00 91.25 363 TYR A O 1
ATOM 2982 N N . ASN A 1 364 ? 2.562 8.425 -21.243 1.00 92.38 364 ASN A N 1
ATOM 2983 C CA . ASN A 1 364 ? 3.514 8.568 -22.344 1.00 92.38 364 ASN A CA 1
ATOM 2984 C C . ASN A 1 364 ? 4.605 7.504 -22.193 1.00 92.38 364 ASN A C 1
ATOM 2986 O O . ASN A 1 364 ? 5.385 7.539 -21.240 1.00 92.38 364 ASN A O 1
ATOM 2990 N N . GLU A 1 365 ? 4.655 6.569 -23.138 1.00 92.38 365 GLU A N 1
ATOM 2991 C CA . GLU A 1 365 ? 5.558 5.415 -23.100 1.00 92.38 365 GLU A CA 1
ATOM 2992 C C . GLU A 1 365 ? 7.028 5.833 -22.966 1.00 92.38 365 GLU A C 1
ATOM 2994 O O . GLU A 1 365 ? 7.686 5.475 -21.989 1.00 92.38 365 GLU A O 1
ATOM 2999 N N . ASN A 1 366 ? 7.518 6.675 -23.879 1.00 92.12 366 ASN A N 1
ATOM 3000 C CA . ASN A 1 366 ? 8.919 7.105 -23.913 1.00 92.12 366 ASN A CA 1
ATOM 3001 C C . ASN A 1 366 ? 9.340 7.796 -22.612 1.00 92.12 366 ASN A C 1
ATOM 3003 O O . ASN A 1 366 ? 10.422 7.540 -22.082 1.00 92.12 366 ASN A O 1
ATOM 3007 N N . GLN A 1 367 ? 8.465 8.648 -22.077 1.00 93.62 367 GLN A N 1
ATOM 3008 C CA . GLN A 1 367 ? 8.716 9.384 -20.844 1.00 93.62 367 GLN A CA 1
ATOM 3009 C C . GLN A 1 367 ? 8.807 8.436 -19.640 1.00 93.62 367 GLN A C 1
ATOM 3011 O O . GLN A 1 367 ? 9.786 8.475 -18.896 1.00 93.62 367 GLN A O 1
ATOM 3016 N N . PHE A 1 368 ? 7.841 7.528 -19.477 1.00 94.38 368 PHE A N 1
ATOM 3017 C CA . PHE A 1 368 ? 7.814 6.592 -18.348 1.00 94.38 368 PHE A CA 1
ATOM 3018 C C . PHE A 1 368 ? 8.983 5.592 -18.411 1.00 94.38 368 PHE A C 1
ATOM 3020 O O . PHE A 1 368 ? 9.629 5.345 -17.389 1.00 94.38 368 PHE A O 1
ATOM 3027 N N . CYS A 1 369 ? 9.308 5.060 -19.596 1.00 94.00 369 CYS A N 1
ATOM 3028 C CA . CYS A 1 369 ? 10.442 4.146 -19.783 1.00 94.00 369 CYS A CA 1
ATOM 3029 C C . CYS A 1 369 ? 11.800 4.825 -19.555 1.00 94.00 369 CYS A C 1
ATOM 3031 O O . CYS A 1 369 ? 12.713 4.215 -18.999 1.00 94.00 369 CYS A O 1
ATOM 3033 N N . SER A 1 370 ? 11.959 6.082 -19.979 1.00 93.81 370 SER A N 1
ATOM 3034 C CA . SER A 1 370 ? 13.205 6.820 -19.749 1.00 93.81 370 SER A CA 1
ATOM 3035 C C . SER A 1 370 ? 13.403 7.097 -18.260 1.00 93.81 370 SER A C 1
ATOM 3037 O O . SER A 1 370 ? 14.477 6.840 -17.717 1.00 93.81 370 SER A O 1
ATOM 3039 N N . VAL A 1 371 ? 12.352 7.559 -17.575 1.00 95.06 371 VAL A N 1
ATOM 3040 C CA . VAL A 1 371 ? 12.429 7.904 -16.150 1.00 95.06 371 VAL A CA 1
ATOM 3041 C C . VAL A 1 371 ? 12.720 6.671 -15.293 1.00 95.06 371 VAL A C 1
ATOM 3043 O O . VAL A 1 371 ? 13.553 6.747 -14.390 1.00 95.06 371 VAL A O 1
ATOM 3046 N N . ILE A 1 372 ? 12.101 5.516 -15.571 1.00 95.19 372 ILE A N 1
ATOM 3047 C CA . ILE A 1 372 ? 12.365 4.300 -14.785 1.00 95.19 372 ILE A CA 1
ATOM 3048 C C . ILE A 1 372 ? 13.810 3.813 -14.943 1.00 95.19 372 ILE A C 1
ATOM 3050 O O . ILE A 1 372 ? 14.426 3.382 -13.963 1.00 95.19 372 ILE A O 1
ATOM 3054 N N . TRP A 1 373 ? 14.384 3.952 -16.142 1.00 94.06 373 TRP A N 1
ATOM 3055 C CA . TRP A 1 373 ? 15.792 3.647 -16.377 1.00 94.06 373 TRP A CA 1
ATOM 3056 C C . TRP A 1 373 ? 16.722 4.581 -15.612 1.00 94.06 373 TRP A C 1
ATOM 3058 O O . TRP A 1 373 ? 17.695 4.121 -15.009 1.00 94.06 373 TRP A O 1
ATOM 3068 N N . ASP A 1 374 ? 16.423 5.876 -15.606 1.00 94.75 374 ASP A N 1
ATOM 3069 C CA . ASP A 1 374 ? 17.227 6.862 -14.889 1.00 94.75 374 ASP A CA 1
ATOM 3070 C C . ASP A 1 374 ? 17.166 6.655 -13.371 1.00 94.75 374 ASP A C 1
ATOM 3072 O O . ASP A 1 374 ? 18.197 6.754 -12.698 1.00 94.75 374 ASP A O 1
ATOM 3076 N N . ILE A 1 375 ? 16.001 6.284 -12.824 1.00 94.56 375 ILE A N 1
ATOM 3077 C CA . ILE A 1 375 ? 15.865 5.871 -11.417 1.00 94.56 375 ILE A CA 1
ATOM 3078 C C . ILE A 1 375 ? 16.774 4.678 -11.131 1.00 94.56 375 ILE A C 1
ATOM 3080 O O . ILE A 1 375 ? 17.564 4.716 -10.186 1.00 94.56 375 ILE A O 1
ATOM 3084 N N . PHE A 1 376 ? 16.688 3.626 -11.948 1.00 94.94 376 PHE A N 1
ATOM 3085 C CA . PHE A 1 376 ? 17.484 2.419 -11.750 1.00 94.94 376 PHE A CA 1
ATOM 3086 C C . PHE A 1 376 ? 18.989 2.711 -11.799 1.00 94.94 376 PHE A C 1
ATOM 3088 O O . PHE A 1 376 ? 19.725 2.281 -10.909 1.00 94.94 376 PHE A O 1
ATOM 3095 N N . LYS A 1 377 ? 19.452 3.511 -12.769 1.00 93.06 377 LYS A N 1
ATOM 3096 C CA . LYS A 1 377 ? 20.857 3.944 -12.856 1.00 93.06 377 LYS A CA 1
ATOM 3097 C C . LYS A 1 377 ? 21.308 4.678 -11.594 1.00 93.06 377 LYS A C 1
ATOM 3099 O O . LYS A 1 377 ? 22.399 4.415 -11.097 1.00 93.06 377 LYS A O 1
ATOM 3104 N N . ARG A 1 378 ? 20.472 5.561 -11.041 1.00 93.75 378 ARG A N 1
ATOM 3105 C CA . ARG A 1 378 ? 20.781 6.296 -9.802 1.00 93.75 378 ARG A CA 1
ATOM 3106 C C . ARG A 1 378 ? 20.836 5.387 -8.582 1.00 93.75 378 ARG A C 1
ATOM 3108 O O . ARG A 1 378 ? 21.723 5.563 -7.753 1.00 93.75 378 ARG A O 1
ATOM 3115 N N . ILE A 1 379 ? 19.934 4.410 -8.484 1.00 92.44 379 ILE A N 1
ATOM 3116 C CA . ILE A 1 379 ? 19.982 3.384 -7.434 1.00 92.44 379 ILE A CA 1
ATOM 3117 C C . ILE A 1 379 ? 21.306 2.615 -7.525 1.00 92.44 379 ILE A C 1
ATOM 3119 O O . ILE A 1 379 ? 22.016 2.503 -6.528 1.00 92.44 379 ILE A O 1
ATOM 3123 N N . GLN A 1 380 ? 21.691 2.168 -8.724 1.00 90.12 380 GLN A N 1
ATOM 3124 C CA . GLN A 1 380 ? 22.960 1.466 -8.942 1.00 90.12 380 GLN A CA 1
ATOM 3125 C C . GLN A 1 380 ? 24.176 2.324 -8.570 1.00 90.12 380 GLN A C 1
ATOM 3127 O O . GLN A 1 380 ? 25.054 1.853 -7.851 1.00 90.12 380 GLN A O 1
ATOM 3132 N N . GLN A 1 381 ? 24.212 3.593 -8.987 1.00 89.88 381 GLN A N 1
ATOM 3133 C CA . GLN A 1 381 ? 25.294 4.530 -8.653 1.00 89.88 381 GLN A CA 1
ATOM 3134 C C . GLN A 1 381 ? 25.377 4.832 -7.152 1.00 89.88 381 GLN A C 1
ATOM 3136 O O . GLN A 1 381 ? 26.473 4.936 -6.606 1.00 89.88 381 GLN A O 1
ATOM 3141 N N . GLY A 1 382 ? 24.232 4.967 -6.477 1.00 86.56 382 GLY A N 1
ATOM 3142 C CA . GLY A 1 382 ? 24.176 5.229 -5.038 1.00 86.56 382 GLY A CA 1
ATOM 3143 C C . GLY A 1 382 ? 24.637 4.046 -4.182 1.00 86.56 382 GLY A C 1
ATOM 3144 O O . GLY A 1 382 ? 25.093 4.249 -3.058 1.00 86.56 382 GLY A O 1
ATOM 3145 N N . ILE A 1 383 ? 24.543 2.824 -4.712 1.00 82.25 383 ILE A N 1
ATOM 3146 C CA . ILE A 1 383 ? 25.016 1.600 -4.049 1.00 82.25 383 ILE A CA 1
ATOM 3147 C C . ILE A 1 383 ? 26.486 1.337 -4.383 1.00 82.25 383 ILE A C 1
ATOM 3149 O O . ILE A 1 383 ? 27.280 1.042 -3.493 1.00 82.25 383 ILE A O 1
ATOM 3153 N N . ASN A 1 384 ? 26.852 1.478 -5.656 1.00 73.19 384 ASN A N 1
ATOM 3154 C CA . ASN A 1 384 ? 28.164 1.140 -6.191 1.00 73.19 384 ASN A CA 1
ATOM 3155 C C . ASN A 1 384 ? 28.931 2.402 -6.597 1.00 73.19 384 ASN A C 1
ATOM 3157 O O . ASN A 1 384 ? 29.347 2.529 -7.748 1.00 73.19 384 ASN A O 1
ATOM 3161 N N . SER A 1 385 ? 29.177 3.322 -5.658 1.00 65.31 385 SER A N 1
ATOM 3162 C CA . SER A 1 385 ? 29.911 4.579 -5.915 1.00 65.31 385 SER A CA 1
ATOM 3163 C C . SER A 1 385 ? 31.311 4.393 -6.529 1.00 65.31 385 SER A C 1
ATOM 3165 O O . SER A 1 385 ? 31.941 5.370 -6.925 1.00 65.31 385 SER A O 1
ATOM 3167 N N . HIS A 1 386 ? 31.806 3.153 -6.611 1.00 58.31 386 HIS A N 1
ATOM 3168 C CA . HIS A 1 386 ? 33.134 2.797 -7.104 1.00 58.31 386 HIS A CA 1
ATOM 3169 C C . HIS A 1 386 ? 33.152 1.891 -8.346 1.00 58.31 386 HIS A C 1
ATOM 3171 O O . HIS A 1 386 ? 34.240 1.599 -8.835 1.00 58.31 386 HIS A O 1
ATOM 3177 N N . LEU A 1 387 ? 32.005 1.450 -8.881 1.00 50.06 387 LEU A N 1
ATOM 3178 C CA . LEU A 1 387 ? 31.970 0.599 -10.078 1.00 50.06 387 LEU A CA 1
ATOM 3179 C C . LEU A 1 387 ? 31.069 1.223 -11.154 1.00 50.06 387 LEU A C 1
ATOM 3181 O O . LEU A 1 387 ? 29.851 1.268 -10.966 1.00 50.06 387 LEU A O 1
ATOM 3185 N N . PRO A 1 388 ? 31.629 1.690 -12.288 1.00 53.12 388 PRO A N 1
ATOM 3186 C CA . PRO A 1 388 ? 30.826 2.056 -13.443 1.00 53.12 388 PRO A CA 1
ATOM 3187 C C . PRO A 1 388 ? 30.229 0.771 -14.024 1.00 53.12 388 PRO A C 1
ATOM 3189 O O . PRO A 1 388 ? 30.876 0.044 -14.771 1.00 53.12 388 PRO A O 1
ATOM 3192 N N . VAL A 1 389 ? 28.996 0.450 -13.635 1.00 55.72 389 VAL A N 1
ATOM 3193 C CA . VAL A 1 389 ? 28.246 -0.639 -14.262 1.00 55.72 389 VAL A CA 1
ATOM 3194 C C . VAL A 1 389 ? 27.728 -0.114 -15.597 1.00 55.72 389 VAL A C 1
ATOM 3196 O O . VAL A 1 389 ? 26.638 0.452 -15.684 1.00 55.72 389 VAL A O 1
ATOM 3199 N N . GLU A 1 390 ? 28.541 -0.243 -16.641 1.00 53.34 390 GLU A N 1
ATOM 3200 C CA . GLU A 1 390 ? 28.099 -0.029 -18.015 1.00 53.34 390 GLU A CA 1
ATOM 3201 C C . GLU A 1 390 ? 27.247 -1.235 -18.430 1.00 53.34 390 GLU A C 1
ATOM 3203 O O . GLU A 1 390 ? 27.747 -2.277 -18.847 1.00 53.34 390 GLU A O 1
ATOM 3208 N N . TYR A 1 391 ? 25.934 -1.129 -18.219 1.00 56.03 391 TYR A N 1
ATOM 3209 C CA . TYR A 1 391 ? 24.989 -2.147 -18.662 1.00 56.03 391 TYR A CA 1
ATOM 3210 C C . TYR A 1 391 ? 24.776 -2.006 -20.172 1.00 56.03 391 TYR A C 1
ATOM 3212 O O . TYR A 1 391 ? 24.087 -1.087 -20.620 1.00 56.03 391 TYR A O 1
ATOM 3220 N N . GLN A 1 392 ? 25.355 -2.915 -20.954 1.00 52.12 392 GLN A N 1
ATOM 3221 C CA . GLN A 1 392 ? 24.998 -3.090 -22.359 1.00 52.12 392 GLN A CA 1
ATOM 3222 C C . GLN A 1 392 ? 23.913 -4.173 -22.455 1.00 52.12 392 GLN A C 1
ATOM 3224 O O . GLN A 1 392 ? 24.196 -5.330 -22.143 1.00 52.12 392 GLN A O 1
ATOM 3229 N N . PRO A 1 393 ? 22.671 -3.842 -22.859 1.00 53.47 393 PRO A N 1
ATOM 3230 C CA . PRO A 1 393 ? 21.654 -4.851 -23.124 1.00 53.47 393 PRO A CA 1
ATOM 3231 C C . PRO A 1 393 ? 22.086 -5.676 -24.345 1.00 53.47 393 PRO A C 1
ATOM 3233 O O . PRO A 1 393 ? 21.872 -5.266 -25.483 1.00 53.47 393 PRO A O 1
ATOM 3236 N N . SER A 1 394 ? 22.734 -6.824 -24.133 1.00 48.06 394 SER A N 1
ATOM 3237 C CA . SER A 1 394 ? 23.022 -7.753 -25.227 1.00 48.06 394 SER A CA 1
ATOM 3238 C C . SER A 1 394 ? 21.734 -8.490 -25.589 1.00 48.06 394 SER A C 1
ATOM 3240 O O . SER A 1 394 ? 21.248 -9.302 -24.804 1.00 48.06 394 SER A O 1
ATOM 3242 N N . ALA A 1 395 ? 21.188 -8.212 -26.770 1.00 53.12 395 ALA A N 1
ATOM 3243 C CA . ALA A 1 395 ? 19.923 -8.769 -27.248 1.00 53.12 395 ALA A CA 1
ATOM 3244 C C . ALA A 1 395 ? 19.958 -10.280 -27.578 1.00 53.12 395 ALA A C 1
ATOM 3246 O O . ALA A 1 395 ? 18.944 -10.815 -28.005 1.00 53.12 395 ALA A O 1
ATOM 3247 N N . GLU A 1 396 ? 21.092 -10.974 -27.405 1.00 54.16 396 GLU A N 1
ATOM 3248 C CA . GLU A 1 396 ? 21.302 -12.300 -28.016 1.00 54.16 396 GLU A CA 1
ATOM 3249 C C . GLU A 1 396 ? 21.702 -13.437 -27.060 1.00 54.16 396 GLU A C 1
ATOM 3251 O O . GLU A 1 396 ? 21.884 -14.557 -27.520 1.00 54.16 396 GLU A O 1
ATOM 3256 N N . ASN A 1 397 ? 21.804 -13.221 -25.742 1.00 48.22 397 ASN A N 1
ATOM 3257 C CA . ASN A 1 397 ? 22.155 -14.299 -24.801 1.00 48.22 397 ASN A CA 1
ATOM 3258 C C . ASN A 1 397 ? 21.253 -14.293 -23.557 1.00 48.22 397 ASN A C 1
ATOM 3260 O O . ASN A 1 397 ? 21.628 -13.764 -22.510 1.00 48.22 397 ASN A O 1
ATOM 3264 N N . GLU A 1 398 ? 20.071 -14.902 -23.671 1.00 51.22 398 GLU A N 1
ATOM 3265 C CA . GLU A 1 398 ? 19.056 -14.969 -22.604 1.00 51.22 398 GLU A CA 1
ATOM 3266 C C . GLU A 1 398 ? 19.465 -15.822 -21.381 1.00 51.22 398 GLU A C 1
ATOM 3268 O O . GLU A 1 398 ? 18.882 -15.665 -20.312 1.00 51.22 398 GLU A O 1
ATOM 3273 N N . ASP A 1 399 ? 20.511 -16.654 -21.464 1.00 47.84 399 ASP A N 1
ATOM 3274 C CA . ASP A 1 399 ? 20.695 -17.743 -20.487 1.00 47.84 399 ASP A CA 1
ATOM 3275 C C . ASP A 1 399 ? 21.772 -17.544 -19.397 1.00 47.84 399 ASP A C 1
ATOM 3277 O O . ASP A 1 399 ? 21.975 -18.449 -18.584 1.00 47.84 399 ASP A O 1
ATOM 3281 N N . LYS A 1 400 ? 22.503 -16.416 -19.327 1.00 43.28 400 LYS A N 1
ATOM 3282 C CA . LYS A 1 400 ? 23.685 -16.327 -18.423 1.00 43.28 400 LYS A CA 1
ATOM 3283 C C . LYS A 1 400 ? 23.922 -15.044 -17.625 1.00 43.28 400 LYS A C 1
ATOM 3285 O O . LYS A 1 400 ? 25.012 -14.884 -17.073 1.00 43.28 400 LYS A O 1
ATOM 3290 N N . PHE A 1 401 ? 22.942 -14.160 -17.466 1.00 48.75 401 PHE A N 1
ATOM 3291 C CA . PHE A 1 401 ? 23.133 -12.993 -16.599 1.00 48.75 401 PHE A CA 1
ATOM 3292 C C . PHE A 1 401 ? 22.509 -13.180 -15.212 1.00 48.75 401 PHE A C 1
ATOM 3294 O O . PHE A 1 401 ? 21.309 -13.369 -15.061 1.00 48.75 401 PHE A O 1
ATOM 3301 N N . TYR A 1 402 ? 23.353 -13.047 -14.181 1.00 54.50 402 TYR A N 1
ATOM 3302 C CA . TYR A 1 402 ? 23.004 -13.013 -12.751 1.00 54.50 402 TYR A CA 1
ATOM 3303 C C . TYR A 1 402 ? 22.069 -11.849 -12.357 1.00 54.50 402 TYR A C 1
ATOM 3305 O O . TYR A 1 402 ? 21.675 -11.727 -11.200 1.00 54.50 402 TYR A O 1
ATOM 3313 N N . PHE A 1 403 ? 21.686 -11.011 -13.319 1.00 62.41 403 PHE A N 1
ATOM 3314 C CA . PHE A 1 403 ? 20.745 -9.917 -13.161 1.00 62.41 403 PHE A CA 1
ATOM 3315 C C . PHE A 1 403 ? 19.535 -10.201 -14.044 1.00 62.41 403 PHE A C 1
ATOM 3317 O O . PHE A 1 403 ? 19.554 -9.916 -15.237 1.00 62.41 403 PHE A O 1
ATOM 3324 N N . ASP A 1 404 ? 18.482 -10.767 -13.451 1.00 78.62 404 ASP A N 1
ATOM 3325 C CA . ASP A 1 404 ? 17.178 -10.944 -14.103 1.00 78.62 404 ASP A CA 1
ATOM 3326 C C . ASP A 1 404 ? 16.481 -9.578 -14.248 1.00 78.62 404 ASP A C 1
ATOM 3328 O O . ASP A 1 404 ? 15.517 -9.272 -13.547 1.00 78.62 404 ASP A O 1
ATOM 3332 N N . LEU A 1 405 ? 17.065 -8.702 -15.071 1.00 87.56 405 LEU A N 1
ATOM 3333 C CA . LEU A 1 405 ? 16.618 -7.337 -15.307 1.00 87.56 405 LEU A CA 1
ATOM 3334 C C . LEU A 1 405 ? 15.583 -7.337 -16.429 1.00 87.56 405 LEU A C 1
ATOM 3336 O O . LEU A 1 405 ? 15.907 -7.471 -17.607 1.00 87.56 405 LEU A O 1
ATOM 3340 N N . LYS A 1 406 ? 14.322 -7.163 -16.050 1.00 90.06 406 LYS A N 1
ATOM 3341 C CA . LYS A 1 406 ? 13.176 -7.161 -16.956 1.00 90.06 406 LYS A CA 1
ATOM 3342 C C . LYS A 1 406 ? 12.513 -5.795 -16.917 1.00 90.06 406 LYS A C 1
ATOM 3344 O O . LYS A 1 406 ? 11.836 -5.463 -15.946 1.00 90.06 406 LYS A O 1
ATOM 3349 N N . LEU A 1 407 ? 12.685 -5.020 -17.985 1.00 91.56 407 LEU A N 1
ATOM 3350 C CA . LEU A 1 407 ? 11.916 -3.800 -18.212 1.00 91.56 407 LEU A CA 1
ATOM 3351 C C . LEU A 1 407 ? 10.700 -4.122 -19.079 1.00 91.56 407 LEU A C 1
ATOM 3353 O O . LEU A 1 407 ? 10.826 -4.684 -20.165 1.00 91.56 407 LEU A O 1
ATOM 3357 N N . LYS A 1 408 ? 9.524 -3.723 -18.607 1.00 93.12 408 LYS A N 1
ATOM 3358 C CA . LYS A 1 408 ? 8.274 -3.751 -19.360 1.00 93.12 408 LYS A CA 1
ATOM 3359 C C . LYS A 1 408 ? 7.684 -2.352 -19.368 1.00 93.12 408 LYS A C 1
ATOM 3361 O O . LYS A 1 408 ? 7.504 -1.747 -18.314 1.00 93.12 408 LYS A O 1
ATOM 3366 N N . CYS A 1 409 ? 7.340 -1.866 -20.549 1.00 92.50 409 CYS A N 1
ATOM 3367 C CA . CYS A 1 409 ? 6.599 -0.629 -20.719 1.00 92.50 409 CYS A CA 1
ATOM 3368 C C . CYS A 1 409 ? 5.257 -0.921 -21.372 1.00 92.50 409 CYS A C 1
ATOM 3370 O O . CYS A 1 409 ? 5.159 -1.807 -22.224 1.00 92.50 409 CYS A O 1
ATOM 3372 N N . SER A 1 410 ? 4.217 -0.210 -20.942 1.00 87.56 410 SER A N 1
ATOM 3373 C CA . SER A 1 410 ? 2.939 -0.287 -21.631 1.00 87.56 410 SER A CA 1
ATOM 3374 C C . SER A 1 410 ? 3.082 0.338 -23.007 1.00 87.56 410 SER A C 1
ATOM 3376 O O . SER A 1 410 ? 3.597 1.438 -23.150 1.00 87.56 410 SER A O 1
ATOM 3378 N N . ARG A 1 411 ? 2.605 -0.342 -24.042 1.00 86.50 411 ARG A N 1
ATOM 3379 C CA . ARG A 1 411 ? 2.647 0.239 -25.379 1.00 86.50 411 ARG A CA 1
ATOM 3380 C C . ARG A 1 411 ? 1.463 1.174 -25.545 1.00 86.50 411 ARG A C 1
ATOM 3382 O O . ARG A 1 411 ? 0.322 0.710 -25.449 1.00 86.50 411 ARG A O 1
ATOM 3389 N N . GLN A 1 412 ? 1.695 2.461 -25.773 1.00 82.88 412 GLN A N 1
ATOM 3390 C CA . GLN A 1 412 ? 0.595 3.415 -25.950 1.00 82.88 412 GLN A CA 1
ATOM 3391 C C . GLN A 1 412 ? -0.271 2.972 -27.140 1.00 82.88 412 GLN A C 1
ATOM 3393 O O . GLN A 1 412 ? 0.270 2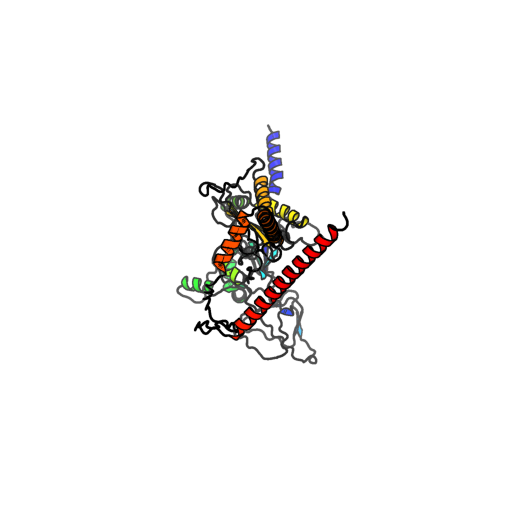.591 -28.183 1.00 82.88 412 GLN A O 1
ATOM 3398 N N . VAL A 1 413 ? -1.609 2.951 -26.997 1.00 75.06 413 VAL A N 1
ATOM 3399 C CA . VAL A 1 413 ? -2.459 2.697 -28.173 1.00 75.06 413 VAL A CA 1
ATOM 3400 C C . VAL A 1 413 ? -2.242 3.877 -29.091 1.00 75.06 413 VAL A C 1
ATOM 3402 O O . VAL A 1 413 ? -2.673 4.996 -28.814 1.00 75.06 413 VAL A O 1
ATOM 3405 N N . GLY A 1 414 ? -1.539 3.624 -30.185 1.00 56.00 414 GLY A N 1
ATOM 3406 C CA . GLY A 1 414 ? -1.459 4.588 -31.247 1.00 56.00 414 GLY A CA 1
ATOM 3407 C C . GLY A 1 414 ? -2.873 4.854 -31.751 1.00 56.00 414 GLY A C 1
ATOM 3408 O O . GLY A 1 414 ? -3.421 4.070 -32.521 1.00 56.00 414 GLY A O 1
ATOM 3409 N N . ILE A 1 415 ? -3.369 6.063 -31.495 1.00 52.34 415 ILE A N 1
ATOM 3410 C CA . ILE A 1 415 ? -3.591 6.942 -32.642 1.00 52.34 415 ILE A CA 1
ATOM 3411 C C . ILE A 1 415 ? -2.270 6.852 -33.406 1.00 52.34 415 ILE A C 1
ATOM 3413 O O . ILE A 1 415 ? -1.314 7.507 -32.996 1.00 52.34 415 ILE A O 1
ATOM 3417 N N . ILE A 1 416 ? -2.155 5.912 -34.362 1.00 53.50 416 ILE A N 1
ATOM 3418 C CA . ILE A 1 416 ? -0.957 5.720 -35.190 1.00 53.50 416 ILE A CA 1
ATOM 3419 C C . ILE A 1 416 ? -0.483 7.119 -35.490 1.00 53.50 416 ILE A C 1
ATOM 3421 O O . ILE A 1 416 ? -1.305 7.860 -36.029 1.00 53.50 416 ILE A O 1
ATOM 3425 N N . HIS A 1 417 ? 0.708 7.503 -35.007 1.00 53.09 417 HIS A N 1
ATOM 3426 C CA . HIS A 1 417 ? 1.136 8.895 -35.003 1.00 53.09 417 HIS A CA 1
ATOM 3427 C C . HIS A 1 417 ? 0.841 9.442 -36.388 1.00 53.09 417 HIS A C 1
ATOM 3429 O O . HIS A 1 417 ? 1.563 9.154 -37.340 1.00 53.09 417 HIS A O 1
ATOM 3435 N N . PHE A 1 418 ? -0.263 10.185 -36.522 1.00 58.28 418 PHE A N 1
ATOM 3436 C CA . PHE A 1 418 ? -0.685 10.666 -37.830 1.00 58.28 418 PHE A CA 1
ATOM 3437 C C . PHE A 1 418 ? 0.470 11.526 -38.356 1.00 58.28 418 PHE A C 1
ATOM 3439 O O . PHE A 1 418 ? 0.785 11.501 -39.527 1.00 58.28 418 PHE A O 1
ATOM 3446 N N . LYS A 1 419 ? 1.230 12.145 -37.444 1.00 56.62 419 LYS A N 1
ATOM 3447 C CA . LYS A 1 419 ? 2.497 12.838 -37.681 1.00 56.62 419 LYS A CA 1
ATOM 3448 C C . LYS A 1 419 ? 3.643 12.018 -38.286 1.00 56.62 419 LYS A C 1
ATOM 3450 O O . LYS A 1 419 ? 4.476 12.642 -38.921 1.00 56.62 419 LYS A O 1
ATOM 3455 N N . GLU A 1 420 ? 3.724 10.701 -38.114 1.00 67.06 420 GLU A N 1
ATOM 3456 C CA . GLU A 1 420 ? 4.727 9.858 -38.790 1.00 67.06 420 GLU A CA 1
ATOM 3457 C C . GLU A 1 420 ? 4.167 9.252 -40.076 1.00 67.06 420 GLU A C 1
ATOM 3459 O O . GLU A 1 420 ? 4.837 9.243 -41.107 1.00 67.06 420 GLU A O 1
ATOM 3464 N N . LEU A 1 421 ? 2.903 8.823 -40.057 1.00 77.31 421 LEU A N 1
ATOM 3465 C CA . LEU A 1 421 ? 2.259 8.223 -41.224 1.00 77.31 421 LEU A CA 1
ATOM 3466 C C . LEU A 1 421 ? 1.959 9.265 -42.320 1.00 77.31 421 LEU A C 1
ATOM 3468 O O . LEU A 1 421 ? 2.030 8.943 -43.501 1.00 77.31 421 LEU A O 1
ATOM 3472 N N . VAL A 1 422 ? 1.707 10.528 -41.956 1.00 83.19 422 VAL A N 1
ATOM 3473 C CA . VAL A 1 422 ? 1.499 11.651 -42.889 1.00 83.19 422 VAL A CA 1
ATOM 3474 C C . VAL A 1 422 ? 2.747 11.938 -43.730 1.00 83.19 422 VAL A C 1
ATOM 3476 O O . VAL A 1 422 ? 2.595 11.965 -44.945 1.00 83.19 422 VAL A O 1
ATOM 3479 N N . PRO A 1 423 ? 3.969 12.103 -43.184 1.00 86.88 423 PRO A N 1
ATOM 3480 C CA . PRO A 1 423 ? 5.177 12.236 -43.994 1.00 86.88 423 PRO A CA 1
ATOM 3481 C C . PRO A 1 423 ? 5.402 11.054 -44.935 1.00 86.88 423 PRO A C 1
ATOM 3483 O O . PRO A 1 423 ? 5.745 11.278 -46.091 1.00 86.88 423 PRO A O 1
ATOM 3486 N N . TRP A 1 424 ? 5.171 9.814 -44.488 1.00 90.50 424 TRP A N 1
ATOM 3487 C CA . TRP A 1 424 ? 5.296 8.633 -45.352 1.00 90.50 424 TRP A CA 1
ATOM 3488 C C . TRP A 1 424 ? 4.235 8.601 -46.455 1.00 90.50 424 TRP A C 1
ATOM 3490 O O . TRP A 1 424 ? 4.564 8.295 -47.599 1.00 90.50 424 TRP A O 1
ATOM 3500 N N . LEU A 1 425 ? 2.989 8.981 -46.157 1.00 91.88 425 LEU A N 1
ATOM 3501 C CA . LEU A 1 425 ? 1.944 9.159 -47.167 1.00 91.88 425 LEU A CA 1
ATOM 3502 C C . LEU A 1 425 ? 2.299 10.284 -48.145 1.00 91.88 425 LEU A C 1
ATOM 3504 O O . LEU A 1 425 ? 2.174 10.093 -49.350 1.00 91.88 425 LEU A O 1
ATOM 3508 N N . PHE A 1 426 ? 2.789 11.427 -47.660 1.00 94.19 426 PHE A N 1
ATOM 3509 C CA . PHE A 1 426 ? 3.242 12.535 -48.503 1.00 94.19 426 PHE A CA 1
ATOM 3510 C C . PHE A 1 426 ? 4.424 12.128 -49.386 1.00 94.19 426 PHE A C 1
ATOM 3512 O O . PHE A 1 426 ? 4.403 12.411 -50.580 1.00 94.19 426 PHE A O 1
ATOM 3519 N N . LEU A 1 427 ? 5.421 11.422 -48.845 1.00 95.00 427 LEU A N 1
ATOM 3520 C CA . LEU A 1 427 ? 6.541 10.874 -49.616 1.00 95.00 427 LEU A CA 1
ATOM 3521 C C . LEU A 1 427 ? 6.059 9.855 -50.648 1.00 95.00 427 LEU A C 1
ATOM 3523 O O . LEU A 1 427 ? 6.504 9.905 -51.790 1.00 95.00 427 LEU A O 1
ATOM 3527 N N . GLY A 1 428 ? 5.114 8.985 -50.285 1.00 95.81 428 GLY A N 1
ATOM 3528 C CA . GLY A 1 428 ? 4.479 8.047 -51.209 1.00 95.81 428 GLY A CA 1
ATOM 3529 C C . GLY A 1 428 ? 3.751 8.756 -52.354 1.00 95.81 428 GLY A C 1
ATOM 3530 O O . GLY A 1 428 ? 3.905 8.368 -53.511 1.00 95.81 428 GLY A O 1
ATOM 3531 N N . ILE A 1 429 ? 3.025 9.840 -52.060 1.00 96.31 429 ILE A N 1
ATOM 3532 C CA . ILE A 1 429 ? 2.348 10.674 -53.065 1.00 96.31 429 ILE A CA 1
ATOM 3533 C C . ILE A 1 429 ? 3.371 11.376 -53.969 1.00 96.31 429 ILE A C 1
ATOM 3535 O O . ILE A 1 429 ? 3.238 11.314 -55.190 1.00 96.31 429 ILE A O 1
ATOM 3539 N N . ILE A 1 430 ? 4.410 12.002 -53.405 1.00 96.38 430 ILE A N 1
ATOM 3540 C CA . ILE A 1 430 ? 5.469 12.678 -54.174 1.00 96.38 430 ILE A CA 1
ATOM 3541 C C . ILE A 1 430 ? 6.186 11.676 -55.080 1.00 96.38 430 ILE A C 1
ATOM 3543 O O . ILE A 1 430 ? 6.350 11.936 -56.272 1.00 96.38 430 ILE A O 1
ATOM 3547 N N . PHE A 1 431 ? 6.563 10.513 -54.547 1.00 96.81 431 PHE A N 1
ATOM 3548 C CA . PHE A 1 431 ? 7.198 9.448 -55.318 1.00 96.81 431 PHE A CA 1
ATOM 3549 C C . PHE A 1 431 ? 6.288 8.960 -56.450 1.00 96.81 431 PHE A C 1
ATOM 3551 O O . PHE A 1 431 ? 6.742 8.831 -57.584 1.00 96.81 431 PHE A O 1
ATOM 3558 N N . GLY A 1 432 ? 4.991 8.780 -56.179 1.00 96.69 432 GLY A N 1
ATOM 3559 C CA . GLY A 1 432 ? 3.994 8.442 -57.195 1.00 96.69 432 GLY A CA 1
ATOM 3560 C C . GLY A 1 432 ? 3.905 9.485 -58.313 1.00 96.69 432 GLY A C 1
ATOM 3561 O O . GLY A 1 432 ? 3.929 9.126 -59.489 1.00 96.69 432 GLY A O 1
ATOM 3562 N N . VAL A 1 433 ? 3.876 10.779 -57.978 1.00 96.88 433 VAL A N 1
ATOM 3563 C CA . VAL A 1 433 ? 3.856 11.872 -58.968 1.00 96.88 433 VAL A CA 1
ATOM 3564 C C . VAL A 1 433 ? 5.142 11.900 -59.795 1.00 96.88 433 VAL A C 1
ATOM 3566 O O . VAL A 1 433 ? 5.074 11.999 -61.021 1.00 96.88 433 VAL A O 1
ATOM 3569 N N . VAL A 1 434 ? 6.311 11.766 -59.162 1.00 96.56 434 VAL A N 1
ATOM 3570 C CA . VAL A 1 434 ? 7.607 11.723 -59.860 1.00 96.56 434 VAL A CA 1
ATOM 3571 C C . VAL A 1 434 ? 7.677 10.523 -60.800 1.00 96.56 434 VAL A C 1
ATOM 3573 O O . VAL A 1 434 ? 8.090 10.683 -61.947 1.00 96.56 434 VAL A O 1
ATOM 3576 N N . LEU A 1 435 ? 7.218 9.348 -60.364 1.00 96.06 435 LEU A N 1
ATOM 3577 C CA . LEU A 1 435 ? 7.159 8.150 -61.198 1.00 96.06 435 LEU A CA 1
ATOM 3578 C C . LEU A 1 435 ? 6.247 8.368 -62.415 1.00 96.06 435 LEU A C 1
ATOM 3580 O O . LEU A 1 435 ? 6.650 8.077 -63.539 1.00 96.06 435 LEU A O 1
ATOM 3584 N N . ILE A 1 436 ? 5.054 8.941 -62.220 1.00 95.38 436 ILE A N 1
ATOM 3585 C CA . ILE A 1 436 ? 4.122 9.264 -63.313 1.00 95.38 436 ILE A CA 1
ATOM 3586 C C . ILE A 1 436 ? 4.765 10.238 -64.308 1.00 95.38 436 ILE A C 1
ATOM 3588 O O . ILE A 1 436 ? 4.662 10.040 -65.520 1.00 95.38 436 ILE A O 1
ATOM 3592 N N . LEU A 1 437 ? 5.447 11.278 -63.825 1.00 95.62 437 LEU A N 1
ATOM 3593 C CA . LEU A 1 437 ? 6.134 12.251 -64.676 1.00 95.62 437 LEU A CA 1
ATOM 3594 C C . LEU A 1 437 ? 7.329 11.637 -65.413 1.00 95.62 437 LEU A C 1
ATOM 3596 O O . LEU A 1 437 ? 7.511 11.916 -66.599 1.00 95.62 437 LEU A O 1
ATOM 3600 N N . ALA A 1 438 ? 8.107 10.778 -64.755 1.00 94.62 438 ALA A N 1
ATOM 3601 C CA . ALA A 1 438 ? 9.225 10.060 -65.358 1.00 94.62 438 ALA A CA 1
ATOM 3602 C C . ALA A 1 438 ? 8.740 9.114 -66.463 1.00 94.62 438 ALA A C 1
ATOM 3604 O O . ALA A 1 438 ? 9.234 9.184 -67.587 1.00 94.62 438 ALA A O 1
ATOM 3605 N N . VAL A 1 439 ? 7.702 8.316 -66.190 1.00 93.31 439 VAL A N 1
ATOM 3606 C CA . VAL A 1 439 ? 7.062 7.442 -67.184 1.00 93.31 439 VAL A CA 1
ATOM 3607 C C . VAL A 1 439 ? 6.488 8.264 -68.337 1.00 93.31 439 VAL A C 1
ATOM 3609 O O . VAL A 1 439 ? 6.685 7.908 -69.495 1.00 93.31 439 VAL A O 1
ATOM 3612 N N . ARG A 1 440 ? 5.829 9.398 -68.064 1.00 93.06 440 ARG A N 1
ATOM 3613 C CA . ARG A 1 440 ? 5.298 10.297 -69.105 1.00 93.06 440 ARG A CA 1
ATOM 3614 C C . ARG A 1 440 ? 6.406 10.915 -69.965 1.00 93.06 440 ARG A C 1
ATOM 3616 O O . ARG A 1 440 ? 6.228 11.062 -71.174 1.00 93.06 440 ARG A O 1
ATOM 3623 N N . SER A 1 441 ? 7.526 11.295 -69.356 1.00 93.12 441 SER A N 1
ATOM 3624 C CA . SER A 1 441 ? 8.698 11.837 -70.051 1.00 93.12 441 SER A CA 1
ATOM 3625 C C . SER A 1 441 ? 9.340 10.780 -70.953 1.00 93.12 441 SER A C 1
ATOM 3627 O O . SER A 1 441 ? 9.550 11.024 -72.144 1.00 93.12 441 SER A O 1
ATOM 3629 N N . GLU A 1 442 ? 9.552 9.575 -70.421 1.00 93.19 442 GLU A N 1
ATOM 3630 C CA . GLU A 1 442 ? 10.123 8.449 -71.162 1.00 93.19 442 GLU A CA 1
ATOM 3631 C C . GLU A 1 442 ? 9.194 7.997 -72.295 1.00 93.19 442 GLU A C 1
ATOM 3633 O O . GLU A 1 442 ? 9.639 7.774 -73.417 1.00 93.19 442 GLU A O 1
ATOM 3638 N N . TYR A 1 443 ? 7.881 7.986 -72.057 1.00 91.81 443 TYR A N 1
ATOM 3639 C CA . TYR A 1 443 ? 6.868 7.748 -73.085 1.00 91.81 443 TYR A CA 1
ATOM 3640 C C . TYR A 1 443 ? 6.974 8.736 -74.253 1.00 91.81 443 TYR A C 1
ATOM 3642 O O . TYR A 1 443 ? 6.878 8.343 -75.418 1.00 91.81 443 TYR A O 1
ATOM 3650 N N . ARG A 1 444 ? 7.213 10.025 -73.980 1.00 89.69 444 ARG A N 1
ATOM 3651 C CA . ARG A 1 444 ? 7.408 11.020 -75.045 1.00 89.69 444 ARG A CA 1
ATOM 3652 C C . ARG A 1 444 ? 8.707 10.783 -75.814 1.00 89.69 444 ARG A C 1
ATOM 3654 O O . ARG A 1 444 ? 8.688 10.862 -77.041 1.00 89.69 444 ARG A O 1
ATOM 3661 N N . ARG A 1 445 ? 9.811 10.458 -75.141 1.00 92.56 445 ARG A N 1
ATOM 3662 C CA . ARG A 1 445 ? 11.127 10.302 -75.787 1.00 92.56 445 ARG A CA 1
ATOM 3663 C C . ARG A 1 445 ? 11.300 8.972 -76.519 1.00 92.56 445 ARG A C 1
ATOM 3665 O O . ARG A 1 445 ? 11.963 8.942 -77.551 1.00 92.56 445 ARG A O 1
ATOM 3672 N N . ASN A 1 446 ? 10.684 7.895 -76.038 1.00 91.94 446 ASN A N 1
ATOM 3673 C CA . ASN A 1 446 ? 10.950 6.543 -76.516 1.00 91.94 446 ASN A CA 1
ATOM 3674 C C . ASN A 1 446 ? 9.771 5.962 -77.328 1.00 91.94 446 ASN A C 1
ATOM 3676 O O . ASN A 1 446 ? 8.771 5.526 -76.751 1.00 91.94 446 ASN A O 1
ATOM 3680 N N . PRO A 1 447 ? 9.863 5.898 -78.671 1.00 89.00 447 PRO A N 1
ATOM 3681 C CA . PRO A 1 447 ? 8.776 5.399 -79.516 1.00 89.00 447 PRO A CA 1
ATOM 3682 C C . PRO A 1 447 ? 8.473 3.908 -79.301 1.00 89.00 447 PRO A C 1
ATOM 3684 O O . PRO A 1 447 ? 7.334 3.487 -79.503 1.00 89.00 447 PRO A O 1
ATOM 3687 N N . ARG A 1 448 ? 9.444 3.107 -78.833 1.00 90.44 448 ARG A N 1
ATOM 3688 C CA . ARG A 1 448 ? 9.219 1.684 -78.520 1.00 90.44 448 ARG A CA 1
ATOM 3689 C C . ARG A 1 448 ? 8.312 1.504 -77.309 1.00 90.44 448 ARG A C 1
ATOM 3691 O O . ARG A 1 448 ? 7.440 0.642 -77.333 1.00 90.44 448 ARG A O 1
ATOM 3698 N N . LEU A 1 449 ? 8.472 2.343 -76.283 1.00 86.19 449 LEU A N 1
ATOM 3699 C CA . LEU A 1 449 ? 7.611 2.314 -75.100 1.00 86.19 449 LEU A CA 1
ATOM 3700 C C . LEU A 1 449 ? 6.165 2.697 -75.459 1.00 86.19 449 LEU A C 1
ATOM 3702 O O . LEU A 1 449 ? 5.228 2.108 -74.927 1.00 86.19 449 LEU A O 1
ATOM 3706 N N . ARG A 1 450 ? 5.974 3.631 -76.405 1.00 89.38 450 ARG A N 1
ATOM 3707 C CA . ARG A 1 450 ? 4.635 3.989 -76.907 1.00 89.38 450 ARG A CA 1
ATOM 3708 C C . ARG A 1 450 ? 3.955 2.829 -77.613 1.00 89.38 450 ARG A C 1
ATOM 3710 O O . ARG A 1 450 ? 2.791 2.568 -77.338 1.00 89.38 450 ARG A O 1
ATOM 3717 N N . LEU A 1 451 ? 4.681 2.135 -78.489 1.00 87.12 451 LEU A N 1
ATOM 3718 C CA . LEU A 1 451 ? 4.165 0.953 -79.178 1.00 87.12 451 LEU A CA 1
ATOM 3719 C C . LEU A 1 451 ? 3.841 -0.164 -78.185 1.00 87.12 451 LEU A C 1
ATOM 3721 O O . LEU A 1 451 ? 2.747 -0.705 -78.247 1.00 87.12 451 LEU A O 1
ATOM 3725 N N . PHE A 1 452 ? 4.718 -0.426 -77.212 1.00 89.44 452 PHE A N 1
ATOM 3726 C CA . PHE A 1 452 ? 4.475 -1.422 -76.166 1.00 89.44 452 PHE A CA 1
ATOM 3727 C C . PHE A 1 452 ? 3.231 -1.104 -75.324 1.00 89.44 452 PHE A C 1
ATOM 3729 O O . PHE A 1 452 ? 2.397 -1.975 -75.097 1.00 89.44 452 PHE A O 1
ATOM 3736 N N . ILE A 1 453 ? 3.067 0.148 -74.884 1.00 82.88 453 ILE A N 1
ATOM 3737 C CA . ILE A 1 453 ? 1.884 0.566 -74.118 1.00 82.88 453 ILE A CA 1
ATOM 3738 C C . ILE A 1 453 ? 0.626 0.534 -74.992 1.00 82.88 453 ILE A C 1
ATOM 3740 O O . ILE A 1 453 ? -0.415 0.083 -74.524 1.00 82.88 453 ILE A O 1
ATOM 3744 N N . ALA A 1 454 ? 0.706 0.955 -76.257 1.00 80.75 454 ALA A N 1
ATOM 3745 C CA . ALA A 1 454 ? -0.412 0.875 -77.193 1.00 80.75 454 ALA A CA 1
ATOM 3746 C C . ALA A 1 454 ? -0.825 -0.579 -77.468 1.00 80.75 454 ALA A C 1
ATOM 3748 O O . ALA A 1 454 ? -2.014 -0.870 -77.520 1.00 80.75 454 ALA A O 1
ATOM 3749 N N . GLU A 1 455 ? 0.132 -1.495 -77.601 1.00 83.38 455 GLU A N 1
ATOM 3750 C CA . GLU A 1 455 ? -0.098 -2.922 -77.843 1.00 83.38 455 GLU A CA 1
ATOM 3751 C C . GLU A 1 455 ? -0.629 -3.638 -76.592 1.00 83.38 455 GLU A C 1
ATOM 3753 O O . GLU A 1 455 ? -1.585 -4.408 -76.680 1.00 83.38 455 GLU A O 1
ATOM 3758 N N . SER A 1 456 ? -0.110 -3.296 -75.410 1.00 79.69 456 SER A N 1
ATOM 3759 C CA . SER A 1 456 ? -0.610 -3.790 -74.122 1.00 79.69 456 SER A CA 1
ATOM 3760 C C . SER A 1 456 ? -2.042 -3.311 -73.837 1.00 79.69 456 SER A C 1
ATOM 3762 O O . SER A 1 456 ? -2.924 -4.115 -73.540 1.00 79.69 456 SER A O 1
ATOM 3764 N N . LEU A 1 457 ? -2.333 -2.020 -74.051 1.00 75.75 457 LEU A N 1
ATOM 3765 C CA . LEU A 1 457 ? -3.694 -1.477 -73.921 1.00 75.75 457 LEU A CA 1
ATOM 3766 C C . LEU A 1 457 ? -4.654 -2.031 -74.985 1.00 75.75 457 LEU A C 1
ATOM 3768 O O . LEU A 1 457 ? -5.853 -2.156 -74.728 1.00 75.75 457 LEU A O 1
ATOM 3772 N N . ARG A 1 458 ? -4.144 -2.383 -76.171 1.00 68.06 458 ARG A N 1
ATOM 3773 C CA . ARG A 1 458 ? -4.924 -3.033 -77.232 1.00 68.06 458 ARG A CA 1
ATOM 3774 C C . ARG A 1 458 ? -5.321 -4.460 -76.851 1.00 68.06 458 ARG A C 1
ATOM 3776 O O . ARG A 1 458 ? -6.431 -4.865 -77.187 1.00 68.06 458 ARG A O 1
ATOM 3783 N N . ASN A 1 459 ? -4.474 -5.181 -76.117 1.00 62.03 459 ASN A N 1
ATOM 3784 C CA . ASN A 1 459 ? -4.771 -6.540 -75.662 1.00 62.03 459 ASN A CA 1
ATOM 3785 C C . ASN A 1 459 ? -5.829 -6.606 -74.552 1.00 62.03 459 ASN A C 1
ATOM 3787 O O . ASN A 1 459 ? -6.545 -7.599 -74.474 1.00 62.03 459 ASN A O 1
ATOM 3791 N N . GLU A 1 460 ? -5.982 -5.565 -73.728 1.00 59.16 460 GLU A N 1
ATOM 3792 C CA . GLU A 1 460 ? -6.934 -5.619 -72.606 1.00 59.16 460 GLU A CA 1
ATOM 3793 C C . GLU A 1 460 ? -8.327 -5.036 -72.892 1.00 59.16 460 GLU A C 1
ATOM 3795 O O . GLU A 1 460 ? -9.255 -5.297 -72.126 1.00 59.16 460 GLU A O 1
ATOM 3800 N N . ARG A 1 461 ? -8.532 -4.261 -73.972 1.00 53.53 461 ARG A N 1
ATOM 3801 C CA . ARG A 1 461 ? -9.839 -3.607 -74.225 1.00 53.53 461 ARG A CA 1
ATOM 3802 C C . ARG A 1 461 ? -10.504 -3.850 -75.568 1.00 53.53 461 ARG A C 1
ATOM 3804 O O . ARG A 1 461 ? -11.636 -3.404 -75.745 1.00 53.53 461 ARG A O 1
ATOM 3811 N N . PHE A 1 462 ? -9.911 -4.623 -76.469 1.00 49.38 462 PHE A N 1
ATOM 3812 C CA . PHE A 1 462 ? -10.678 -5.167 -77.586 1.00 49.38 462 PHE A CA 1
ATOM 3813 C C . PHE A 1 462 ? -11.146 -6.579 -77.240 1.00 49.38 462 PHE A C 1
ATOM 3815 O O . PHE A 1 462 ? -10.596 -7.576 -77.695 1.00 49.38 462 PHE A O 1
ATOM 3822 N N . LEU A 1 463 ? -12.234 -6.645 -76.460 1.00 49.53 463 LEU A N 1
ATOM 3823 C CA . LEU A 1 463 ? -13.236 -7.692 -76.668 1.00 49.53 463 LEU A CA 1
ATOM 3824 C C . LEU A 1 463 ? -13.426 -7.824 -78.179 1.00 49.53 463 LEU A C 1
ATOM 3826 O O . LEU A 1 463 ? -13.661 -6.815 -78.838 1.00 49.53 463 LEU A O 1
ATOM 3830 N N . ASN A 1 464 ? -13.261 -9.037 -78.701 1.00 51.41 464 ASN A N 1
ATOM 3831 C CA . ASN A 1 464 ? -13.402 -9.415 -80.104 1.00 51.41 464 ASN A CA 1
ATOM 3832 C C . ASN A 1 464 ? -14.609 -8.743 -80.787 1.00 51.41 464 ASN A C 1
ATOM 3834 O O . ASN A 1 464 ? -15.676 -9.346 -80.910 1.00 51.41 464 ASN A O 1
ATOM 3838 N N . ILE A 1 465 ? -14.455 -7.517 -81.289 1.00 50.16 465 ILE A N 1
ATOM 3839 C CA . ILE A 1 465 ? -15.399 -6.950 -82.244 1.00 50.16 465 ILE A CA 1
ATOM 3840 C C . ILE A 1 465 ? -15.021 -7.582 -83.578 1.00 50.16 465 ILE A C 1
ATOM 3842 O O . ILE A 1 465 ? -14.201 -7.067 -84.336 1.00 50.16 465 ILE A O 1
ATOM 3846 N N . ASN A 1 466 ? -15.591 -8.758 -83.836 1.00 48.16 466 ASN A N 1
ATOM 3847 C CA . ASN A 1 466 ? -15.565 -9.387 -85.148 1.00 48.16 466 ASN A CA 1
ATOM 3848 C C . ASN A 1 466 ? -16.381 -8.515 -86.111 1.00 48.16 466 ASN A C 1
ATOM 3850 O O . ASN A 1 466 ? -17.581 -8.718 -86.295 1.00 48.16 466 ASN A O 1
ATOM 3854 N N . VAL A 1 467 ? -15.736 -7.529 -86.731 1.00 46.78 467 VAL A N 1
ATOM 3855 C CA . VAL A 1 467 ? -16.339 -6.762 -87.823 1.00 46.78 467 VAL A CA 1
ATOM 3856 C C . VAL A 1 467 ? -16.359 -7.658 -89.062 1.00 46.78 467 VAL A C 1
ATOM 3858 O O . VAL A 1 467 ? -15.388 -7.748 -89.813 1.00 46.78 467 VAL A O 1
ATOM 3861 N N . LYS A 1 468 ? -17.474 -8.366 -89.277 1.00 44.75 468 LYS A N 1
ATOM 3862 C CA . LYS A 1 468 ? -17.753 -9.024 -90.558 1.00 44.75 468 LYS A CA 1
ATOM 3863 C C . LYS A 1 468 ? -18.182 -7.963 -91.565 1.00 44.75 468 LYS A C 1
ATOM 3865 O O . LYS A 1 468 ? -19.325 -7.518 -91.555 1.00 44.75 468 LYS A O 1
ATOM 3870 N N . TRP A 1 469 ? -17.281 -7.607 -92.471 1.00 40.69 469 TRP A N 1
ATOM 3871 C CA . TRP A 1 469 ? -17.625 -6.813 -93.644 1.00 40.69 469 TRP A CA 1
ATOM 3872 C C . TRP A 1 469 ? -18.532 -7.635 -94.567 1.00 40.69 469 TRP A C 1
ATOM 3874 O O . TRP A 1 469 ? -18.078 -8.564 -95.236 1.00 40.69 469 TRP A O 1
ATOM 3884 N N . ARG A 1 470 ? -19.829 -7.312 -94.602 1.00 41.31 470 ARG A N 1
ATOM 3885 C CA . ARG A 1 470 ? -20.718 -7.762 -95.678 1.00 41.31 470 ARG A CA 1
ATOM 3886 C C . ARG A 1 470 ? -20.622 -6.767 -96.824 1.00 41.31 470 ARG A C 1
ATOM 3888 O O . ARG A 1 470 ? -20.966 -5.601 -96.679 1.00 41.31 470 ARG A O 1
ATOM 3895 N N . ARG A 1 471 ? -20.157 -7.245 -97.976 1.00 42.28 471 ARG A N 1
ATOM 3896 C CA . ARG A 1 471 ? -20.249 -6.513 -99.237 1.00 42.28 471 ARG A CA 1
ATOM 3897 C C . ARG A 1 471 ? -21.699 -6.625 -99.711 1.00 42.28 471 ARG A C 1
ATOM 3899 O O . ARG A 1 471 ? -22.120 -7.698 -100.130 1.00 42.28 471 ARG A O 1
ATOM 3906 N N . GLY A 1 472 ? -22.462 -5.551 -99.579 1.00 40.31 472 GLY A N 1
ATOM 3907 C CA . GLY A 1 472 ? -23.843 -5.483 -100.037 1.00 40.31 472 GLY A CA 1
ATOM 3908 C C . GLY A 1 472 ? -24.252 -4.030 -100.172 1.00 40.31 472 GLY A C 1
ATOM 3909 O O . GLY A 1 472 ? -24.205 -3.284 -99.204 1.00 40.31 472 GLY A O 1
ATOM 3910 N N . THR A 1 473 ? -24.564 -3.639 -101.397 1.00 52.47 473 THR A N 1
ATOM 3911 C CA . THR A 1 473 ? -25.084 -2.331 -101.785 1.00 52.47 473 THR A CA 1
ATOM 3912 C C . THR A 1 473 ? -26.323 -1.959 -100.969 1.00 52.47 473 THR A C 1
ATOM 3914 O O . THR A 1 473 ? -27.248 -2.764 -100.869 1.00 52.47 473 THR A O 1
ATOM 3917 N N . ASN A 1 474 ? -26.323 -0.710 -100.507 1.00 47.62 474 ASN A N 1
ATOM 3918 C CA . ASN A 1 474 ? -27.376 0.060 -99.841 1.00 47.62 474 ASN A CA 1
ATOM 3919 C C . ASN A 1 474 ? -27.339 0.119 -98.307 1.00 47.62 474 ASN A C 1
ATOM 3921 O O . ASN A 1 474 ? -27.125 -0.855 -97.593 1.00 47.62 474 ASN A O 1
ATOM 3925 N N . GLU A 1 475 ? -27.522 1.362 -97.873 1.00 53.44 475 GLU A N 1
ATOM 3926 C CA . GLU A 1 475 ? -27.466 1.939 -96.539 1.00 53.44 475 GLU A CA 1
ATOM 3927 C C . GLU A 1 475 ? -28.308 1.174 -95.510 1.00 53.44 475 GLU A C 1
ATOM 3929 O O . GLU A 1 475 ? -29.508 0.989 -95.693 1.00 53.44 475 GLU A O 1
ATOM 3934 N N . ASN A 1 476 ? -27.647 0.721 -94.439 1.00 44.66 476 ASN A N 1
ATOM 3935 C CA . ASN A 1 476 ? -28.017 0.893 -93.025 1.00 44.66 476 ASN A CA 1
ATOM 3936 C C . ASN A 1 476 ? -27.122 -0.016 -92.166 1.00 44.66 476 ASN A C 1
ATOM 3938 O O . ASN A 1 476 ? -27.120 -1.239 -92.305 1.00 44.66 476 ASN A O 1
ATOM 3942 N N . VAL A 1 477 ? -26.315 0.594 -91.292 1.00 41.94 477 VAL A N 1
ATOM 3943 C CA . VAL A 1 477 ? -25.437 -0.120 -90.354 1.00 41.94 477 VAL A CA 1
ATOM 3944 C C . VAL A 1 477 ? -26.222 -0.378 -89.072 1.00 41.94 477 VAL A C 1
ATOM 3946 O O . VAL A 1 477 ? -26.348 0.507 -88.232 1.00 41.94 477 VAL A O 1
ATOM 3949 N N . GLU A 1 478 ? -26.744 -1.589 -88.908 1.00 46.19 478 GLU A N 1
ATOM 3950 C CA . GLU A 1 478 ? -27.269 -2.044 -87.618 1.00 46.19 478 GLU A CA 1
ATOM 3951 C C . GLU A 1 478 ? -26.137 -2.655 -86.782 1.00 46.19 478 GLU A C 1
ATOM 3953 O O . GLU A 1 47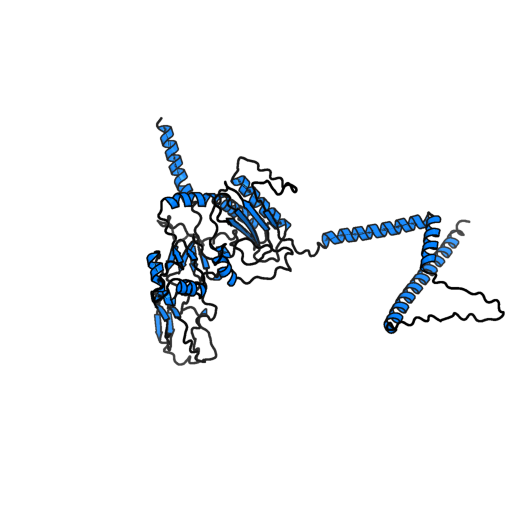8 ? -25.460 -3.600 -87.198 1.00 46.19 478 GLU A O 1
ATOM 3958 N N . ILE A 1 479 ? -25.917 -2.099 -85.588 1.00 43.91 479 ILE A N 1
ATOM 3959 C CA . ILE A 1 479 ? -24.983 -2.637 -84.594 1.00 43.91 479 ILE A CA 1
ATOM 3960 C C . ILE A 1 479 ? -25.693 -3.789 -83.865 1.00 43.91 479 ILE A C 1
ATOM 3962 O O . ILE A 1 479 ? -26.767 -3.568 -83.303 1.00 43.91 479 ILE A O 1
ATOM 3966 N N . PRO A 1 480 ? -25.131 -5.011 -83.816 1.00 44.38 480 PRO A N 1
ATOM 3967 C CA . PRO A 1 480 ? -25.775 -6.121 -83.127 1.00 44.38 480 PRO A CA 1
ATOM 3968 C C . PRO A 1 480 ? -25.705 -5.935 -81.604 1.00 44.38 480 PRO A C 1
ATOM 3970 O O . PRO A 1 480 ? -24.669 -6.166 -80.982 1.00 44.38 480 PRO A O 1
ATOM 3973 N N . THR A 1 481 ? -26.827 -5.577 -80.980 1.00 49.50 481 THR A N 1
ATOM 3974 C CA . THR A 1 481 ? -27.028 -5.689 -79.529 1.00 49.50 481 THR A CA 1
ATOM 3975 C C . THR A 1 481 ? -27.518 -7.095 -79.197 1.00 49.50 481 THR A C 1
ATOM 3977 O O . THR A 1 481 ? -28.711 -7.326 -79.043 1.00 49.50 481 THR A O 1
ATOM 3980 N N . ASN A 1 482 ? -26.607 -8.062 -79.111 1.00 44.44 482 ASN A N 1
ATOM 3981 C CA . ASN A 1 482 ? -26.920 -9.364 -78.523 1.00 44.44 482 ASN A CA 1
ATOM 3982 C C . ASN A 1 482 ? -25.802 -9.765 -77.564 1.00 44.44 482 ASN A C 1
ATOM 3984 O O . ASN A 1 482 ? -24.900 -10.528 -77.906 1.00 44.44 482 ASN A O 1
ATOM 3988 N N . TRP A 1 483 ? -25.872 -9.228 -76.344 1.00 43.62 483 TRP A N 1
ATOM 3989 C CA . TRP A 1 483 ? -25.128 -9.753 -75.208 1.00 43.62 483 TRP A CA 1
ATOM 3990 C C . TRP A 1 483 ? -26.089 -10.577 -74.357 1.00 43.62 483 TRP A C 1
ATOM 3992 O O . TRP A 1 483 ? -26.816 -10.052 -73.521 1.00 43.62 483 TRP A O 1
ATOM 4002 N N . ASN A 1 484 ? -26.133 -11.881 -74.628 1.00 49.00 484 ASN A N 1
ATOM 4003 C CA . ASN A 1 484 ? -26.955 -12.818 -73.876 1.00 49.00 484 ASN A CA 1
ATOM 4004 C C . ASN A 1 484 ? -26.135 -13.328 -72.683 1.00 49.00 484 ASN A C 1
ATOM 4006 O O . ASN A 1 484 ? -25.420 -14.325 -72.778 1.00 49.00 484 ASN A O 1
ATOM 4010 N N . GLY A 1 485 ? -26.162 -12.567 -71.592 1.00 44.19 485 GLY A N 1
ATOM 4011 C CA . GLY A 1 485 ? -25.562 -12.925 -70.313 1.00 44.19 485 GLY A CA 1
ATOM 4012 C C . GLY A 1 485 ? -26.650 -13.093 -69.265 1.00 44.19 485 GLY A C 1
ATOM 4013 O O . GLY A 1 485 ? -26.917 -12.163 -68.512 1.00 44.19 485 GLY A O 1
ATOM 4014 N N . ASN A 1 486 ? -27.267 -14.275 -69.216 1.00 50.12 486 ASN A N 1
ATOM 4015 C CA . ASN A 1 486 ? -28.134 -14.675 -68.112 1.00 50.12 486 ASN A CA 1
ATOM 4016 C C . ASN A 1 486 ? -27.284 -14.821 -66.849 1.00 50.12 486 ASN A C 1
ATOM 4018 O O . ASN A 1 486 ? -26.671 -15.860 -66.639 1.00 50.12 486 ASN A O 1
ATOM 4022 N N . ASN A 1 487 ? -27.232 -13.765 -66.045 1.00 45.22 487 ASN A N 1
ATOM 4023 C CA . ASN A 1 487 ? -27.002 -13.823 -64.609 1.00 45.22 487 ASN A CA 1
ATOM 4024 C C . ASN A 1 487 ? -27.704 -12.603 -64.011 1.00 45.22 487 ASN A C 1
ATOM 4026 O O . ASN A 1 487 ? -27.279 -11.468 -64.234 1.00 45.22 487 ASN A O 1
ATOM 4030 N N . GLU A 1 488 ? -28.800 -12.862 -63.297 1.00 53.31 488 GLU A N 1
ATOM 4031 C CA . GLU A 1 488 ? -29.560 -11.881 -62.526 1.00 53.31 488 GLU A CA 1
ATOM 4032 C C . GLU A 1 488 ? -28.632 -11.169 -61.535 1.00 53.31 488 GLU A C 1
ATOM 4034 O O . GLU A 1 488 ? -28.296 -11.678 -60.467 1.00 53.31 488 GLU A O 1
ATOM 4039 N N . ILE A 1 489 ? -28.207 -9.965 -61.904 1.00 48.12 489 ILE A N 1
ATOM 4040 C CA . ILE A 1 489 ? -27.642 -8.984 -60.988 1.00 48.12 489 ILE A CA 1
ATOM 4041 C C . ILE A 1 489 ? -28.429 -7.702 -61.221 1.00 48.12 489 ILE A C 1
ATOM 4043 O O . ILE A 1 489 ? -28.268 -7.054 -62.248 1.00 48.12 489 ILE A O 1
ATOM 4047 N N . ASN A 1 490 ? -29.276 -7.396 -60.240 1.00 50.31 490 ASN A N 1
ATOM 4048 C CA . ASN A 1 490 ? -30.083 -6.193 -60.036 1.00 50.31 490 ASN A CA 1
ATOM 4049 C C . ASN A 1 490 ? -29.743 -5.004 -60.973 1.00 50.31 490 ASN A C 1
ATOM 4051 O O . ASN A 1 490 ? -28.779 -4.261 -60.752 1.00 50.31 490 ASN A O 1
ATOM 4055 N N . ASP A 1 491 ? -30.560 -4.823 -62.014 1.00 53.41 491 ASP A N 1
ATOM 4056 C CA . ASP A 1 491 ? -30.319 -3.899 -63.135 1.00 53.41 491 ASP A CA 1
ATOM 4057 C C . ASP A 1 491 ? -30.249 -2.414 -62.733 1.00 53.41 491 ASP A C 1
ATOM 4059 O O . ASP A 1 491 ? -29.602 -1.608 -63.408 1.00 53.41 491 ASP A O 1
ATOM 4063 N N . GLN A 1 492 ? -30.810 -2.027 -61.585 1.00 51.88 492 GLN A N 1
ATOM 4064 C CA . GLN A 1 492 ? -30.830 -0.621 -61.169 1.00 51.88 492 GLN A CA 1
ATOM 4065 C C . GLN A 1 492 ? -29.450 -0.094 -60.729 1.00 51.88 492 GLN A C 1
ATOM 4067 O O . GLN A 1 492 ? -29.143 1.087 -60.906 1.00 51.88 492 GLN A O 1
ATOM 4072 N N . THR A 1 493 ? -28.585 -0.948 -60.171 1.00 53.62 493 THR A N 1
ATOM 4073 C CA . THR A 1 493 ? -27.245 -0.534 -59.708 1.00 53.62 493 THR A CA 1
ATOM 4074 C C . THR A 1 493 ? -26.244 -0.475 -60.863 1.00 53.62 493 THR A C 1
ATOM 4076 O O . THR A 1 493 ? -25.320 0.338 -60.846 1.00 53.62 493 THR A O 1
ATOM 4079 N N . ARG A 1 494 ? -26.457 -1.286 -61.908 1.00 46.72 494 ARG A N 1
ATOM 4080 C CA . ARG A 1 494 ? -25.617 -1.305 -63.112 1.00 46.72 494 ARG A CA 1
ATOM 4081 C C . ARG A 1 494 ? -25.856 -0.101 -64.018 1.00 46.72 494 ARG A C 1
ATOM 4083 O O . ARG A 1 494 ? -24.880 0.466 -64.503 1.00 46.72 494 ARG A O 1
ATOM 4090 N N . ILE A 1 495 ? -27.106 0.337 -64.186 1.00 54.78 495 ILE A N 1
ATOM 4091 C CA . ILE A 1 495 ? -27.439 1.499 -65.029 1.00 54.78 495 ILE A CA 1
ATOM 4092 C C . ILE A 1 495 ? -26.860 2.799 -64.443 1.00 54.78 495 ILE A C 1
ATOM 4094 O O . ILE A 1 495 ? -26.322 3.616 -65.188 1.00 54.78 495 ILE A O 1
ATOM 4098 N N . ASN A 1 496 ? -26.861 2.955 -63.114 1.00 48.59 496 ASN A N 1
ATOM 4099 C CA . ASN A 1 496 ? -26.317 4.153 -62.463 1.00 48.59 496 ASN A CA 1
ATOM 4100 C C . ASN A 1 496 ? -24.781 4.178 -62.419 1.00 48.59 496 ASN A C 1
ATOM 4102 O O . ASN A 1 496 ? -24.182 5.250 -62.520 1.00 48.59 496 ASN A O 1
ATOM 4106 N N . LEU A 1 497 ? -24.118 3.020 -62.312 1.00 47.06 497 LEU A N 1
ATOM 4107 C CA . LEU A 1 497 ? -22.654 2.973 -62.342 1.00 47.06 497 LEU A CA 1
ATOM 4108 C C . LEU A 1 497 ? -22.114 3.185 -63.764 1.00 47.06 497 LEU A C 1
ATOM 4110 O O . LEU A 1 497 ? -21.125 3.893 -63.944 1.00 47.06 497 LEU A O 1
ATOM 4114 N N . PHE A 1 498 ? -22.780 2.623 -64.779 1.00 43.78 498 PHE A N 1
ATOM 4115 C CA . PHE A 1 498 ? -22.359 2.810 -66.165 1.00 43.78 498 PHE A CA 1
ATOM 4116 C C . PHE A 1 498 ? -22.633 4.228 -66.664 1.00 43.78 498 PHE A C 1
ATOM 4118 O O . PHE A 1 498 ? -21.724 4.809 -67.241 1.00 43.78 498 PHE A O 1
ATOM 4125 N N . SER A 1 499 ? -23.796 4.830 -66.383 1.00 49.44 499 SER A N 1
ATOM 4126 C CA . SER A 1 499 ? -24.097 6.199 -66.841 1.00 49.44 499 SER A CA 1
ATOM 4127 C C . SER A 1 499 ? -23.163 7.251 -66.229 1.00 49.44 499 SER A C 1
ATOM 4129 O O . SER A 1 499 ? -22.723 8.168 -66.926 1.00 49.44 499 SER A O 1
ATOM 4131 N N . THR A 1 500 ? -22.778 7.078 -64.961 1.00 47.72 500 THR A N 1
ATOM 4132 C CA . THR A 1 500 ? -21.869 8.001 -64.264 1.00 47.72 500 THR A CA 1
ATOM 4133 C C . THR A 1 500 ? -20.428 7.863 -64.766 1.00 47.72 500 THR A C 1
ATOM 4135 O O . THR A 1 500 ? -19.733 8.863 -64.966 1.00 47.72 500 THR A O 1
ATOM 4138 N N . VAL A 1 501 ? -19.971 6.634 -65.032 1.00 46.66 501 VAL A N 1
ATOM 4139 C CA . VAL A 1 501 ? -18.606 6.380 -65.522 1.00 46.66 501 VAL A CA 1
ATOM 4140 C C . VAL A 1 501 ? -18.466 6.707 -67.013 1.00 46.66 501 VAL A C 1
ATOM 4142 O O . VAL A 1 501 ? -17.471 7.319 -67.398 1.00 46.66 501 VAL A O 1
ATOM 4145 N N . THR A 1 502 ? -19.452 6.402 -67.864 1.00 49.03 502 THR A N 1
ATOM 4146 C CA . THR A 1 502 ? -19.382 6.753 -69.296 1.00 49.03 502 THR A CA 1
ATOM 4147 C C . THR A 1 502 ? -19.613 8.240 -69.541 1.00 49.03 502 THR A C 1
ATOM 4149 O O . THR A 1 502 ? -18.966 8.805 -70.421 1.00 49.03 502 THR A O 1
ATOM 4152 N N . GLY A 1 503 ? -20.455 8.899 -68.737 1.00 52.41 503 GLY A N 1
ATOM 4153 C CA . GLY A 1 503 ? -20.617 10.355 -68.771 1.00 52.41 503 GLY A CA 1
ATOM 4154 C C . GLY A 1 503 ? -19.304 11.071 -68.456 1.00 52.41 503 GLY A C 1
ATOM 4155 O O . GLY A 1 503 ? -18.832 11.872 -69.262 1.00 52.41 503 GLY A O 1
ATOM 4156 N N . SER A 1 504 ? -18.648 10.679 -67.358 1.00 50.06 504 SER A N 1
ATOM 4157 C CA . SER A 1 504 ? -17.391 11.291 -66.898 1.00 50.06 504 SER A CA 1
ATOM 4158 C C . SER A 1 504 ? -16.218 11.031 -67.850 1.00 50.06 504 SER A C 1
ATOM 4160 O O . SER A 1 504 ? -15.386 11.910 -68.075 1.00 50.06 504 SER A O 1
ATOM 4162 N N . VAL A 1 505 ? -16.153 9.837 -68.451 1.00 49.12 505 VAL A N 1
ATOM 4163 C CA . VAL A 1 505 ? -15.112 9.502 -69.434 1.00 49.12 505 VAL A CA 1
ATOM 4164 C C . VAL A 1 505 ? -15.367 10.200 -70.771 1.00 49.12 505 VAL A C 1
ATOM 4166 O O . VAL A 1 505 ? -14.414 10.708 -71.357 1.00 49.12 505 VAL A O 1
ATOM 4169 N N . SER A 1 506 ? -16.615 10.311 -71.242 1.00 48.59 506 SER A N 1
ATOM 4170 C CA . SER A 1 506 ? -16.909 11.051 -72.482 1.00 48.59 506 SER A CA 1
ATOM 4171 C C . SER A 1 506 ? -16.653 12.555 -72.336 1.00 48.59 506 SER A C 1
ATOM 4173 O O . SER A 1 506 ? -16.117 13.171 -73.254 1.00 48.59 506 SER A O 1
ATOM 4175 N N . GLU A 1 507 ? -16.933 13.140 -71.165 1.00 59.16 507 GLU A N 1
ATOM 4176 C CA . GLU A 1 507 ? -16.659 14.553 -70.894 1.00 59.16 507 GLU A CA 1
ATOM 4177 C C . GLU A 1 507 ? -15.151 14.822 -70.782 1.00 59.16 507 GLU A C 1
ATOM 4179 O O . GLU A 1 507 ? -14.655 15.813 -71.322 1.00 59.16 507 GLU A O 1
ATOM 4184 N N . PHE A 1 508 ? -14.398 13.919 -70.146 1.00 58.22 508 PHE A N 1
ATOM 4185 C CA . PHE A 1 508 ? -12.940 14.017 -70.059 1.00 58.22 508 PHE A CA 1
ATOM 4186 C C . PHE A 1 508 ? -12.269 13.855 -71.427 1.00 58.22 508 PHE A C 1
ATOM 4188 O O . PHE A 1 508 ? -11.375 14.629 -71.767 1.00 58.22 508 PHE A O 1
ATOM 4195 N N . VAL A 1 509 ? -12.722 12.894 -72.238 1.00 55.62 509 VAL A N 1
ATOM 4196 C CA . VAL A 1 509 ? -12.204 12.670 -73.594 1.00 55.62 509 VAL A CA 1
ATOM 4197 C C . VAL A 1 509 ? -12.555 13.854 -74.501 1.00 55.62 509 VAL A C 1
ATOM 4199 O O . VAL A 1 509 ? -11.661 14.385 -75.154 1.00 55.62 509 VAL A O 1
ATOM 4202 N N . ASN A 1 510 ? -13.787 14.371 -74.462 1.00 58.75 510 ASN A N 1
ATOM 4203 C CA . ASN A 1 510 ? -14.163 15.553 -75.245 1.00 58.75 510 ASN A CA 1
ATOM 4204 C C . ASN A 1 510 ? -13.396 16.814 -74.813 1.00 58.75 510 ASN A C 1
ATOM 4206 O O . ASN A 1 510 ? -12.937 17.564 -75.673 1.00 58.75 510 ASN A O 1
ATOM 4210 N N . LYS A 1 511 ? -13.169 17.037 -73.508 1.00 61.88 511 LYS A N 1
ATOM 4211 C CA . LYS A 1 511 ? -12.335 18.157 -73.026 1.00 61.88 511 LYS A CA 1
ATOM 4212 C C . LYS A 1 511 ? -10.860 17.997 -73.391 1.00 61.88 511 LYS A C 1
ATOM 4214 O O . LYS A 1 511 ? -10.206 18.999 -73.666 1.00 61.88 511 LYS A O 1
ATOM 4219 N N . ALA A 1 512 ? -10.327 16.777 -73.399 1.00 51.44 512 ALA A N 1
ATOM 4220 C CA . ALA A 1 512 ? -8.939 16.524 -73.773 1.00 51.44 512 ALA A CA 1
ATOM 4221 C C . ALA A 1 512 ? -8.704 16.723 -75.281 1.00 51.44 512 ALA A C 1
ATOM 4223 O O . ALA A 1 512 ? -7.716 17.354 -75.648 1.00 51.44 512 ALA A O 1
ATOM 4224 N N . PHE A 1 513 ? -9.633 16.273 -76.132 1.00 53.06 513 PHE A N 1
ATOM 4225 C CA . PHE A 1 513 ? -9.539 16.437 -77.588 1.00 53.06 513 PHE A CA 1
ATOM 4226 C C . PHE A 1 513 ? -9.832 17.871 -78.057 1.00 53.06 513 PHE A C 1
ATOM 4228 O O . PHE A 1 513 ? -9.133 18.381 -78.927 1.00 53.06 513 PHE A O 1
ATOM 4235 N N . LEU A 1 514 ? -10.785 18.581 -77.438 1.00 53.03 514 LEU A N 1
ATOM 4236 C CA . LEU A 1 514 ? -11.018 20.004 -77.740 1.00 53.03 514 LEU A CA 1
ATOM 4237 C C . LEU A 1 514 ? -9.849 20.895 -77.303 1.00 53.03 514 LEU A C 1
ATOM 4239 O O . LEU A 1 514 ? -9.608 21.942 -77.900 1.00 53.03 514 LEU A O 1
ATOM 4243 N N . LYS A 1 515 ? -9.112 20.491 -76.261 1.00 51.16 515 LYS A N 1
ATOM 4244 C CA . LYS A 1 515 ? -7.943 21.232 -75.783 1.00 51.16 515 LYS A CA 1
ATOM 4245 C C . LYS A 1 515 ? -6.683 20.933 -76.597 1.00 51.16 515 LYS A C 1
ATOM 4247 O O . LYS A 1 515 ? -5.835 21.809 -76.657 1.00 51.16 515 LYS A O 1
ATOM 4252 N N . SER A 1 516 ? -6.565 19.763 -77.233 1.00 45.41 516 SER A N 1
ATOM 4253 C CA . SER A 1 516 ? -5.485 19.509 -78.198 1.00 45.41 516 SER A CA 1
ATOM 4254 C C . SER A 1 516 ? -5.738 20.215 -79.531 1.00 45.41 516 SER A C 1
ATOM 4256 O O . SER A 1 516 ? -4.824 20.842 -80.042 1.00 45.41 516 SER A O 1
ATOM 4258 N N . ALA A 1 517 ? -6.983 20.240 -80.024 1.00 50.44 517 ALA A N 1
ATOM 4259 C CA . ALA A 1 517 ? -7.324 20.946 -81.266 1.00 50.44 517 ALA A CA 1
ATOM 4260 C C . ALA A 1 517 ? -7.093 22.473 -81.189 1.00 50.44 517 ALA A C 1
ATOM 4262 O O . ALA A 1 517 ? -6.695 23.084 -82.169 1.00 50.44 517 ALA A O 1
ATOM 4263 N N . LYS A 1 518 ? -7.275 23.088 -80.008 1.00 49.25 518 LYS A N 1
ATOM 4264 C CA . LYS A 1 518 ? -6.986 24.519 -79.773 1.00 49.25 518 LYS A CA 1
ATOM 4265 C C . LYS A 1 518 ? -5.505 24.862 -79.588 1.00 49.25 518 LYS A C 1
ATOM 4267 O O . LYS A 1 518 ? -5.169 26.042 -79.540 1.00 49.25 518 LYS A O 1
ATOM 4272 N N . ILE A 1 519 ? -4.648 23.866 -79.373 1.00 53.12 519 ILE A N 1
ATOM 4273 C CA . ILE A 1 519 ? -3.202 24.087 -79.244 1.00 53.12 519 ILE A CA 1
ATOM 4274 C C . ILE A 1 519 ? -2.566 24.094 -80.637 1.00 53.12 519 ILE A C 1
ATOM 4276 O O . ILE A 1 519 ? -1.734 24.957 -80.884 1.00 53.12 519 ILE A O 1
ATOM 4280 N N . ASP A 1 520 ? -3.055 23.255 -81.554 1.00 50.25 520 ASP A N 1
ATOM 4281 C CA . ASP A 1 520 ? -2.553 23.202 -82.932 1.00 50.25 520 ASP A CA 1
ATOM 4282 C C . ASP A 1 520 ? -2.938 24.464 -83.750 1.00 50.25 520 ASP A C 1
ATOM 4284 O O . ASP A 1 520 ? -2.111 24.979 -84.494 1.00 50.25 520 ASP A O 1
ATOM 4288 N N . GLU A 1 521 ? -4.124 25.064 -83.536 1.00 53.00 521 GLU A N 1
ATOM 4289 C CA . GLU A 1 521 ? -4.517 26.340 -84.190 1.00 53.00 521 GLU A CA 1
ATOM 4290 C C . GLU A 1 521 ? -3.703 27.565 -83.720 1.00 53.00 521 GLU A C 1
ATOM 4292 O O . GLU A 1 521 ? -3.557 28.537 -84.458 1.00 53.00 521 GLU A O 1
ATOM 4297 N N . ASN A 1 522 ? -3.167 27.543 -82.494 1.00 49.47 522 ASN A N 1
ATOM 4298 C CA . ASN A 1 522 ? -2.347 28.644 -81.974 1.00 49.47 522 ASN A CA 1
ATOM 4299 C C . ASN A 1 522 ? -0.858 28.501 -82.335 1.00 49.47 522 ASN A C 1
ATOM 4301 O O . ASN A 1 522 ? -0.129 29.485 -82.233 1.00 49.47 522 ASN A O 1
ATOM 4305 N N . GLU A 1 523 ? -0.403 27.311 -82.740 1.00 51.19 523 GLU A N 1
ATOM 4306 C CA . GLU A 1 523 ? 0.957 27.096 -83.254 1.00 51.19 523 GLU A CA 1
ATOM 4307 C C . GLU A 1 523 ? 1.069 27.482 -84.743 1.00 51.19 523 GLU A C 1
ATOM 4309 O O . GLU A 1 523 ? 2.091 28.038 -85.130 1.00 51.19 523 GLU A O 1
ATOM 4314 N N . GLU A 1 524 ? 0.007 27.332 -85.550 1.00 51.50 524 GLU A N 1
ATOM 4315 C CA . GLU A 1 524 ? -0.011 27.815 -86.949 1.00 51.50 524 GLU A CA 1
ATOM 4316 C C . GLU A 1 524 ? -0.070 29.353 -87.072 1.00 51.50 524 GLU A C 1
ATOM 4318 O O . GLU A 1 524 ? 0.497 29.913 -88.006 1.00 51.50 524 GLU A O 1
ATOM 4323 N N . LEU A 1 525 ? -0.673 30.066 -86.110 1.00 50.97 525 LEU A N 1
ATOM 4324 C CA . LEU A 1 525 ? -0.709 31.541 -86.109 1.00 50.97 525 LEU A CA 1
ATOM 4325 C C . LEU A 1 525 ? 0.616 32.202 -85.689 1.00 50.97 525 LEU A C 1
ATOM 4327 O O . LEU A 1 525 ? 0.804 33.388 -85.941 1.00 50.97 525 LEU A O 1
ATOM 4331 N N . LEU A 1 526 ? 1.535 31.458 -85.066 1.00 52.31 526 LEU A N 1
ATOM 4332 C CA . LEU A 1 526 ? 2.851 31.968 -84.662 1.00 52.31 526 LEU A CA 1
ATOM 4333 C C . LEU A 1 526 ? 3.946 31.718 -85.714 1.00 52.31 526 LEU A C 1
ATOM 4335 O O . LEU A 1 526 ? 5.020 32.299 -85.602 1.00 52.31 526 LEU A O 1
ATOM 4339 N N . GLU A 1 527 ? 3.684 30.916 -86.753 1.00 51.88 527 GLU A N 1
ATOM 4340 C CA . GLU A 1 527 ? 4.622 30.702 -87.870 1.00 51.88 527 GLU A CA 1
ATOM 4341 C C . GLU A 1 527 ? 4.383 31.635 -89.080 1.00 51.88 527 GLU A C 1
ATOM 4343 O O . GLU A 1 527 ? 5.221 31.682 -89.984 1.00 51.88 527 GLU A O 1
ATOM 4348 N N . GLU A 1 528 ? 3.302 32.430 -89.096 1.00 51.78 528 GLU A N 1
ATOM 4349 C CA . GLU A 1 528 ? 3.057 33.471 -90.119 1.00 51.78 528 GLU A CA 1
ATOM 4350 C C . GLU A 1 528 ? 3.510 34.892 -89.717 1.00 51.78 528 GLU A C 1
ATOM 4352 O O . GLU A 1 528 ? 3.556 35.763 -90.580 1.00 51.78 528 GLU A O 1
ATOM 4357 N N . GLU A 1 529 ? 3.914 35.142 -88.463 1.00 50.22 529 GLU A N 1
ATOM 4358 C CA . GLU A 1 529 ? 4.491 36.442 -88.044 1.00 50.22 529 GLU A CA 1
ATOM 4359 C C . GLU A 1 529 ? 6.028 36.529 -88.183 1.00 50.22 529 GLU A C 1
ATOM 4361 O O . GLU A 1 529 ? 6.593 37.602 -87.983 1.00 50.22 529 GLU A O 1
ATOM 4366 N N . ASP A 1 530 ? 6.701 35.443 -88.589 1.00 51.19 530 ASP A N 1
ATOM 4367 C CA . ASP A 1 530 ? 8.163 35.385 -88.796 1.00 51.19 530 ASP A CA 1
ATOM 4368 C C . ASP A 1 530 ? 8.577 35.095 -90.266 1.00 51.19 530 ASP A C 1
ATOM 4370 O O . ASP A 1 530 ? 9.675 34.598 -90.552 1.00 51.19 530 ASP A O 1
ATOM 4374 N N . LYS A 1 531 ? 7.722 35.458 -91.233 1.00 43.06 531 LYS A N 1
ATOM 4375 C CA . LYS A 1 531 ? 8.056 35.618 -92.665 1.00 43.06 531 LYS A CA 1
ATOM 4376 C C . LYS A 1 531 ? 7.598 36.978 -93.168 1.00 43.06 531 LYS A C 1
ATOM 4378 O O . LYS A 1 531 ? 8.290 37.508 -94.070 1.00 43.06 531 LYS A O 1
#

Secondary structure (DSSP, 8-state):
-HHHHHHHHHHHHHHHHHHHTTS----EEEE----BTT-GGGEE--SS------TT--EEEEE-SEEEES--PPPSSEEEEE-TT-EEEE---TT--S----EE---SS---BTT-GGGEEEEP---GGG-SS--TT------S-TTBPPPGGGSS--TT-EEEE-TTS---EEE-S-EEESEEEETTEE--HHHHHHGGGSHHHHHHEEE-HHHHHHHHHH--S-TT----TTTEEE----STHHHHHHHHHHHH----GGGSTTHHHHHHTTPPPPP-TTTBSS-B--TT-SS-BSEEEEEEE-TT--HHHHHHHHHHHHHHHHHTTSS-TTEEEEEEE----SSS-EEEEEEEESSGGG--HHHHHHHHHHHHHHHHHHH-TT--------TT-TT--S---EEEEPPB-----HHHHHHHHHHHHHHHHHHHHHHHHHHHH-HHHHHHHHHHHHHHH-----------SS----------------HHHHHHHHHHHHHHHHHHHHHHHHHHHHHHHHHHTTSSS--

Sequence (531 aa):
MPKLFLFNFLIIIYLFPFLKQFLAESLLFEWIPSNQLSKTKYWINKENCEKRENKNNSFVAILDGEMKVYNLVLPENGIIFFGNKAKIEEEKNKEKKQCLEESFNSPKIDEPNFFDGANWQIKKVKSVIEKEEYDENEEEEESISSNIFLLDAQKVPSIKDDVLFPKEKSSKISLNVQTKVRSLNFSGNLLSNDQLRHLPYTIEGQLQLILGDRVSIEYKKLNKSLLFNLPLGLVLKINEEKSKKDEKMKEREIFFGSPNSNFFEPQFSALCAFVNCEPLNNYCSLPLKPVGQCCEQCGAILSFRQNTLNFTKSLEIIKKYGKLIKDFEWLPKDSGISFVRIDNDDFHPLYQISILNKHSSNYNENQFCSVIWDIFKRIQQGINSHLPVEYQPSAENEDKFYFDLKLKCSRQVGIIHFKELVPWLFLGIIFGVVLILAVRSEYRRNPRLRLFIAESLRNERFLNINVKWRRGTNENVEIPTNWNGNNEINDQTRINLFSTVTGSVSEFVNKAFLKSAKIDENEELLEEEDK

pLDDT: mean 75.86, std 18.89, range [36.88, 98.12]

Organism: Meloidogyne enterolobii (NCBI:txid390850)

InterPro domains:
  IPR026112 Amnionless [PF14828] (57-223)
  IPR026112 Amnionless [PF14828] (269-512)
  IPR026112 Amnionless [PTHR14995] (21-220)

Radius of gyration: 40.69 Å; chains: 1; bounding box: 93×68×130 Å

Foldseek 3Di:
DVVVVVVVVVVCVVCVVVVVVLFPFAWEKEFDDFQEPVDCVQWDQDLDPDDDCPPDAEDEHEYQAEDEDQDDDDHPHYDYHYDPHGHYHYDPDCPVPSDSPGDRPPPPPPQAELLALVRIDIDGPPVPVPPDDDDPDDDDDPGPDLFADDALLNSGAFQEHEYDYELNGQAAYEFAAAGEHQWYQDNNDTDALVRQQCQCLDSSNVSRYHYHPNRVVVQCVVDVDDDRDDRRSTRYDHDPQPDPVNVVVSVLCQFQNDAGPCLDPPNVVVNLVNDDEDDCVQQFPFFDDPRRHSYTFAWKKKKKWDLGARQSLLVVLSSVVSVVCVVVVLDPSQKHKHKGFNDPDSRTTMIMIIIGGPDSNRHDQVSRQVVVVVSVCSSVCSRCVPDPPPDDPDPPDPDDDPMPIDMDGTHTPDVPPCVVVVVVVVVVVVVVVVVVVVLVVCCVVPVVSVVVVVVVVVVPPPPPPPPDDDPDDDDDDDDDPDDPDPDDDPVVVVVVVCCVVVVVVVVVVVVVVVVVVVVVVVVVVVVVVVD